Protein AF-A0A5F0LLW2-F1 (afdb_monomer_lite)

Foldseek 3Di:
DPFAFKWKDFDWDDDPPDIDTDIDIAHGPLGWDFDPDAAAALPDAADDDVPDDPPPPDDDDDDDDDDDDDDDDDDDDDDDDDDDDDDDPPDPPPPDFDHFYLQLALLQCVLSVLPLLSVQSNCQRNFFQADQWDQDPVRATDGHDDDPSQEAADRDAPVVQCVQPLSVVLVVVQVVCCPPPQLLVQQLVLCDVQPCDPNDDDFFKDFLCVSVVVDPVSQCVRFWRTKGKDALVSQWDWDDDPPDPPPLPTDTHGDSCCSRANIWMKIKGQGMKGKDKDWDWDADDPVGIWIKIWMKMWRFKIWIKIKGKQALDDSDPAWAWNAWTASNHGMGRVVSCCQQSVVVVVSVDPDPDDDDDPPDRRGDDPPPDDQGWIASPPPSHRNRITHIDTSVSQVVSCVVHSGGYIHMYIYDIDMDGDPGIDMHTSDMDID

Sequence (431 aa):
MSGKIPYLKHDYKYDHILPFKEWKPFDNAQGCTPVDGVQLCMEKSPPLLPGEQVKAPLPTAPKPSAPPPGKKELTAPVPAMKATAEKAPKEEKKKQIKPFDLYDIPQAMRAEVFTVGAKLSQRWLDGRAYSAYVKNAKGQDVEGRYDADMIDTDTVKLSWLRKLPAIEERYQTLLKTLQSPKAIETLKDDFRKNLLHDHRLFAGPFDALTHCKNDYQTLHDQFQFQFSNVSMFDTVIEFQSWDAASRYGRNLGMSDVTASLANFTFYATVARAHVNYEQFNRYNTPKGTMHCVHSRISVTHIYIYARDSYSFYDKGKASQYLGHWNKTGLIVLPDAALVSWGMKKVMDDEERIQGGTWDRPIELENGTMPPFPVDVIGKLLDQDVYYPIRNRDYREWRERKGRGGDFLIYSDLQLVRLNRPIELDMGVVCG

Secondary structure (DSSP, 8-state):
-PPPBPEEEEEEEEETTEEEEEEEEE-GGGSBEE--S---B----PPPPTT----PPPPPPPPPPPPPP--------------------------PPPPPBGGGHHHHHHHTT-HHHHHHHHHHHHSBSB-SEEE-TTS-EEE-PPPGGGEESSS--HHHHTTSHHHHHHHHHHHHHTTSHHHHHHHHHHHHHHTSGGG----EEEEHHHHTTT-HHHHHHHHEEEEEEE-HHHHSEEE--SSS--TTSSEEE--HHHHHTSSEEEEEEEEEEEEEEEEEEEEEETTEEEEEEEEEEEEEEEEEEEEEEE----SSSS--EEEEEETTEEEE-HHHHHHHTTHHHHHH--S--SSS---------TTSS--S-EESSSS--TTTEEEEEEHHHHHHHHHHHSB-B-EEEE---EEEEEEEEEEEEEEEEE-

Radius of gyration: 30.48 Å; chains: 1; bounding box: 98×68×97 Å

Structure (mmCIF, N/CA/C/O backbone):
data_AF-A0A5F0LLW2-F1
#
_entry.id   AF-A0A5F0LLW2-F1
#
loop_
_atom_site.group_PDB
_atom_site.id
_atom_site.type_symbol
_atom_site.label_atom_id
_atom_site.label_alt_id
_atom_site.label_comp_id
_atom_site.label_asym_id
_atom_site.label_entity_id
_atom_site.label_seq_id
_atom_site.pdbx_PDB_ins_code
_atom_site.Cartn_x
_atom_site.Cartn_y
_atom_site.Cartn_z
_atom_site.occupancy
_atom_site.B_iso_or_equiv
_atom_site.auth_seq_id
_atom_site.auth_comp_id
_atom_site.auth_asym_id
_atom_site.auth_atom_id
_atom_site.pdbx_PDB_model_num
ATOM 1 N N . MET A 1 1 ? -5.362 8.164 42.915 1.00 36.03 1 MET A N 1
ATOM 2 C CA . MET A 1 1 ? -6.398 8.442 41.900 1.00 36.03 1 MET A CA 1
ATOM 3 C C . MET A 1 1 ? -5.715 8.377 40.548 1.00 36.03 1 MET A C 1
ATOM 5 O O . MET A 1 1 ? -4.896 9.241 40.273 1.00 36.03 1 MET A O 1
ATOM 9 N N . SER A 1 2 ? -5.922 7.300 39.787 1.00 51.53 2 SER A N 1
ATOM 10 C CA . SER A 1 2 ? -5.337 7.183 38.446 1.00 51.53 2 SER A CA 1
ATOM 11 C C . SER A 1 2 ? -5.969 8.254 37.558 1.00 51.53 2 SER A C 1
ATOM 13 O O . SER A 1 2 ? -7.197 8.323 37.481 1.00 51.53 2 SER A O 1
ATOM 15 N N . GLY A 1 3 ? -5.156 9.144 36.987 1.00 73.12 3 GLY A N 1
ATOM 16 C CA . GLY A 1 3 ? -5.643 10.217 36.124 1.00 73.12 3 GLY A CA 1
ATOM 17 C C . GLY A 1 3 ? -6.367 9.660 34.896 1.00 73.12 3 GLY A C 1
ATOM 18 O O . GLY A 1 3 ? -6.012 8.601 34.381 1.00 73.12 3 GLY A O 1
ATOM 19 N N . LYS A 1 4 ? -7.399 10.371 34.437 1.00 85.31 4 LYS A N 1
ATOM 20 C CA . LYS A 1 4 ? -8.071 10.082 33.166 1.00 85.31 4 LYS A CA 1
ATOM 21 C C . LYS A 1 4 ? -7.060 10.155 32.014 1.00 85.31 4 LYS A C 1
ATOM 23 O O . LYS A 1 4 ? -6.200 11.034 32.000 1.00 85.31 4 LYS A O 1
ATOM 28 N N . ILE A 1 5 ? -7.171 9.238 31.057 1.00 85.50 5 ILE A N 1
ATOM 29 C CA . ILE A 1 5 ? -6.268 9.140 29.905 1.00 85.50 5 ILE A CA 1
ATOM 30 C C . ILE A 1 5 ? -6.894 9.901 28.727 1.00 85.50 5 ILE A C 1
ATOM 32 O O . ILE A 1 5 ? -8.067 9.674 28.421 1.00 85.50 5 ILE A O 1
ATOM 36 N N . PRO A 1 6 ? -6.158 10.802 28.059 1.00 85.50 6 PRO A N 1
ATOM 37 C CA . PRO A 1 6 ? -6.685 11.515 26.906 1.00 85.50 6 PRO A CA 1
ATOM 38 C C . PRO A 1 6 ? -6.824 10.591 25.693 1.00 85.50 6 PRO A C 1
ATOM 40 O O . PRO A 1 6 ? -5.998 9.700 25.475 1.00 85.50 6 PRO A O 1
ATOM 43 N N . TYR A 1 7 ? -7.846 10.831 24.879 1.00 86.69 7 TYR A N 1
ATOM 44 C CA . TYR A 1 7 ? -8.090 10.090 23.645 1.00 86.69 7 TYR A CA 1
ATOM 45 C C . TYR A 1 7 ? -8.667 10.989 22.548 1.00 86.69 7 TYR A C 1
ATOM 47 O O . TYR A 1 7 ? -9.193 12.067 22.813 1.00 86.69 7 TYR A O 1
ATOM 55 N N . LEU A 1 8 ? -8.564 10.533 21.305 1.00 87.94 8 LEU A N 1
ATOM 56 C CA . LEU A 1 8 ? -9.220 11.107 20.137 1.00 87.94 8 LEU A CA 1
ATOM 57 C C . LEU A 1 8 ? -10.330 10.168 19.686 1.00 87.94 8 LEU A C 1
ATOM 59 O O . LEU A 1 8 ? -10.132 8.950 19.672 1.00 87.94 8 LEU A O 1
ATOM 63 N N . LYS A 1 9 ? -11.468 10.724 19.277 1.00 89.81 9 LYS A N 1
ATOM 64 C CA . LYS A 1 9 ? -12.597 9.963 18.733 1.00 89.81 9 LYS A CA 1
ATOM 65 C C . LYS A 1 9 ? -13.185 10.671 17.519 1.00 89.81 9 LYS A C 1
ATOM 67 O O . LYS A 1 9 ? -13.262 11.897 17.500 1.00 89.81 9 LYS A O 1
ATOM 72 N N . HIS A 1 10 ? -13.598 9.899 16.518 1.00 86.44 10 HIS A N 1
ATOM 73 C CA . HIS A 1 10 ? -14.279 10.410 15.331 1.00 86.44 10 HIS A CA 1
ATOM 74 C C . HIS A 1 10 ? -15.778 10.525 15.626 1.00 86.44 10 HIS A C 1
ATOM 76 O O . HIS A 1 10 ? -16.516 9.540 15.657 1.00 86.44 10 HIS A O 1
ATOM 82 N N . ASP A 1 11 ? -16.218 11.741 15.938 1.00 82.06 11 ASP A N 1
ATOM 83 C CA . ASP A 1 11 ? -17.553 12.009 16.468 1.00 82.06 11 ASP A CA 1
ATOM 84 C C . ASP A 1 11 ? -18.378 12.869 15.509 1.00 82.06 11 ASP A C 1
ATOM 86 O O . ASP A 1 11 ? -17.846 13.636 14.704 1.00 82.06 11 ASP A O 1
ATOM 90 N N . TYR A 1 12 ? -19.700 12.743 15.585 1.00 76.38 12 TYR A N 1
ATOM 91 C CA . TYR A 1 12 ? -20.588 13.510 14.723 1.00 76.38 12 TYR A CA 1
ATOM 92 C C . TYR A 1 12 ? -20.592 14.987 15.124 1.00 76.38 12 TYR A C 1
ATOM 94 O O . TYR A 1 12 ? -20.718 15.362 16.295 1.00 76.38 12 TYR A O 1
ATOM 102 N N . LYS A 1 13 ? -20.499 15.846 14.115 1.00 70.12 13 LYS A N 1
ATOM 103 C CA . LYS A 1 13 ? -20.861 17.252 14.183 1.00 70.12 13 LYS A CA 1
ATOM 104 C C . LYS A 1 13 ? -22.123 17.455 13.357 1.00 70.12 13 LYS A C 1
ATOM 106 O O . LYS A 1 13 ? -22.256 16.937 12.248 1.00 70.12 13 LYS A O 1
ATOM 111 N N . TYR A 1 14 ? -23.044 18.222 13.917 1.00 60.50 14 TYR A N 1
ATOM 112 C CA . TYR A 1 14 ? -24.188 18.738 13.189 1.00 60.50 14 TYR A CA 1
ATOM 113 C C . TYR A 1 14 ? -23.853 20.166 12.788 1.00 60.50 14 TYR A C 1
ATOM 115 O O . TYR A 1 14 ? -23.775 21.043 13.644 1.00 60.50 14 TYR A O 1
ATOM 123 N N . ASP A 1 15 ? -23.628 20.377 11.499 1.00 55.31 15 ASP A N 1
ATOM 124 C CA . ASP A 1 15 ? -23.800 21.693 10.895 1.00 55.31 15 ASP A CA 1
ATOM 125 C C . ASP A 1 15 ? -25.162 21.691 10.189 1.00 55.31 15 ASP A C 1
ATOM 127 O O . ASP A 1 15 ? -25.648 20.626 9.801 1.00 55.31 15 ASP A O 1
ATOM 131 N N . HIS A 1 16 ? -25.805 22.852 10.074 1.00 57.91 16 HIS A N 1
ATOM 132 C CA . HIS A 1 16 ? -27.239 23.070 9.815 1.00 57.91 16 HIS A CA 1
ATOM 133 C C . HIS A 1 16 ? -27.818 22.447 8.521 1.00 57.91 16 HIS A C 1
ATOM 135 O O . HIS A 1 16 ? -28.979 22.687 8.194 1.00 57.91 16 HIS A O 1
ATOM 141 N N . ILE A 1 17 ? -27.037 21.659 7.780 1.00 64.38 17 ILE A N 1
ATOM 142 C CA . ILE A 1 17 ? -27.382 21.093 6.477 1.00 64.38 17 ILE A CA 1
ATOM 143 C C . ILE A 1 17 ? -27.254 19.556 6.473 1.00 64.38 17 ILE A C 1
ATOM 145 O O . ILE A 1 17 ? -28.190 18.908 6.013 1.00 64.38 17 ILE A O 1
ATOM 149 N N . LEU A 1 18 ? -26.186 18.947 7.019 1.00 61.50 18 LEU A N 1
ATOM 150 C CA . LEU A 1 18 ? -26.017 17.480 7.120 1.00 61.50 18 LEU A CA 1
ATOM 151 C C . LEU A 1 18 ? -25.026 17.081 8.241 1.00 61.50 18 LEU A C 1
ATOM 153 O O 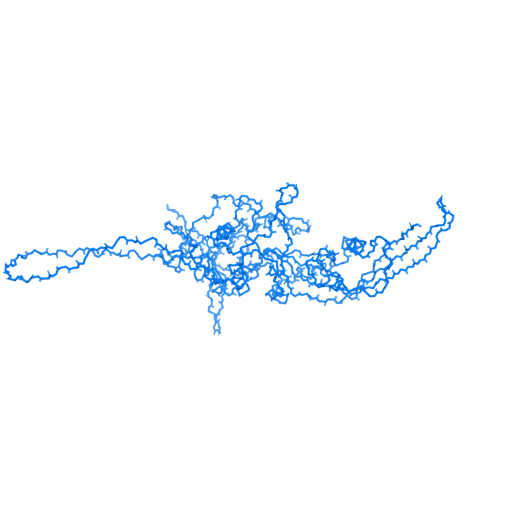. LEU A 1 18 ? -24.036 17.785 8.447 1.00 61.50 18 LEU A O 1
ATOM 157 N N . PRO A 1 19 ? -25.229 15.937 8.930 1.00 68.50 19 PRO A N 1
ATOM 158 C CA . PRO A 1 19 ? -24.251 15.418 9.881 1.00 68.50 19 PRO A CA 1
ATOM 159 C C . PRO A 1 19 ? -22.983 14.947 9.156 1.00 68.50 19 PRO A C 1
ATOM 161 O O . PRO A 1 19 ? -23.055 14.173 8.200 1.00 68.50 19 PRO A O 1
ATOM 164 N N . PHE A 1 20 ? -21.818 15.357 9.649 1.00 73.00 20 PHE A N 1
ATOM 165 C CA . PHE A 1 20 ? -20.520 14.824 9.227 1.00 73.00 20 PHE A CA 1
ATOM 166 C C . PHE A 1 20 ? -19.700 14.430 10.453 1.00 73.00 20 PHE A C 1
ATOM 168 O O . PHE A 1 20 ? -19.935 14.935 11.548 1.00 73.00 20 PHE A O 1
ATOM 175 N N . LYS A 1 21 ? -18.753 13.503 10.299 1.00 79.75 21 LYS A N 1
ATOM 176 C CA . LYS A 1 21 ? -17.864 13.118 11.398 1.00 79.75 21 LYS A CA 1
ATOM 177 C C . LYS A 1 21 ? -16.553 13.893 11.348 1.00 79.75 21 LYS A C 1
ATOM 179 O O . LYS A 1 21 ? -15.928 13.983 10.291 1.00 79.75 21 LYS A O 1
ATOM 184 N N . GLU A 1 22 ? -16.102 14.370 12.499 1.00 83.56 22 GLU A N 1
ATOM 185 C CA . GLU A 1 22 ? -14.802 15.015 12.682 1.00 83.56 22 GLU A CA 1
ATOM 186 C C . GLU A 1 22 ? -14.083 14.424 13.896 1.00 83.56 22 GLU A C 1
ATOM 188 O O . GLU A 1 22 ? -14.708 13.919 14.830 1.00 83.56 22 GLU A O 1
ATOM 193 N N . TRP A 1 23 ? -12.753 14.424 13.864 1.00 86.81 23 TRP A N 1
ATOM 194 C CA . TRP A 1 23 ? -11.981 13.994 15.021 1.00 86.81 23 TRP A CA 1
ATOM 195 C C . TRP A 1 23 ? -12.091 15.039 16.123 1.00 86.81 23 TRP A C 1
ATOM 197 O O . TRP A 1 23 ? -12.008 16.235 15.858 1.00 86.81 23 TRP A O 1
ATOM 207 N N . LYS A 1 24 ? -12.292 14.571 17.354 1.00 86.31 24 LYS A N 1
ATOM 208 C CA . LYS A 1 24 ? -12.376 15.410 18.545 1.00 86.31 24 LYS A CA 1
ATOM 209 C C . LYS A 1 24 ? -11.476 14.860 19.648 1.00 86.31 24 LYS A C 1
ATOM 211 O O . LYS A 1 24 ? -11.425 13.637 19.831 1.00 86.31 24 LYS A O 1
ATOM 216 N N . PRO A 1 25 ? -10.770 15.734 20.372 1.00 84.94 25 PRO A N 1
ATOM 217 C CA . PRO A 1 25 ? -9.990 15.361 21.533 1.00 84.94 25 PRO A CA 1
ATOM 218 C C . PRO A 1 25 ? -10.866 15.318 22.784 1.00 84.94 25 PRO A C 1
ATOM 220 O O . PRO A 1 25 ? -11.787 16.109 22.954 1.00 84.94 25 PRO A O 1
ATOM 223 N N . PHE A 1 26 ? -10.550 14.384 23.671 1.00 86.62 26 PHE A N 1
ATOM 224 C CA . PHE A 1 26 ? -11.183 14.219 24.970 1.00 86.62 26 PHE A CA 1
ATOM 225 C C . PHE A 1 26 ? -10.077 14.083 26.009 1.00 86.62 26 PHE A C 1
ATOM 227 O O . PHE A 1 26 ? -9.305 13.121 25.983 1.00 86.62 26 PHE A O 1
ATOM 234 N N . ASP A 1 27 ? -9.976 15.049 26.914 1.00 83.56 27 ASP A N 1
ATOM 235 C CA . ASP A 1 27 ? -8.924 15.117 27.921 1.00 83.56 27 ASP A CA 1
ATOM 236 C C . ASP A 1 27 ? -9.488 15.434 29.314 1.00 83.56 27 ASP A C 1
ATOM 238 O O . ASP A 1 27 ? -10.703 15.509 29.518 1.00 83.56 27 ASP A O 1
ATOM 242 N N . ASN A 1 28 ? -8.600 15.564 30.304 1.00 84.19 28 ASN A N 1
ATOM 243 C CA . ASN A 1 28 ? -8.958 15.965 31.664 1.00 84.19 28 ASN A CA 1
ATOM 244 C C . ASN A 1 28 ? -10.149 15.152 32.215 1.00 84.19 28 ASN A C 1
ATOM 246 O O . ASN A 1 28 ? -10.107 13.923 32.236 1.00 84.19 28 ASN A O 1
ATOM 250 N N . ALA A 1 29 ? -11.229 15.808 32.646 1.00 84.44 29 ALA A N 1
ATOM 251 C CA . ALA A 1 29 ? -12.413 15.141 33.189 1.00 84.44 29 ALA A CA 1
ATOM 252 C C . ALA A 1 29 ? -13.141 14.235 32.171 1.00 84.44 29 ALA A C 1
ATOM 254 O O . ALA A 1 29 ? -13.829 13.299 32.580 1.00 84.44 29 ALA A O 1
ATOM 255 N N . GLN A 1 30 ? -12.980 14.493 30.869 1.00 85.75 30 GLN A N 1
ATOM 256 C CA . GLN A 1 30 ? -13.614 13.758 29.770 1.00 85.75 30 GLN A CA 1
ATOM 257 C C . GLN A 1 30 ? -12.757 12.601 29.237 1.00 85.75 30 GLN A C 1
ATOM 259 O O . GLN A 1 30 ? -13.210 11.861 28.364 1.00 85.75 30 GLN A O 1
ATOM 264 N N . GLY A 1 31 ? -11.538 12.418 29.756 1.00 85.88 31 GLY A N 1
ATOM 265 C CA . GLY A 1 31 ? -10.675 11.307 29.367 1.00 85.88 31 GLY A CA 1
ATOM 266 C C . GLY A 1 31 ? -11.227 9.934 29.780 1.00 85.88 31 GLY A C 1
ATOM 267 O O . GLY A 1 31 ? -12.127 9.797 30.621 1.00 85.88 31 GLY A O 1
ATOM 268 N N . CYS A 1 32 ? -10.655 8.886 29.195 1.00 90.00 32 CYS A N 1
ATOM 269 C CA . CYS A 1 32 ? -11.047 7.505 29.441 1.00 90.00 32 CYS A CA 1
ATOM 270 C C . CYS A 1 32 ? -10.375 6.926 30.695 1.00 90.00 32 CYS A C 1
ATOM 272 O O . CYS A 1 32 ? -9.443 7.501 31.268 1.00 90.00 32 CYS A O 1
ATOM 274 N N . THR A 1 33 ? -10.891 5.797 31.175 1.00 89.88 33 THR A N 1
ATOM 275 C CA . THR A 1 33 ? -10.394 5.110 32.374 1.00 89.88 33 THR A CA 1
ATOM 276 C C . THR A 1 33 ? -10.045 3.659 32.045 1.00 89.88 33 THR A C 1
ATOM 278 O O . THR A 1 33 ? -10.828 3.019 31.346 1.00 89.88 33 THR A O 1
ATOM 281 N N . PRO A 1 34 ? -8.908 3.128 32.535 1.00 87.88 34 PRO A N 1
ATOM 282 C CA . PRO A 1 34 ? -8.587 1.703 32.442 1.00 87.88 34 PRO A CA 1
ATOM 283 C C . PRO A 1 34 ? -9.725 0.816 32.961 1.00 87.88 34 PRO A C 1
ATOM 285 O O . PRO A 1 34 ? -10.333 1.136 33.984 1.00 87.88 34 PRO A O 1
ATOM 288 N N . VAL A 1 35 ? -9.983 -0.302 32.285 1.00 85.25 35 VAL A N 1
ATOM 289 C CA . VAL A 1 35 ? -10.967 -1.311 32.693 1.00 85.25 35 VAL A CA 1
ATOM 290 C C . VAL A 1 35 ? -10.274 -2.649 32.905 1.00 85.25 35 VAL A C 1
ATOM 292 O O . VAL A 1 35 ? -9.633 -3.175 31.996 1.00 85.25 35 VAL A O 1
ATOM 295 N N . ASP A 1 36 ? -10.482 -3.229 34.084 1.00 82.06 36 ASP A N 1
ATOM 296 C CA . ASP A 1 36 ? -10.021 -4.573 34.422 1.00 82.06 36 ASP A CA 1
ATOM 297 C C . ASP A 1 36 ? -11.119 -5.622 34.187 1.00 82.06 36 ASP A C 1
ATOM 299 O O . ASP A 1 36 ? -12.317 -5.341 34.276 1.00 82.06 36 ASP A O 1
ATOM 303 N N . GLY A 1 37 ? -10.713 -6.868 33.927 1.00 79.50 37 GLY A N 1
ATOM 304 C CA . GLY A 1 37 ? -11.629 -8.014 33.852 1.00 79.50 37 GLY A CA 1
ATOM 305 C C . GLY A 1 37 ? -12.400 -8.160 32.536 1.00 79.50 37 GLY A C 1
ATOM 306 O O . GLY A 1 37 ? -13.290 -9.005 32.448 1.00 79.50 37 GLY A O 1
ATOM 307 N N . VAL A 1 38 ? -12.054 -7.378 31.511 1.00 84.44 38 VAL A N 1
ATOM 308 C CA . VAL A 1 38 ? -12.544 -7.550 30.136 1.00 84.44 38 VAL A CA 1
ATOM 309 C C . VAL A 1 38 ? -11.370 -7.781 29.191 1.00 84.44 38 VAL A C 1
ATOM 311 O O . VAL A 1 38 ? -10.278 -7.262 29.406 1.00 84.44 38 VAL A O 1
ATOM 314 N N . GLN A 1 39 ? -11.584 -8.587 28.152 1.00 85.50 39 GLN A N 1
ATOM 315 C CA . GLN A 1 39 ? -10.550 -8.945 27.182 1.00 85.50 39 GLN A CA 1
ATOM 316 C C . GLN A 1 39 ? -11.125 -9.033 25.769 1.00 85.50 39 GLN A C 1
ATOM 318 O O . GLN A 1 39 ? -12.323 -9.271 25.592 1.00 85.50 39 GLN A O 1
ATOM 323 N N . LEU A 1 40 ? -10.251 -8.856 24.778 1.00 90.62 40 LEU A N 1
ATOM 324 C CA . LEU A 1 40 ? -10.577 -9.060 23.372 1.00 90.62 40 LEU A CA 1
ATOM 325 C C . LEU A 1 40 ? -10.991 -10.520 23.136 1.00 90.62 40 LEU A C 1
ATOM 327 O O . LEU A 1 40 ? -10.358 -11.452 23.633 1.00 90.62 40 LEU A O 1
ATOM 331 N N . CYS A 1 41 ? -12.067 -10.714 22.383 1.00 92.94 41 CYS A N 1
ATOM 332 C CA . CYS A 1 41 ? -12.601 -12.023 22.040 1.00 92.94 41 CYS A CA 1
ATOM 333 C C . CYS A 1 41 ? -12.065 -12.497 20.683 1.00 92.94 41 CYS A C 1
ATOM 335 O O . CYS A 1 41 ? -11.795 -11.692 19.794 1.00 92.94 41 CYS A O 1
ATOM 337 N N . MET A 1 42 ? -11.913 -13.813 20.539 1.00 93.88 42 MET A N 1
ATOM 338 C CA . MET A 1 42 ? -11.360 -14.470 19.350 1.00 93.88 42 MET A CA 1
ATOM 339 C C . MET A 1 42 ? -12.235 -15.661 18.932 1.00 93.88 42 MET A C 1
ATOM 341 O O . MET A 1 42 ? -11.730 -16.676 18.458 1.00 93.88 42 MET A O 1
ATOM 345 N N . GLU A 1 43 ? -13.542 -15.608 19.184 1.00 92.94 43 GLU A N 1
ATOM 346 C CA . GLU A 1 43 ? -14.440 -16.760 19.054 1.00 92.94 43 GLU A CA 1
ATOM 347 C C . GLU A 1 43 ? -15.111 -16.824 17.682 1.00 92.94 43 GLU A C 1
ATOM 349 O O . GLU A 1 43 ? -15.275 -17.916 17.126 1.00 92.94 43 GLU A O 1
ATOM 354 N N . LYS A 1 44 ? -15.436 -15.677 17.081 1.00 93.19 44 LYS A N 1
ATOM 355 C CA . LYS A 1 44 ? -16.066 -15.631 15.757 1.00 93.19 44 LYS A CA 1
ATOM 356 C C . LYS A 1 44 ? -15.157 -16.230 14.688 1.00 93.19 44 LYS A C 1
ATOM 358 O O . LYS A 1 44 ? -13.936 -16.100 14.729 1.00 93.19 44 LYS A O 1
ATOM 363 N N . SER A 1 45 ? -15.784 -16.919 13.740 1.00 90.44 45 SER A N 1
ATOM 364 C CA . SER A 1 45 ? -15.105 -17.574 12.622 1.00 90.44 45 SER A CA 1
ATOM 365 C C . SER A 1 45 ? -15.669 -17.050 11.299 1.00 90.44 45 SER A C 1
ATOM 367 O O . SER A 1 45 ? -16.874 -16.780 11.233 1.00 90.44 45 SER A O 1
ATOM 369 N N . PRO A 1 46 ? -14.829 -16.899 10.263 1.00 91.06 46 PRO A N 1
ATOM 370 C CA . PRO A 1 46 ? -15.269 -16.449 8.950 1.00 91.06 46 PRO A CA 1
ATOM 371 C C . PRO A 1 46 ? -16.151 -17.485 8.240 1.00 91.06 46 PRO A C 1
ATOM 373 O O . PRO A 1 46 ? -16.176 -18.657 8.634 1.00 91.06 46 PRO A O 1
ATOM 376 N N . PRO A 1 47 ? -16.842 -17.088 7.155 1.00 90.06 47 PRO A N 1
ATOM 377 C CA . PRO A 1 47 ? -17.474 -18.026 6.234 1.00 90.06 47 PRO A CA 1
ATOM 378 C C . PRO A 1 47 ? -16.487 -19.087 5.725 1.00 90.06 47 PRO A C 1
ATOM 380 O O . PRO A 1 47 ? -15.272 -18.866 5.683 1.00 90.06 47 PRO A O 1
ATOM 383 N N . LEU A 1 48 ? -17.006 -20.242 5.308 1.00 88.00 48 LEU A N 1
ATOM 384 C CA . LEU A 1 48 ? -16.201 -21.304 4.692 1.00 88.00 48 LEU A CA 1
ATOM 385 C C . LEU A 1 48 ? -15.488 -20.797 3.436 1.00 88.00 48 LEU A C 1
ATOM 387 O O . LEU A 1 48 ? -16.044 -19.986 2.690 1.00 88.00 48 LEU A O 1
ATOM 391 N N . LEU A 1 49 ? -14.273 -21.291 3.193 1.00 87.50 49 LEU A N 1
ATOM 392 C CA . LEU A 1 49 ? -13.583 -21.006 1.940 1.00 87.50 49 LEU A CA 1
ATOM 393 C C . LEU A 1 49 ? -14.288 -21.708 0.764 1.00 87.50 49 LEU A C 1
ATOM 395 O O . LEU A 1 49 ? -14.919 -22.754 0.948 1.00 87.50 49 LEU A O 1
ATOM 399 N N . PRO A 1 50 ? -14.176 -21.178 -0.468 1.00 79.56 50 PRO A N 1
ATOM 400 C CA . PRO A 1 50 ? -14.678 -21.863 -1.654 1.00 79.56 50 PRO A CA 1
ATOM 401 C C . PRO A 1 50 ? -14.111 -23.289 -1.764 1.00 79.56 50 PRO A C 1
ATOM 403 O O . PRO A 1 50 ? -12.899 -23.482 -1.766 1.00 79.56 50 PRO A O 1
ATOM 406 N N . GLY A 1 51 ? -14.989 -24.292 -1.851 1.00 72.50 51 GLY A N 1
ATOM 407 C CA . GLY A 1 51 ? -14.606 -25.709 -1.934 1.00 72.50 51 GLY A CA 1
ATOM 408 C C . GLY A 1 51 ? -14.368 -26.404 -0.587 1.00 72.50 51 GLY A C 1
ATOM 409 O O . GLY A 1 51 ? -14.177 -27.619 -0.559 1.00 72.50 51 GLY A O 1
ATOM 410 N N . GLU A 1 52 ? -14.434 -25.679 0.531 1.00 74.81 52 GLU A N 1
ATOM 411 C CA . GLU A 1 52 ? -14.348 -26.256 1.869 1.00 74.81 52 GLU A CA 1
ATOM 412 C C . GLU A 1 52 ? -15.722 -26.790 2.304 1.00 74.81 52 GLU A C 1
ATOM 414 O O . GLU A 1 52 ? -16.701 -26.051 2.409 1.00 74.81 52 GLU A O 1
ATOM 419 N N . GLN A 1 53 ? -15.817 -28.099 2.546 1.00 60.75 53 GLN A N 1
ATOM 420 C CA . GLN A 1 53 ? -16.997 -28.696 3.171 1.00 60.75 53 GLN A CA 1
ATOM 421 C C . GLN A 1 53 ? -16.853 -28.649 4.690 1.00 60.75 53 GLN A C 1
ATOM 423 O O . GLN A 1 53 ? -15.770 -28.891 5.225 1.00 60.75 53 GLN A O 1
ATOM 428 N N . VAL A 1 54 ? -17.960 -28.401 5.396 1.00 63.53 54 VAL A N 1
ATOM 429 C CA . VAL A 1 54 ? -18.002 -28.553 6.854 1.00 63.53 54 VAL A CA 1
ATOM 430 C C . VAL A 1 54 ? -17.614 -29.992 7.181 1.00 63.53 54 VAL A C 1
ATOM 432 O O . VAL A 1 54 ? -18.374 -30.920 6.900 1.00 63.53 54 VAL A O 1
ATOM 435 N N . LYS A 1 55 ? -16.442 -30.199 7.790 1.00 55.69 55 LYS A N 1
ATOM 436 C CA . LYS A 1 55 ? -16.164 -31.477 8.446 1.00 55.69 55 LYS A CA 1
ATOM 437 C C . LYS A 1 55 ? -17.204 -31.620 9.552 1.00 55.69 55 LYS A C 1
ATOM 439 O O . LYS A 1 55 ? -17.238 -30.799 10.468 1.00 55.69 55 LYS A O 1
ATOM 444 N N . ALA A 1 56 ? -18.085 -32.614 9.425 1.00 38.62 56 ALA A N 1
ATOM 445 C CA . ALA A 1 56 ? -19.053 -32.934 10.465 1.00 38.62 56 ALA A CA 1
ATOM 446 C C . ALA A 1 56 ? -18.311 -33.045 11.810 1.00 38.62 56 ALA A C 1
ATOM 448 O O . ALA A 1 56 ? -17.206 -33.602 11.834 1.00 38.62 56 ALA A O 1
ATOM 449 N N . PRO A 1 57 ? -18.868 -32.518 12.915 1.00 43.19 57 PRO A N 1
ATOM 450 C CA . PRO A 1 57 ? -18.261 -32.705 14.222 1.00 43.19 57 PRO A CA 1
ATOM 451 C C . PRO A 1 57 ? -18.037 -34.202 14.439 1.00 43.19 57 PRO A C 1
ATOM 453 O O . PRO A 1 57 ? -18.961 -34.993 14.228 1.00 43.19 57 PRO A O 1
ATOM 456 N N . LEU A 1 58 ? -16.823 -34.597 14.839 1.00 42.62 58 LEU A N 1
ATOM 457 C CA . LEU A 1 58 ? -16.600 -35.950 15.347 1.00 42.62 58 LEU A CA 1
ATOM 458 C C . LEU A 1 58 ? -17.673 -36.222 16.412 1.00 42.62 58 LEU A C 1
ATOM 460 O O . LEU A 1 58 ? -17.857 -35.367 17.286 1.00 42.62 58 LEU A O 1
ATOM 464 N N . PRO A 1 59 ? -18.407 -37.349 16.339 1.00 38.09 59 PRO A N 1
ATOM 465 C CA . PRO A 1 59 ? -19.449 -37.639 17.306 1.00 38.09 59 PRO A CA 1
ATOM 466 C C . PRO A 1 59 ? -18.831 -37.613 18.701 1.00 38.09 59 PRO A C 1
ATOM 468 O O . PRO A 1 59 ? -17.914 -38.373 19.017 1.00 38.09 59 PRO A O 1
ATOM 471 N N . THR A 1 60 ? -19.315 -36.687 19.525 1.00 45.00 60 THR A N 1
ATOM 472 C CA . THR A 1 60 ? -19.012 -36.657 20.948 1.00 45.00 60 THR A CA 1
ATOM 473 C C . THR A 1 60 ? -19.413 -38.002 21.539 1.00 45.00 60 THR A C 1
ATOM 475 O O . THR A 1 60 ? -20.518 -38.493 21.303 1.00 45.00 60 THR A O 1
ATOM 478 N N . ALA A 1 61 ? -18.489 -38.616 22.282 1.00 42.69 61 ALA A N 1
ATOM 479 C CA . ALA A 1 61 ? -18.741 -39.861 22.993 1.00 42.69 61 ALA A CA 1
ATOM 480 C C . ALA A 1 61 ? -20.057 -39.759 23.799 1.00 42.69 61 ALA A C 1
ATOM 482 O O . ALA A 1 61 ? -20.317 -38.703 24.391 1.00 42.69 61 ALA A O 1
ATOM 483 N N . PRO A 1 62 ? -20.898 -40.811 23.833 1.00 34.84 62 PRO A N 1
ATOM 484 C CA . PRO A 1 62 ? -22.204 -40.726 24.472 1.00 34.84 62 PRO A CA 1
ATOM 485 C C . PRO A 1 62 ? -22.051 -40.409 25.964 1.00 34.84 62 PRO A C 1
ATOM 487 O O . PRO A 1 62 ? -21.381 -41.135 26.699 1.00 34.84 62 PRO A O 1
ATOM 490 N N . LYS A 1 63 ? -22.704 -39.338 26.428 1.00 41.19 63 LYS A N 1
ATOM 491 C CA . LYS A 1 63 ? -22.944 -39.128 27.862 1.00 41.19 63 LYS A CA 1
ATOM 492 C C . LYS A 1 63 ? -23.823 -40.275 28.392 1.00 41.19 63 LYS A C 1
ATOM 494 O O . LYS A 1 63 ? -24.803 -40.610 27.724 1.00 41.19 63 LYS A O 1
ATOM 499 N N . PRO A 1 64 ? -23.543 -40.835 29.584 1.00 34.62 64 PRO A N 1
ATOM 500 C CA . PRO A 1 64 ? -24.415 -41.825 30.206 1.00 34.62 64 PRO A CA 1
ATOM 501 C C . PRO A 1 64 ? -25.821 -41.255 30.425 1.00 34.62 64 PRO A C 1
ATOM 503 O O . PRO A 1 64 ? -25.988 -40.173 30.990 1.00 34.62 64 PRO A O 1
ATOM 506 N N . SER A 1 65 ? -26.827 -41.990 29.958 1.00 32.41 65 SER A N 1
ATOM 507 C CA . SER A 1 65 ? -28.248 -41.687 30.118 1.00 32.41 65 SER A CA 1
ATOM 508 C C . SER A 1 65 ? -28.668 -41.728 31.589 1.00 32.41 65 SER A C 1
ATOM 510 O O . SER A 1 65 ? -28.428 -42.722 32.274 1.00 32.41 65 SER A O 1
ATOM 512 N N . ALA A 1 66 ? -29.340 -40.674 32.058 1.00 39.28 66 ALA A N 1
ATOM 513 C CA . ALA A 1 66 ? -30.025 -40.664 33.349 1.00 39.28 66 ALA A CA 1
ATOM 514 C C . ALA A 1 66 ? -31.288 -41.563 33.321 1.00 39.28 66 ALA A C 1
ATOM 516 O O . ALA A 1 66 ? -31.906 -41.684 32.258 1.00 39.28 66 ALA A O 1
ATOM 517 N N . PRO A 1 67 ? -31.706 -42.175 34.451 1.00 34.62 67 PRO A N 1
ATOM 518 C CA . PRO A 1 67 ? -32.884 -43.046 34.501 1.00 34.62 67 PRO A CA 1
ATOM 519 C C . PRO A 1 67 ? -34.217 -42.262 34.493 1.00 34.62 67 PRO A C 1
ATOM 521 O O . PRO A 1 67 ? -34.235 -41.079 34.841 1.00 34.62 67 PRO A O 1
ATOM 524 N N . PRO A 1 68 ? -35.341 -42.907 34.114 1.00 34.53 68 PRO A N 1
ATOM 525 C CA . PRO A 1 68 ? -36.611 -42.246 33.796 1.00 34.53 68 PRO A CA 1
ATOM 526 C C . PRO A 1 68 ? -37.478 -41.896 35.031 1.00 34.53 68 PRO A C 1
ATOM 528 O O . PRO A 1 68 ? -37.258 -42.433 36.117 1.00 34.53 68 PRO A O 1
ATOM 531 N N . PRO A 1 69 ? -38.489 -41.010 34.879 1.00 36.41 69 PRO A N 1
ATOM 532 C CA . PRO A 1 69 ? -39.223 -40.418 35.998 1.00 36.41 69 PRO A CA 1
ATOM 533 C C . PRO A 1 69 ? -40.385 -41.295 36.495 1.00 36.41 69 PRO A C 1
ATOM 535 O O . PRO A 1 69 ? -41.230 -41.741 35.718 1.00 36.41 69 PRO A O 1
ATOM 538 N N . GLY A 1 70 ? -40.470 -41.478 37.817 1.00 29.77 70 GLY A N 1
ATOM 539 C CA . GLY A 1 70 ? -41.557 -42.181 38.505 1.00 29.77 70 GLY A CA 1
ATOM 540 C C . GLY A 1 70 ? -42.474 -41.240 39.300 1.00 29.77 70 GLY A C 1
ATOM 541 O O . GLY A 1 70 ? -42.042 -40.640 40.272 1.00 29.77 70 GLY A O 1
ATOM 542 N N . LYS A 1 71 ? -43.723 -41.137 38.823 1.00 30.12 71 LYS A N 1
ATOM 543 C CA . LYS A 1 71 ? -45.033 -40.837 39.455 1.00 30.12 71 LYS A CA 1
ATOM 544 C C . LYS A 1 71 ? -45.139 -39.926 40.702 1.00 30.12 71 LYS A C 1
ATOM 546 O O . LYS A 1 71 ? -44.587 -40.185 41.760 1.00 30.12 71 LYS A O 1
ATOM 551 N N . LYS A 1 72 ? -46.019 -38.922 40.558 1.00 35.62 72 LYS A N 1
ATOM 552 C CA . LYS A 1 72 ? -46.625 -38.087 41.613 1.00 35.62 72 LYS A CA 1
ATOM 553 C C . LYS A 1 72 ? -47.559 -38.903 42.511 1.00 35.62 72 LYS A C 1
ATOM 555 O O . LYS A 1 72 ? -48.359 -39.675 41.988 1.00 35.62 72 LYS A O 1
ATOM 560 N N . GLU A 1 73 ? -47.578 -38.575 43.799 1.00 27.52 73 GLU A N 1
ATOM 561 C CA . GLU A 1 73 ? -48.696 -38.874 44.696 1.00 27.52 73 GLU A CA 1
ATOM 562 C C . GLU A 1 73 ? -49.031 -37.635 45.545 1.00 27.52 73 GLU A C 1
ATOM 564 O O . GLU A 1 73 ? -48.145 -36.890 45.969 1.00 27.52 73 GLU A O 1
ATOM 569 N N . LEU A 1 74 ? -50.333 -37.363 45.672 1.00 31.22 74 LEU A N 1
ATOM 570 C CA . LEU A 1 74 ? -50.937 -36.225 46.367 1.00 31.22 74 LEU A CA 1
ATOM 571 C C . LEU A 1 74 ? -51.066 -36.512 47.868 1.00 31.22 74 LEU A C 1
ATOM 573 O O . LEU A 1 74 ? -51.661 -37.520 48.226 1.00 31.22 74 LEU A O 1
ATOM 577 N N . THR A 1 75 ? -50.730 -35.534 48.712 1.00 28.30 75 THR A N 1
ATOM 578 C CA . THR A 1 75 ? -51.395 -35.324 50.013 1.00 28.30 75 THR A CA 1
ATOM 579 C C . THR A 1 75 ? -51.418 -33.835 50.372 1.00 28.30 75 THR A C 1
ATOM 581 O O . THR A 1 75 ? -50.422 -33.134 50.209 1.00 28.30 75 THR A O 1
ATOM 584 N N . ALA A 1 76 ? -52.558 -33.362 50.872 1.00 29.80 76 ALA A N 1
ATOM 585 C CA . ALA A 1 76 ? -52.811 -32.027 51.429 1.00 29.80 76 ALA A CA 1
ATOM 586 C C . ALA A 1 76 ? -53.423 -32.188 52.844 1.00 29.80 76 ALA A C 1
ATOM 588 O O . ALA A 1 76 ? -53.899 -33.285 53.134 1.00 29.80 76 ALA A O 1
ATOM 589 N N . PRO A 1 77 ? -53.636 -31.124 53.650 1.00 44.38 77 PRO A N 1
ATOM 590 C CA . PRO A 1 77 ? -52.761 -30.002 54.034 1.00 44.38 77 PRO A CA 1
ATOM 591 C C . PRO A 1 77 ? -52.716 -29.817 55.590 1.00 44.38 77 PRO A C 1
ATOM 593 O O . PRO A 1 77 ? -53.144 -30.712 56.308 1.00 44.38 77 PRO A O 1
ATOM 596 N N . VAL A 1 78 ? -52.272 -28.629 56.073 1.00 27.81 78 VAL A N 1
ATOM 597 C CA . VAL A 1 78 ? -52.555 -27.935 57.380 1.00 27.81 78 VAL A CA 1
ATOM 598 C C . VAL A 1 78 ? -51.324 -27.761 58.321 1.00 27.81 78 VAL A C 1
ATOM 600 O O . VAL A 1 78 ? -50.596 -28.728 58.509 1.00 27.81 78 VAL A O 1
ATOM 603 N N . PRO A 1 79 ? -51.104 -26.613 59.025 1.00 32.69 79 PRO A N 1
ATOM 604 C CA . PRO A 1 79 ? -51.355 -25.192 58.726 1.00 32.69 79 PRO A CA 1
ATOM 605 C C . PRO A 1 79 ? -50.113 -24.273 58.927 1.00 32.69 79 PRO A C 1
ATOM 607 O O . PRO A 1 79 ? -49.042 -24.673 59.366 1.00 32.69 79 PRO A O 1
ATOM 610 N N . ALA A 1 80 ? -50.304 -22.992 58.607 1.00 30.92 80 ALA A N 1
ATOM 611 C CA . ALA A 1 80 ? -49.329 -21.906 58.582 1.00 30.92 80 ALA A CA 1
ATOM 612 C C . ALA A 1 80 ? -48.627 -21.559 59.915 1.00 30.92 80 ALA A C 1
ATOM 614 O O . ALA A 1 80 ? -49.275 -21.401 60.948 1.00 30.92 80 ALA A O 1
ATOM 615 N N . MET A 1 81 ? -47.336 -21.216 59.824 1.00 27.92 81 MET A N 1
ATOM 616 C CA . MET A 1 81 ? -46.689 -20.229 60.696 1.00 27.92 81 MET A CA 1
ATOM 617 C C . MET A 1 81 ? -46.187 -19.063 59.840 1.00 27.92 81 MET A C 1
ATOM 619 O O . MET A 1 81 ? -45.418 -19.235 58.896 1.00 27.92 81 MET A O 1
ATOM 623 N N . LYS A 1 82 ? -46.678 -17.863 60.164 1.00 36.19 82 LYS A N 1
ATOM 624 C CA . LYS A 1 82 ? -46.235 -16.588 59.599 1.00 36.19 82 LYS A CA 1
ATOM 625 C C . LYS A 1 82 ? -44.808 -16.313 60.073 1.00 36.19 82 LYS A C 1
ATOM 627 O O . LYS A 1 82 ? -44.612 -16.022 61.248 1.00 36.19 82 LYS A O 1
ATOM 632 N N . ALA A 1 83 ? -43.848 -16.344 59.157 1.00 29.73 83 ALA A N 1
ATOM 633 C CA . ALA A 1 83 ? -42.559 -15.691 59.335 1.00 29.73 83 ALA A CA 1
ATOM 634 C C . ALA A 1 83 ? -42.448 -14.590 58.278 1.00 29.73 83 ALA A C 1
ATOM 636 O O . ALA A 1 83 ? -42.511 -14.833 57.074 1.00 29.73 83 ALA A O 1
ATOM 637 N N . THR A 1 84 ? -42.377 -13.359 58.763 1.00 31.69 84 THR A N 1
ATOM 638 C CA . THR A 1 84 ? -42.096 -12.135 58.018 1.00 31.69 84 THR A CA 1
ATOM 639 C C . THR A 1 84 ? -40.814 -12.292 57.204 1.00 31.69 84 THR A C 1
ATOM 641 O O . THR A 1 84 ? -39.724 -12.324 57.765 1.00 31.69 84 THR A O 1
ATOM 644 N N . ALA A 1 85 ? -40.946 -12.384 55.880 1.00 30.25 85 ALA A N 1
ATOM 645 C CA . ALA A 1 85 ? -39.820 -12.289 54.963 1.00 30.25 85 ALA A CA 1
ATOM 646 C C . ALA A 1 85 ? -39.472 -10.808 54.762 1.00 30.25 85 ALA A C 1
ATOM 648 O O . ALA A 1 85 ? -40.161 -10.082 54.039 1.00 30.25 85 ALA A O 1
ATOM 649 N N . GLU A 1 86 ? -38.407 -10.361 55.424 1.00 31.94 86 GLU A N 1
ATOM 650 C CA . GLU A 1 86 ? -37.664 -9.176 55.009 1.00 31.94 86 GLU A CA 1
ATOM 651 C C . GLU A 1 86 ? -37.296 -9.311 53.528 1.00 31.94 86 GLU A C 1
ATOM 653 O O . GLU A 1 86 ? -36.803 -10.346 53.072 1.00 31.94 86 GLU A O 1
ATOM 658 N N . LYS A 1 87 ? -37.572 -8.258 52.752 1.00 33.62 87 LYS A N 1
ATOM 659 C CA . LYS A 1 87 ? -37.143 -8.169 51.357 1.00 33.62 87 LYS A CA 1
ATOM 660 C C . LYS A 1 87 ? -35.618 -8.208 51.324 1.00 33.62 87 LYS A C 1
ATOM 662 O O . LYS A 1 87 ? -34.973 -7.211 51.638 1.00 33.62 87 LYS A O 1
ATOM 667 N N . ALA A 1 88 ? -35.068 -9.338 50.890 1.00 33.00 88 ALA A N 1
ATOM 668 C CA . ALA A 1 88 ? -33.681 -9.420 50.464 1.00 33.00 88 ALA A CA 1
ATOM 669 C C . ALA A 1 88 ? -33.407 -8.315 49.419 1.00 33.00 88 ALA A C 1
ATOM 671 O O . ALA A 1 88 ? -34.252 -8.093 48.535 1.00 33.00 88 ALA A O 1
ATOM 672 N N . PRO A 1 89 ? -32.270 -7.603 49.500 1.00 36.81 89 PRO A N 1
ATOM 673 C CA . PRO A 1 89 ? -31.896 -6.624 48.491 1.00 36.81 89 PRO A CA 1
ATOM 674 C C . PRO A 1 89 ? -31.849 -7.316 47.130 1.00 36.81 89 PRO A C 1
ATOM 676 O O . PRO A 1 89 ? -31.272 -8.394 46.996 1.00 36.81 89 PRO A O 1
ATOM 679 N N . LYS A 1 90 ? -32.467 -6.708 46.112 1.00 34.72 90 LYS A N 1
ATOM 680 C CA . LYS A 1 90 ? -32.258 -7.134 44.728 1.00 34.72 90 LYS A CA 1
ATOM 681 C C . LYS A 1 90 ? -30.766 -6.996 44.442 1.00 34.72 90 LYS A C 1
ATOM 683 O O . LYS A 1 90 ? -30.287 -5.875 44.306 1.00 34.72 90 LYS A O 1
ATOM 688 N N . GLU A 1 91 ? -30.052 -8.113 44.351 1.00 38.03 91 GLU A N 1
ATOM 689 C CA . GLU A 1 91 ? -28.744 -8.136 43.709 1.00 38.03 91 GLU A CA 1
ATOM 690 C C . GLU A 1 91 ? -28.926 -7.561 42.302 1.00 38.03 91 GLU A C 1
ATOM 692 O O . GLU A 1 91 ? -29.603 -8.144 41.445 1.00 38.03 91 GLU A O 1
ATOM 697 N N . GLU A 1 92 ? -28.374 -6.371 42.070 1.00 42.03 92 GLU A N 1
ATOM 698 C CA . GLU A 1 92 ? -28.178 -5.862 40.724 1.00 42.03 92 GLU A CA 1
ATOM 699 C C . GLU A 1 92 ? -27.329 -6.894 39.986 1.00 42.03 92 GLU A C 1
ATOM 701 O O . GLU A 1 92 ? -26.133 -7.042 40.243 1.00 42.03 92 GLU A O 1
ATOM 706 N N . LYS A 1 93 ? -27.951 -7.641 39.066 1.00 40.62 93 LYS A N 1
ATOM 707 C CA . LYS A 1 93 ? -27.217 -8.431 38.080 1.00 40.62 93 LYS A CA 1
ATOM 708 C C . LYS A 1 93 ? -26.250 -7.475 37.391 1.00 40.62 93 LYS A C 1
ATOM 710 O O . LYS A 1 93 ? -26.687 -6.668 36.569 1.00 40.62 93 LYS A O 1
ATOM 715 N N . LYS A 1 94 ? -24.958 -7.556 37.736 1.00 50.56 94 LYS A N 1
ATOM 716 C CA . LYS A 1 94 ? -23.882 -6.865 37.019 1.00 50.56 94 LYS A CA 1
ATOM 717 C C . LYS A 1 94 ? -24.105 -7.142 35.536 1.00 50.56 94 LYS A C 1
ATOM 719 O O . LYS A 1 94 ? -24.049 -8.298 35.115 1.00 50.56 94 LYS A O 1
ATOM 724 N N . LYS A 1 95 ? -24.463 -6.110 34.767 1.00 56.28 95 LYS A N 1
ATOM 725 C CA . LYS A 1 95 ? -24.633 -6.233 33.317 1.00 56.28 95 LYS A CA 1
ATOM 726 C C . LYS A 1 95 ? -23.307 -6.748 32.769 1.00 56.28 95 LYS A C 1
ATOM 728 O O . LYS A 1 95 ? -22.290 -6.074 32.886 1.00 56.28 95 LYS A O 1
ATOM 733 N N . GLN A 1 96 ? -23.309 -7.970 32.253 1.00 64.44 96 GLN A N 1
ATOM 734 C CA . GLN A 1 96 ? -22.123 -8.559 31.657 1.00 64.44 96 GLN A CA 1
ATOM 735 C C . GLN A 1 96 ? -21.871 -7.838 30.333 1.00 64.44 96 GLN A C 1
ATOM 737 O O . GLN A 1 96 ? -22.724 -7.888 29.445 1.00 64.44 96 GLN A O 1
ATOM 742 N N . ILE A 1 97 ? -20.739 -7.136 30.236 1.00 74.56 97 ILE A N 1
ATOM 743 C CA . ILE A 1 97 ? -20.330 -6.449 29.009 1.00 74.56 97 ILE A CA 1
ATOM 744 C C . ILE A 1 97 ? -20.246 -7.485 27.888 1.00 74.56 97 ILE A C 1
ATOM 746 O O . ILE A 1 97 ? -19.605 -8.528 28.052 1.00 74.56 97 ILE A O 1
ATOM 750 N N . LYS A 1 98 ? -20.889 -7.223 26.748 1.00 80.25 98 LYS A N 1
ATOM 751 C CA . LYS A 1 98 ? -20.744 -8.090 25.578 1.00 80.25 98 LYS A CA 1
ATOM 752 C C . LYS A 1 98 ? -19.309 -7.986 25.069 1.00 80.25 98 LYS A C 1
ATOM 754 O O . LYS A 1 98 ? -18.863 -6.878 24.764 1.00 80.25 98 LYS A O 1
ATOM 759 N N . PRO A 1 99 ? -18.613 -9.117 24.889 1.00 81.31 99 PRO A N 1
ATOM 760 C CA . PRO A 1 99 ? -17.260 -9.094 24.367 1.00 81.31 99 PRO A CA 1
ATOM 761 C C . PRO A 1 99 ? -17.225 -8.482 22.958 1.00 81.31 99 PRO A C 1
ATOM 763 O O . PRO A 1 99 ? -18.153 -8.657 22.152 1.00 81.31 99 PRO A O 1
ATOM 766 N N . PHE A 1 100 ? -16.148 -7.752 22.682 1.00 92.19 100 PHE A N 1
ATOM 767 C CA . PHE A 1 100 ? -15.772 -7.317 21.343 1.00 92.19 100 PHE A CA 1
ATOM 768 C C . PHE A 1 100 ? -14.833 -8.362 20.751 1.00 92.19 100 PHE A C 1
ATOM 770 O O . PHE A 1 100 ? -13.874 -8.757 21.412 1.00 92.19 100 PHE A O 1
ATOM 777 N N . ASP A 1 101 ? -15.143 -8.855 19.557 1.00 95.31 101 ASP A N 1
ATOM 778 C CA . ASP A 1 101 ? -14.344 -9.873 18.877 1.00 95.31 101 ASP A CA 1
ATOM 779 C C . ASP A 1 101 ? -13.430 -9.221 17.838 1.00 95.31 101 ASP A C 1
ATOM 781 O O . ASP A 1 101 ? -13.847 -8.258 17.197 1.00 95.31 101 ASP A O 1
ATOM 785 N N . LEU A 1 102 ? -12.217 -9.740 17.627 1.00 96.31 102 LEU A N 1
ATOM 786 C CA . LEU A 1 102 ? -11.336 -9.232 16.568 1.00 96.31 102 LEU A CA 1
ATOM 787 C C . LEU A 1 102 ? -12.026 -9.267 15.192 1.00 96.31 102 LEU A C 1
ATOM 789 O O . LEU A 1 102 ? -11.850 -8.365 14.375 1.00 96.31 102 LEU A O 1
ATOM 793 N N . TYR A 1 103 ? -12.889 -10.256 14.958 1.00 96.44 103 TYR A N 1
ATOM 794 C CA . TYR A 1 103 ? -13.662 -10.366 13.725 1.00 96.44 103 TYR A CA 1
ATOM 795 C C . TYR A 1 103 ? -14.711 -9.245 13.543 1.00 96.44 103 TYR A C 1
ATOM 797 O O . TYR A 1 103 ? -15.268 -9.089 12.459 1.00 96.44 103 TYR A O 1
ATOM 805 N N . ASP A 1 104 ? -14.989 -8.439 14.576 1.00 96.62 104 ASP A N 1
ATOM 806 C CA . ASP A 1 104 ? -15.892 -7.281 14.500 1.00 96.62 104 ASP A CA 1
ATOM 807 C C . ASP A 1 104 ? -15.209 -6.006 13.972 1.00 96.62 104 ASP A C 1
ATOM 809 O O . ASP A 1 104 ? -15.895 -5.017 13.693 1.00 96.62 104 ASP A O 1
ATOM 813 N N . ILE A 1 105 ? -13.883 -6.008 13.780 1.00 97.19 105 ILE A N 1
ATOM 814 C CA . ILE A 1 105 ? -13.127 -4.839 13.297 1.00 97.19 105 ILE A CA 1
ATOM 815 C C . ILE A 1 105 ? -13.654 -4.293 11.960 1.00 97.19 105 ILE A C 1
ATOM 817 O O . ILE A 1 105 ? -13.876 -3.082 11.882 1.00 97.19 105 ILE A O 1
ATOM 821 N N . PRO A 1 106 ? -13.962 -5.107 10.930 1.00 97.50 106 PRO A N 1
ATOM 822 C CA . PRO A 1 106 ? -14.529 -4.580 9.690 1.00 97.50 106 PRO A CA 1
ATOM 823 C C . PRO A 1 106 ? -15.852 -3.837 9.899 1.00 97.50 106 PRO A C 1
ATOM 825 O O . PRO A 1 106 ? -16.136 -2.857 9.212 1.00 97.50 106 PRO A O 1
ATOM 828 N N . GLN A 1 107 ? -16.686 -4.278 10.847 1.00 95.94 107 GLN A N 1
ATOM 829 C CA . GLN A 1 107 ? -17.922 -3.572 11.184 1.00 95.94 107 GLN A CA 1
ATOM 830 C C . GLN A 1 107 ? -17.625 -2.239 11.878 1.00 95.94 107 GLN A C 1
ATOM 832 O O . GLN A 1 107 ? -18.228 -1.228 11.516 1.00 95.94 107 GLN A O 1
ATOM 837 N N . ALA A 1 108 ? -16.684 -2.226 12.823 1.00 95.38 108 ALA A N 1
ATOM 838 C CA . ALA A 1 108 ? -16.240 -1.013 13.502 1.00 95.38 108 ALA A CA 1
ATOM 839 C C . ALA A 1 108 ? -15.658 0.017 12.518 1.00 95.38 108 ALA A C 1
ATOM 841 O O . ALA A 1 108 ? -16.007 1.192 12.567 1.00 95.38 108 ALA A O 1
ATOM 842 N N . MET A 1 109 ? -14.851 -0.429 11.552 1.00 96.19 109 MET A N 1
ATOM 843 C CA . MET A 1 109 ? -14.319 0.419 10.481 1.00 96.19 109 MET A CA 1
ATOM 844 C C . MET A 1 109 ? -15.431 1.052 9.636 1.00 96.19 109 MET A C 1
ATOM 846 O O . MET A 1 109 ? -15.381 2.247 9.354 1.00 96.19 109 MET A O 1
ATOM 850 N N . ARG A 1 110 ? -16.485 0.299 9.284 1.00 95.50 110 ARG A N 1
ATOM 851 C CA . ARG A 1 110 ? -17.655 0.871 8.587 1.00 95.50 110 ARG A CA 1
ATOM 852 C C . ARG A 1 110 ? -18.383 1.908 9.440 1.00 95.50 110 ARG A C 1
ATOM 854 O O . ARG A 1 110 ? -18.851 2.901 8.891 1.00 95.50 110 ARG A O 1
ATOM 861 N N . ALA A 1 111 ? -18.464 1.702 10.757 1.00 92.75 111 ALA A N 1
ATOM 862 C CA . ALA A 1 111 ? -19.043 2.684 11.671 1.00 92.75 111 ALA A CA 1
ATOM 863 C C . ALA A 1 111 ? -18.238 3.997 11.695 1.00 92.75 111 ALA A C 1
ATOM 865 O O . ALA A 1 111 ? -18.830 5.055 11.907 1.00 92.75 111 ALA A O 1
ATOM 866 N N . GLU A 1 112 ? -16.936 3.944 11.396 1.00 91.38 112 GLU A N 1
ATOM 867 C CA . GLU A 1 112 ? -16.049 5.104 11.200 1.00 91.38 112 GLU A CA 1
ATOM 868 C C . GLU A 1 112 ? -15.966 5.619 9.764 1.00 91.38 112 GLU A C 1
ATOM 870 O O . GLU A 1 112 ? -15.173 6.504 9.453 1.00 91.38 112 GLU A O 1
ATOM 875 N N . VAL A 1 113 ? -16.813 5.113 8.864 1.00 92.12 113 VAL A N 1
ATOM 876 C CA . VAL A 1 113 ? -16.801 5.497 7.443 1.00 92.12 113 VAL A CA 1
ATOM 877 C C . VAL A 1 113 ? -15.469 5.128 6.751 1.00 92.12 113 VAL A C 1
ATOM 879 O O . VAL A 1 113 ? -15.198 5.558 5.630 1.00 92.12 113 VAL A O 1
ATOM 882 N N . PHE A 1 114 ? -14.659 4.251 7.358 1.00 94.88 114 PHE A N 1
ATOM 883 C CA . PHE A 1 114 ? -13.453 3.671 6.760 1.00 94.88 114 PHE A CA 1
ATOM 884 C C . PHE A 1 114 ? -13.839 2.525 5.829 1.00 94.88 114 PHE A C 1
ATOM 886 O O . PHE A 1 114 ? -13.791 1.342 6.171 1.00 94.88 114 PHE A O 1
ATOM 893 N N . THR A 1 115 ? -14.335 2.896 4.653 1.00 96.12 115 THR A N 1
ATOM 894 C CA . THR A 1 115 ? -14.965 1.968 3.715 1.00 96.12 115 THR A CA 1
ATOM 895 C C . THR A 1 115 ? -13.942 1.049 3.063 1.00 96.12 115 THR A C 1
ATOM 897 O O . THR A 1 115 ? -14.206 -0.146 2.913 1.00 96.12 115 THR A O 1
ATOM 900 N N . VAL A 1 116 ? -12.791 1.588 2.660 1.00 98.12 116 VAL A N 1
ATOM 901 C CA . VAL A 1 116 ? -11.713 0.794 2.062 1.00 98.12 116 VAL A CA 1
ATOM 902 C C . VAL A 1 116 ? -11.028 -0.039 3.140 1.00 98.12 116 VAL A C 1
ATOM 904 O O . VAL A 1 116 ? -10.866 -1.245 2.944 1.00 98.12 116 VAL A O 1
ATOM 907 N N . GLY A 1 117 ? -10.765 0.544 4.312 1.00 97.50 117 GLY A N 1
ATOM 908 C CA . GLY A 1 117 ? -10.151 -0.165 5.434 1.00 97.50 117 GLY A CA 1
ATOM 909 C C . GLY A 1 117 ? -10.984 -1.370 5.862 1.00 97.50 117 GLY A C 1
ATOM 910 O O . GLY A 1 117 ? -10.462 -2.478 5.980 1.00 97.50 117 GLY A O 1
ATOM 911 N N . ALA A 1 118 ? -12.306 -1.197 5.969 1.00 98.19 118 ALA A N 1
ATOM 912 C CA . ALA A 1 118 ? -13.223 -2.289 6.285 1.00 98.19 118 ALA A CA 1
ATOM 913 C C . ALA A 1 118 ? -13.184 -3.426 5.255 1.00 98.19 118 ALA A C 1
ATOM 915 O O . ALA A 1 118 ? -13.297 -4.591 5.630 1.00 98.19 118 ALA A O 1
ATOM 916 N N . LYS A 1 119 ? -13.050 -3.112 3.959 1.00 98.31 119 LYS A N 1
ATOM 917 C CA . LYS A 1 119 ? -12.959 -4.130 2.900 1.00 98.31 119 LYS A CA 1
ATOM 918 C C . LYS A 1 119 ? -11.662 -4.924 3.005 1.00 98.31 119 LYS A C 1
ATOM 920 O O . LYS A 1 119 ? -11.713 -6.149 2.950 1.00 98.31 119 LYS A O 1
ATOM 925 N N . LEU A 1 120 ? -10.533 -4.242 3.189 1.00 98.44 120 LEU A N 1
ATOM 926 C CA . LEU A 1 120 ? -9.221 -4.881 3.311 1.00 98.44 120 LEU A CA 1
ATOM 927 C C . LEU A 1 120 ? -9.122 -5.730 4.585 1.00 98.4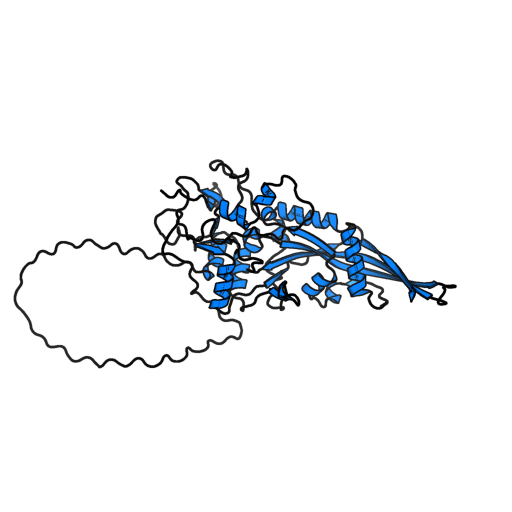4 120 LEU A C 1
ATOM 929 O O . LEU A 1 120 ? -8.705 -6.883 4.522 1.00 98.44 120 LEU A O 1
ATOM 933 N N . SER A 1 121 ? -9.603 -5.208 5.718 1.00 97.88 121 SER A N 1
ATOM 934 C CA . SER A 1 121 ? -9.653 -5.945 6.985 1.00 97.88 121 SER A CA 1
ATOM 935 C C . SER A 1 121 ? -10.544 -7.187 6.883 1.00 97.88 121 SER A C 1
ATOM 937 O O . SER A 1 121 ? -10.140 -8.275 7.296 1.00 97.88 121 SER A O 1
ATOM 939 N N . GLN A 1 122 ? -11.725 -7.065 6.259 1.00 98.06 122 GLN A N 1
ATOM 940 C CA . GLN A 1 122 ? -12.599 -8.214 6.011 1.00 98.06 122 GLN A CA 1
ATOM 941 C C . GLN A 1 122 ? -11.917 -9.245 5.109 1.00 98.06 122 GLN A C 1
ATOM 943 O O . GLN A 1 122 ? -11.933 -10.427 5.426 1.00 98.06 122 GLN A O 1
ATOM 948 N N . ARG A 1 123 ? -11.288 -8.804 4.011 1.00 97.12 123 ARG A N 1
ATOM 949 C CA . ARG A 1 123 ? -10.551 -9.680 3.092 1.00 97.12 123 ARG A CA 1
ATOM 950 C C . ARG A 1 123 ? -9.454 -10.452 3.818 1.00 97.12 123 ARG A C 1
ATOM 952 O O . ARG A 1 123 ? -9.324 -11.651 3.588 1.00 97.12 123 ARG A O 1
ATOM 959 N N . TRP A 1 124 ? -8.698 -9.789 4.695 1.00 97.75 124 TRP A N 1
ATOM 960 C CA . TRP A 1 124 ? -7.677 -10.452 5.498 1.00 97.75 124 TRP A CA 1
ATOM 961 C C . TRP A 1 124 ? -8.306 -11.550 6.359 1.00 97.75 124 TRP A C 1
ATOM 963 O O . TRP A 1 124 ? -7.896 -12.701 6.241 1.00 97.75 124 TRP A O 1
ATOM 973 N N . LEU A 1 125 ? -9.329 -11.219 7.163 1.00 97.62 125 LEU A N 1
ATOM 974 C CA . LEU A 1 125 ? -9.983 -12.137 8.113 1.00 97.62 125 LEU A CA 1
ATOM 975 C C . LEU A 1 125 ? -10.676 -13.318 7.416 1.00 97.62 125 LEU A C 1
ATOM 977 O O . LEU A 1 125 ? -10.611 -14.452 7.894 1.00 97.62 125 LEU A O 1
ATOM 981 N N . ASP A 1 126 ? -11.294 -13.067 6.265 1.00 96.12 126 ASP A N 1
ATOM 982 C CA . ASP A 1 126 ? -11.956 -14.082 5.443 1.00 96.12 126 ASP A CA 1
ATOM 983 C C . ASP A 1 126 ? -10.951 -14.919 4.642 1.00 96.12 126 ASP A C 1
ATOM 985 O O . ASP A 1 126 ? -11.301 -15.978 4.121 1.00 96.12 126 ASP A O 1
ATOM 989 N N . GLY A 1 127 ? -9.695 -14.488 4.549 1.00 94.62 127 GLY A N 1
ATOM 990 C CA . GLY A 1 127 ? -8.650 -15.184 3.814 1.00 94.62 127 GLY A CA 1
ATOM 991 C C . GLY A 1 127 ? -8.290 -16.546 4.410 1.00 94.62 127 GLY A C 1
ATOM 992 O O . GLY A 1 127 ? -8.522 -16.846 5.590 1.00 94.62 127 GLY A O 1
ATOM 993 N N . ARG A 1 128 ? -7.673 -17.389 3.578 1.00 95.00 128 ARG A N 1
ATOM 994 C CA . ARG A 1 128 ? -6.930 -18.561 4.059 1.00 95.00 128 ARG A CA 1
ATOM 995 C C . ARG A 1 128 ? -5.751 -18.105 4.919 1.00 95.00 128 ARG A C 1
ATOM 997 O O . ARG A 1 128 ? -5.196 -17.036 4.673 1.00 95.00 128 ARG A O 1
ATOM 1004 N N . ALA A 1 129 ? -5.348 -18.908 5.905 1.00 95.12 129 ALA A N 1
ATOM 1005 C CA . ALA A 1 129 ? -4.130 -18.613 6.654 1.00 95.12 129 ALA A CA 1
ATOM 1006 C C . ALA A 1 129 ? -2.928 -18.535 5.706 1.00 95.12 129 ALA A C 1
ATOM 1008 O O . ALA A 1 129 ? -2.627 -19.482 4.978 1.00 95.12 129 ALA A O 1
ATOM 1009 N N . TYR A 1 130 ? -2.248 -17.395 5.722 1.00 95.12 130 TYR A N 1
ATOM 1010 C CA . TYR A 1 130 ? -1.062 -17.156 4.913 1.00 95.12 130 TYR A CA 1
ATOM 1011 C C . TYR A 1 130 ? -0.246 -16.029 5.533 1.00 95.12 130 TYR A C 1
ATOM 1013 O O . TYR A 1 130 ? -0.812 -15.016 5.947 1.00 95.12 130 TYR A O 1
ATOM 1021 N N . SER A 1 131 ? 1.074 -16.201 5.580 1.00 94.38 131 SER A N 1
ATOM 1022 C CA . SER A 1 131 ? 1.988 -15.110 5.888 1.00 94.38 131 SER A CA 1
ATOM 1023 C C . SER A 1 131 ? 2.894 -14.831 4.708 1.00 94.38 131 SER A C 1
ATOM 1025 O O . SER A 1 131 ? 3.452 -15.759 4.125 1.00 94.38 131 SER A O 1
ATOM 1027 N N . ALA A 1 132 ? 3.059 -13.549 4.398 1.00 93.19 132 ALA A N 1
ATOM 1028 C CA . ALA A 1 132 ? 3.919 -13.104 3.314 1.00 93.19 132 ALA A CA 1
ATOM 1029 C C . ALA A 1 132 ? 5.413 -13.243 3.631 1.00 93.19 132 ALA A C 1
ATOM 1031 O O . ALA A 1 132 ? 6.238 -13.213 2.724 1.00 93.19 132 ALA A O 1
ATOM 1032 N N . TYR A 1 133 ? 5.780 -13.372 4.908 1.00 90.94 133 TYR A N 1
ATOM 1033 C CA . TYR A 1 133 ? 7.173 -13.351 5.336 1.00 90.94 133 TYR A CA 1
ATOM 1034 C C . TYR A 1 133 ? 7.736 -14.760 5.471 1.00 90.94 133 TYR A C 1
ATOM 1036 O O . TYR A 1 133 ? 7.182 -15.617 6.160 1.00 90.94 133 TYR A O 1
ATOM 1044 N N . VAL A 1 134 ? 8.877 -14.979 4.824 1.00 89.50 134 VAL A N 1
ATOM 1045 C CA . VAL A 1 134 ? 9.610 -16.245 4.813 1.00 89.50 134 VAL A CA 1
ATOM 1046 C C . VAL A 1 134 ? 11.043 -16.033 5.279 1.00 89.50 134 VAL A C 1
ATOM 1048 O O . VAL A 1 134 ? 11.612 -14.952 5.135 1.00 89.50 134 VAL A O 1
ATOM 1051 N N . LYS A 1 135 ? 11.667 -17.081 5.817 1.00 89.69 135 LYS A N 1
ATOM 1052 C CA . LYS A 1 135 ? 13.083 -17.038 6.193 1.00 89.69 135 LYS A CA 1
ATOM 1053 C C . LYS A 1 135 ? 13.956 -17.129 4.942 1.00 89.69 135 LYS A C 1
ATOM 1055 O O . LYS A 1 135 ? 13.889 -18.110 4.206 1.00 89.69 135 LYS A O 1
ATOM 1060 N N . ASN A 1 136 ? 14.800 -16.126 4.714 1.00 90.12 136 ASN A N 1
ATOM 1061 C CA . ASN A 1 136 ? 15.832 -16.186 3.683 1.00 90.12 136 ASN A CA 1
ATOM 1062 C C . ASN A 1 136 ? 16.980 -17.134 4.091 1.00 90.12 136 ASN A C 1
ATOM 1064 O O . ASN A 1 136 ? 17.027 -17.639 5.213 1.00 90.12 136 ASN A O 1
ATOM 1068 N N . ALA A 1 137 ? 17.964 -17.324 3.205 1.00 90.75 137 ALA A N 1
ATOM 1069 C CA . ALA A 1 137 ? 19.136 -18.174 3.464 1.00 90.75 137 ALA A CA 1
ATOM 1070 C C . ALA A 1 137 ? 19.965 -17.764 4.704 1.00 90.75 137 ALA A C 1
ATOM 1072 O O . ALA A 1 137 ? 20.747 -18.560 5.213 1.00 90.75 137 ALA A O 1
ATOM 1073 N N . LYS A 1 138 ? 19.800 -16.529 5.197 1.00 90.62 138 LYS A N 1
ATOM 1074 C CA . LYS A 1 138 ? 20.451 -15.995 6.404 1.00 90.62 138 LYS A CA 1
ATOM 1075 C C . LYS A 1 138 ? 19.558 -16.087 7.651 1.00 90.62 138 LYS A C 1
ATOM 1077 O O . LYS A 1 138 ? 19.916 -15.535 8.687 1.00 90.62 138 LYS A O 1
ATOM 1082 N N . GLY A 1 139 ? 18.390 -16.727 7.561 1.00 87.62 139 GLY A N 1
ATOM 1083 C CA . GLY A 1 139 ? 17.420 -16.825 8.656 1.00 87.62 139 GLY A CA 1
ATOM 1084 C C . GLY A 1 139 ? 16.692 -15.513 8.976 1.00 87.62 139 GLY A C 1
ATOM 1085 O O . GLY A 1 139 ? 16.072 -15.394 10.035 1.00 87.62 139 GLY A O 1
ATOM 1086 N N . GLN A 1 140 ? 16.758 -14.520 8.089 1.00 86.62 140 GLN A N 1
ATOM 1087 C CA . GLN A 1 140 ? 16.045 -13.253 8.241 1.00 86.62 140 GLN A CA 1
ATOM 1088 C C . GLN A 1 140 ? 14.674 -13.365 7.584 1.00 86.62 140 GLN A C 1
ATOM 1090 O O . GLN A 1 140 ? 14.559 -13.958 6.512 1.00 86.62 140 GLN A O 1
ATOM 1095 N N . ASP A 1 141 ? 13.654 -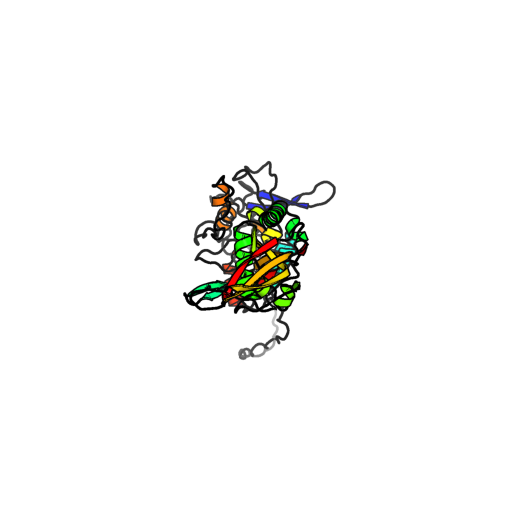12.788 8.207 1.00 87.12 141 ASP A N 1
ATOM 1096 C CA . ASP A 1 141 ? 12.343 -12.686 7.573 1.00 87.12 141 ASP A CA 1
ATOM 1097 C C . ASP A 1 141 ? 12.412 -11.689 6.418 1.00 87.12 141 ASP A C 1
ATOM 1099 O O . ASP A 1 141 ? 12.848 -10.547 6.582 1.00 87.12 141 ASP A O 1
ATOM 1103 N N . VAL A 1 142 ? 11.992 -12.137 5.245 1.00 89.56 142 VAL A N 1
ATOM 1104 C CA . VAL A 1 142 ? 11.861 -11.323 4.041 1.00 89.56 142 VAL A CA 1
ATOM 1105 C C . VAL A 1 142 ? 10.474 -11.529 3.463 1.00 89.56 142 VAL A C 1
ATOM 1107 O O . VAL A 1 142 ? 9.923 -12.626 3.543 1.00 89.56 142 VAL A O 1
ATOM 1110 N N . GLU A 1 143 ? 9.911 -10.472 2.888 1.00 91.12 143 GLU A N 1
ATOM 1111 C CA . GLU A 1 143 ? 8.668 -10.588 2.134 1.00 91.12 143 GLU A CA 1
ATOM 1112 C C . GLU A 1 143 ? 8.905 -11.491 0.913 1.00 91.12 143 GLU A C 1
ATOM 1114 O O . GLU A 1 143 ? 9.862 -11.304 0.157 1.00 91.12 143 GLU A O 1
ATOM 1119 N N . GLY A 1 144 ? 8.069 -12.513 0.771 1.00 91.44 144 GLY A N 1
ATOM 1120 C CA . GLY A 1 144 ? 8.073 -13.451 -0.338 1.00 91.44 144 GLY A CA 1
ATOM 1121 C C . GLY A 1 144 ? 7.163 -13.010 -1.481 1.00 91.44 144 GLY A C 1
ATOM 1122 O O . GLY A 1 144 ? 6.523 -11.960 -1.450 1.00 91.44 144 GLY A O 1
ATOM 1123 N N . ARG A 1 145 ? 7.096 -13.856 -2.510 1.00 93.25 145 ARG A N 1
ATOM 1124 C CA . ARG A 1 145 ? 6.158 -13.681 -3.619 1.00 93.25 145 ARG A CA 1
ATOM 1125 C C . ARG A 1 145 ? 4.761 -14.134 -3.200 1.00 93.25 145 ARG A C 1
ATOM 1127 O O . ARG A 1 145 ? 4.615 -15.147 -2.516 1.00 93.25 145 ARG A O 1
ATOM 1134 N N . TYR A 1 146 ? 3.754 -13.411 -3.666 1.00 95.62 146 TYR A N 1
ATOM 1135 C CA . TYR A 1 146 ? 2.354 -13.706 -3.397 1.00 95.62 146 TYR A CA 1
ATOM 1136 C C . TYR A 1 146 ? 1.768 -14.601 -4.482 1.00 95.62 146 TYR A C 1
ATOM 1138 O O . TYR A 1 146 ? 2.030 -14.401 -5.673 1.00 95.62 146 TYR A O 1
ATOM 1146 N N . ASP A 1 147 ? 0.940 -15.554 -4.064 1.00 94.25 147 ASP A N 1
ATOM 1147 C CA . ASP A 1 147 ? 0.075 -16.305 -4.970 1.00 94.25 147 ASP A CA 1
ATOM 1148 C C . ASP A 1 147 ? -0.995 -15.379 -5.563 1.00 94.25 147 ASP A C 1
ATOM 1150 O O . ASP A 1 147 ? -1.372 -14.380 -4.951 1.00 94.25 147 ASP A O 1
ATOM 1154 N N . ALA A 1 148 ? -1.523 -15.720 -6.741 1.00 92.31 148 ALA A N 1
ATOM 1155 C CA . ALA A 1 148 ? -2.478 -14.871 -7.459 1.00 92.31 148 ALA A CA 1
ATOM 1156 C C . ALA A 1 148 ? -3.747 -14.540 -6.648 1.00 92.31 148 ALA A C 1
ATOM 1158 O O . ALA A 1 148 ? -4.294 -13.450 -6.787 1.00 92.31 148 ALA A O 1
ATOM 1159 N N . ASP A 1 149 ? -4.204 -15.448 -5.777 1.00 92.50 149 ASP A N 1
ATOM 1160 C CA . ASP A 1 149 ? -5.360 -15.223 -4.900 1.00 92.50 149 ASP A CA 1
ATOM 1161 C C . ASP A 1 149 ? -5.057 -14.267 -3.732 1.00 92.50 149 ASP A C 1
ATOM 1163 O O . ASP A 1 149 ? -5.977 -13.667 -3.172 1.00 92.50 149 ASP A O 1
ATOM 1167 N N . MET A 1 150 ? -3.775 -14.065 -3.416 1.00 95.81 150 MET A N 1
ATOM 1168 C CA . MET A 1 150 ? -3.269 -13.170 -2.372 1.00 95.81 150 MET A CA 1
ATOM 1169 C C . MET A 1 150 ? -2.825 -11.812 -2.935 1.00 95.81 150 MET A C 1
ATOM 1171 O O . MET A 1 150 ? -2.058 -11.101 -2.291 1.00 95.81 150 MET A O 1
ATOM 1175 N N . ILE A 1 151 ? -3.309 -11.432 -4.121 1.00 96.75 151 ILE A N 1
ATOM 1176 C CA . ILE A 1 151 ? -3.079 -10.114 -4.721 1.00 96.75 151 ILE A CA 1
ATOM 1177 C C . ILE A 1 151 ? -4.427 -9.411 -4.898 1.00 96.75 151 ILE A C 1
ATOM 1179 O O . ILE A 1 151 ? -5.350 -9.951 -5.503 1.00 96.75 151 ILE A O 1
ATOM 1183 N N . ASP A 1 152 ? -4.546 -8.200 -4.364 1.00 97.62 152 ASP A N 1
ATOM 1184 C CA . ASP A 1 152 ? -5.682 -7.305 -4.571 1.00 97.62 152 ASP A CA 1
ATOM 1185 C C . ASP A 1 152 ? -5.281 -6.211 -5.569 1.00 97.62 152 ASP A C 1
ATOM 1187 O O . ASP A 1 152 ? -4.311 -5.489 -5.346 1.00 97.62 152 ASP A O 1
ATOM 1191 N N . THR A 1 153 ? -6.019 -6.101 -6.675 1.00 96.19 153 THR A N 1
ATOM 1192 C CA . THR A 1 153 ? -5.830 -5.043 -7.692 1.00 96.19 153 THR A CA 1
ATOM 1193 C C . THR A 1 153 ? -7.075 -4.155 -7.859 1.00 96.19 153 THR A C 1
ATOM 1195 O O . THR A 1 153 ? -7.138 -3.245 -8.697 1.00 96.19 153 THR A O 1
ATOM 1198 N N . ASP A 1 154 ? -8.095 -4.402 -7.036 1.00 95.56 154 ASP A N 1
ATOM 1199 C CA . ASP A 1 154 ? -9.456 -3.916 -7.247 1.00 95.56 154 ASP A CA 1
ATOM 1200 C C . ASP A 1 154 ? -9.899 -2.915 -6.188 1.00 95.56 154 ASP A C 1
ATOM 1202 O O . ASP A 1 154 ? -10.642 -1.980 -6.497 1.00 95.56 154 ASP A O 1
ATOM 1206 N N . THR A 1 155 ? -9.440 -3.082 -4.952 1.00 97.75 155 THR A N 1
ATOM 1207 C CA . THR A 1 155 ? -9.960 -2.353 -3.798 1.00 97.75 155 THR A CA 1
ATOM 1208 C C . THR A 1 155 ? -9.411 -0.931 -3.719 1.00 97.75 155 THR A C 1
ATOM 1210 O O . THR A 1 155 ? -10.173 0.018 -3.512 1.00 97.75 155 THR A O 1
ATOM 1213 N N . VAL A 1 156 ? -8.101 -0.764 -3.907 1.00 98.19 156 VAL A N 1
ATOM 1214 C CA . VAL A 1 156 ? -7.427 0.537 -3.811 1.00 98.19 156 VAL A CA 1
ATOM 1215 C C . VAL A 1 156 ? -7.308 1.158 -5.195 1.00 98.19 156 VAL A C 1
ATOM 1217 O O . VAL A 1 156 ? -6.856 0.518 -6.139 1.00 98.19 156 VAL A O 1
ATOM 1220 N N . LYS A 1 157 ? -7.696 2.430 -5.324 1.00 98.12 157 LYS A N 1
ATOM 1221 C CA . LYS A 1 157 ? -7.554 3.197 -6.569 1.00 98.12 157 LYS A CA 1
ATOM 1222 C C . LYS A 1 157 ? -6.697 4.435 -6.358 1.00 98.12 157 LYS A C 1
ATOM 1224 O O . LYS A 1 157 ? -6.840 5.122 -5.344 1.00 98.12 157 LYS A O 1
ATOM 1229 N N . LEU A 1 158 ? -5.866 4.776 -7.340 1.00 98.12 158 LEU A N 1
ATOM 1230 C CA . LEU A 1 158 ? -5.052 5.995 -7.331 1.00 98.12 158 LEU A CA 1
ATOM 1231 C C . LEU A 1 158 ? -5.923 7.239 -7.172 1.00 98.12 158 LEU A C 1
ATOM 1233 O O . LEU A 1 158 ? -5.591 8.136 -6.404 1.00 98.12 158 LEU A O 1
ATOM 1237 N N . SER A 1 159 ? -7.072 7.274 -7.848 1.00 97.56 159 SER A N 1
ATOM 1238 C CA . SER A 1 159 ? -8.035 8.377 -7.751 1.00 97.56 159 SER A CA 1
ATOM 1239 C C . SER A 1 159 ? -8.635 8.545 -6.352 1.00 97.56 159 SER A C 1
ATOM 1241 O O . SER A 1 159 ? -9.048 9.646 -6.000 1.00 97.56 159 SER A O 1
ATOM 1243 N N . TRP A 1 160 ? -8.691 7.479 -5.549 1.00 97.88 160 TRP A N 1
ATOM 1244 C CA . TRP A 1 160 ? -9.117 7.540 -4.152 1.00 97.88 160 TRP A CA 1
ATOM 1245 C C . TRP A 1 160 ? -7.983 8.029 -3.247 1.00 97.88 160 TRP A C 1
ATOM 1247 O O . TRP A 1 160 ? -8.200 8.970 -2.486 1.00 97.88 160 TRP A O 1
ATOM 1257 N N . LEU A 1 161 ? -6.775 7.472 -3.392 1.00 97.94 161 LEU A N 1
ATOM 1258 C CA . LEU A 1 161 ? -5.589 7.877 -2.623 1.00 97.94 161 LEU A CA 1
ATOM 1259 C C . LEU A 1 161 ? -5.287 9.373 -2.781 1.00 97.94 161 LEU A C 1
ATOM 1261 O O . LEU A 1 161 ? -5.080 10.092 -1.807 1.00 97.94 161 LEU A O 1
ATOM 1265 N N . ARG A 1 162 ? -5.330 9.860 -4.021 1.00 96.75 162 ARG A N 1
ATOM 1266 C CA . ARG A 1 162 ? -4.970 11.233 -4.399 1.00 96.75 162 ARG A CA 1
ATOM 1267 C C . ARG A 1 162 ? -5.985 12.299 -3.966 1.00 96.75 162 ARG A C 1
ATOM 1269 O O . ARG A 1 162 ? -5.774 13.478 -4.224 1.00 96.75 162 ARG A O 1
ATOM 1276 N N . LYS A 1 163 ? -7.080 11.919 -3.294 1.00 95.94 163 LYS A N 1
ATOM 1277 C CA . LYS A 1 163 ? -8.009 12.882 -2.671 1.00 95.94 163 LYS A CA 1
ATOM 1278 C C . LYS A 1 163 ? -7.394 13.584 -1.462 1.00 95.94 163 LYS A C 1
ATOM 1280 O O . LYS A 1 163 ? -7.834 14.679 -1.125 1.00 95.94 163 LYS A O 1
ATOM 1285 N N . LEU A 1 164 ? -6.411 12.960 -0.809 1.00 93.75 164 LEU A N 1
ATOM 1286 C CA . LEU A 1 164 ? -5.671 13.580 0.287 1.00 93.75 164 LEU A CA 1
ATOM 1287 C C . LEU A 1 164 ? -4.532 14.447 -0.281 1.00 93.75 164 LEU A C 1
ATOM 1289 O O . LEU A 1 164 ? -3.672 13.914 -0.987 1.00 93.75 164 LEU A O 1
ATOM 1293 N N . PRO A 1 165 ? -4.479 15.759 0.029 1.00 93.81 165 PRO A N 1
ATOM 1294 C CA . PRO A 1 165 ? -3.492 16.670 -0.558 1.00 93.81 165 PRO A CA 1
ATOM 1295 C C . PRO A 1 165 ? -2.031 16.259 -0.333 1.00 93.81 165 PRO A C 1
ATOM 1297 O O . PRO A 1 165 ? -1.226 16.349 -1.257 1.00 93.81 165 PRO A O 1
ATOM 1300 N N . ALA A 1 166 ? -1.692 15.755 0.858 1.00 90.62 166 ALA A N 1
ATOM 1301 C CA . ALA A 1 166 ? -0.337 15.290 1.163 1.00 90.62 166 ALA A CA 1
ATOM 1302 C C . ALA A 1 166 ? 0.076 14.092 0.285 1.00 90.62 166 ALA A C 1
ATOM 1304 O O . ALA A 1 166 ? 1.202 14.027 -0.206 1.00 90.62 166 ALA A O 1
ATOM 1305 N N . ILE A 1 167 ? -0.859 13.182 -0.006 1.00 95.38 167 ILE A N 1
ATOM 1306 C CA . ILE A 1 167 ? -0.627 12.055 -0.917 1.00 95.38 167 ILE A CA 1
ATOM 1307 C C . ILE A 1 167 ? -0.454 12.543 -2.360 1.00 95.38 167 ILE A C 1
ATOM 1309 O O . ILE A 1 167 ? 0.435 12.062 -3.066 1.00 95.38 167 ILE A O 1
ATOM 1313 N N . GLU A 1 168 ? -1.255 13.517 -2.802 1.00 97.00 168 GLU A N 1
ATOM 1314 C CA . GLU A 1 168 ? -1.079 14.128 -4.125 1.00 97.00 168 GLU A CA 1
ATOM 1315 C C . GLU A 1 168 ? 0.298 14.798 -4.251 1.00 97.00 168 GLU A C 1
ATOM 1317 O O . GLU A 1 168 ? 0.947 14.664 -5.287 1.00 97.00 168 GLU A O 1
ATOM 1322 N N . GLU A 1 169 ? 0.813 15.442 -3.198 1.00 95.50 169 GLU A N 1
ATOM 1323 C CA . GLU A 1 169 ? 2.175 15.991 -3.207 1.00 95.50 169 GLU A CA 1
ATOM 1324 C C . GLU A 1 169 ? 3.229 14.891 -3.433 1.00 95.50 169 GLU A C 1
ATOM 1326 O O . GLU A 1 169 ? 4.144 15.062 -4.249 1.00 95.50 169 GLU A O 1
ATOM 1331 N N . ARG A 1 170 ? 3.095 13.731 -2.772 1.00 95.69 170 ARG A N 1
ATOM 1332 C CA . ARG A 1 170 ? 3.998 12.579 -2.969 1.00 95.69 170 ARG A CA 1
ATOM 1333 C C . ARG A 1 170 ? 3.909 12.000 -4.375 1.00 95.69 170 ARG A C 1
ATOM 1335 O O . ARG A 1 170 ? 4.946 11.634 -4.938 1.00 95.69 170 ARG A O 1
ATOM 1342 N N . TYR A 1 171 ? 2.712 11.962 -4.952 1.00 97.31 171 TYR A N 1
ATOM 1343 C CA . TYR A 1 171 ? 2.477 11.544 -6.333 1.00 97.31 171 TYR A CA 1
ATOM 1344 C C . TYR A 1 171 ? 3.134 12.516 -7.331 1.00 97.31 171 TYR A C 1
ATOM 1346 O O . TYR A 1 171 ? 3.882 12.107 -8.219 1.00 97.31 171 TYR A O 1
ATOM 1354 N N . GLN A 1 172 ? 2.947 13.824 -7.147 1.00 96.81 172 GLN A N 1
ATOM 1355 C CA . GLN A 1 172 ? 3.592 14.846 -7.979 1.00 96.81 172 GLN A CA 1
ATOM 1356 C C . GLN A 1 172 ? 5.117 14.856 -7.818 1.00 96.81 172 GLN A C 1
ATOM 1358 O O . GLN A 1 172 ? 5.848 15.109 -8.777 1.00 96.81 172 GLN A O 1
ATOM 1363 N N . THR A 1 173 ? 5.620 14.552 -6.621 1.00 94.94 173 THR A N 1
ATOM 1364 C CA . THR A 1 173 ? 7.059 14.409 -6.373 1.00 94.94 173 THR A CA 1
ATOM 1365 C C . THR A 1 173 ? 7.648 13.256 -7.181 1.00 94.94 173 THR A C 1
ATOM 1367 O O . THR A 1 173 ? 8.677 13.454 -7.823 1.00 94.94 173 THR A O 1
ATOM 1370 N N . LEU A 1 174 ? 6.974 12.099 -7.236 1.00 96.50 174 LEU A N 1
ATOM 1371 C CA . LEU A 1 174 ? 7.382 10.975 -8.086 1.00 96.50 174 LEU A CA 1
ATOM 1372 C C . LEU A 1 174 ? 7.527 11.397 -9.556 1.00 96.50 174 LEU A C 1
ATOM 1374 O O . LEU A 1 174 ? 8.547 11.125 -10.183 1.00 96.50 174 LEU A O 1
ATOM 1378 N N . LEU A 1 175 ? 6.533 12.109 -10.095 1.00 95.50 175 LEU A N 1
ATOM 1379 C CA . LEU A 1 175 ? 6.551 12.580 -11.484 1.00 95.50 175 LEU A CA 1
ATOM 1380 C C . LEU A 1 175 ? 7.735 13.508 -11.788 1.00 95.50 175 LEU A C 1
ATOM 1382 O O . LEU A 1 175 ? 8.327 13.432 -12.865 1.00 95.50 175 LEU A O 1
ATOM 1386 N N . LYS A 1 176 ? 8.106 14.371 -10.838 1.00 95.12 176 LYS A N 1
ATOM 1387 C CA . LYS A 1 176 ? 9.231 15.305 -10.989 1.00 95.12 176 LYS A CA 1
ATOM 1388 C C . LYS A 1 176 ? 10.593 14.606 -10.942 1.00 95.12 176 LYS A C 1
ATOM 1390 O O . LYS A 1 176 ? 11.555 15.134 -11.493 1.00 95.12 176 LYS A O 1
ATOM 1395 N N . THR A 1 177 ? 10.693 13.433 -10.314 1.00 95.31 177 THR A N 1
ATOM 1396 C CA . THR A 1 177 ? 11.966 12.722 -10.097 1.00 95.31 177 THR A CA 1
ATOM 1397 C C . THR A 1 177 ? 12.202 11.547 -11.051 1.00 95.31 177 THR A C 1
ATOM 1399 O O . THR A 1 177 ? 13.221 10.859 -10.928 1.00 95.31 177 THR A O 1
ATOM 1402 N N . LEU A 1 178 ? 11.326 11.332 -12.041 1.00 95.56 178 LEU A N 1
ATOM 1403 C CA . LEU A 1 178 ? 11.433 10.237 -13.021 1.00 95.56 178 LEU A CA 1
ATOM 1404 C C . LEU A 1 178 ? 12.760 10.225 -13.800 1.00 95.56 178 LEU A C 1
ATOM 1406 O O . LEU A 1 178 ? 13.216 9.164 -14.205 1.00 95.56 178 LEU A O 1
ATOM 1410 N N . GLN A 1 179 ? 13.384 11.389 -14.001 1.00 94.81 179 GLN A N 1
ATOM 1411 C CA . GLN A 1 179 ? 14.656 11.533 -14.728 1.00 94.81 179 GLN A CA 1
ATOM 1412 C C . GLN A 1 179 ? 15.836 11.890 -13.815 1.00 94.81 179 GLN A C 1
ATOM 1414 O O . GLN A 1 179 ? 16.845 12.423 -14.272 1.00 94.81 179 GLN A O 1
ATOM 1419 N N . SER A 1 180 ? 15.724 11.629 -12.509 1.00 95.88 180 SER A N 1
ATOM 1420 C CA . SER A 1 180 ? 16.872 11.791 -11.611 1.00 95.88 180 SER A CA 1
ATOM 1421 C C . SER A 1 180 ? 18.032 10.876 -12.043 1.00 95.88 180 SER A C 1
ATOM 1423 O O . SER A 1 180 ? 17.770 9.793 -12.570 1.00 95.88 180 SER A O 1
ATOM 1425 N N . PRO A 1 181 ? 19.306 11.241 -11.796 1.00 96.62 181 PRO A N 1
ATOM 1426 C CA . PRO A 1 181 ? 20.449 10.414 -12.198 1.00 96.62 181 PRO A CA 1
ATOM 1427 C C . PRO A 1 181 ? 20.340 8.954 -11.737 1.00 96.62 181 PRO A C 1
ATOM 1429 O O . PRO A 1 181 ? 20.584 8.043 -12.522 1.00 96.62 181 PRO A O 1
ATOM 1432 N N . LYS A 1 182 ? 19.862 8.737 -10.503 1.00 96.19 182 LYS A N 1
ATOM 1433 C CA . LYS A 1 182 ? 19.616 7.403 -9.943 1.00 96.19 182 LYS A CA 1
ATOM 1434 C C . LYS A 1 182 ? 18.538 6.632 -10.711 1.00 96.19 182 LYS A C 1
ATOM 1436 O O . LYS A 1 182 ? 18.728 5.461 -11.000 1.00 96.19 182 LYS A O 1
ATOM 1441 N N . ALA A 1 183 ? 17.436 7.288 -11.078 1.00 96.75 183 ALA A N 1
ATOM 1442 C CA . ALA A 1 183 ? 16.369 6.665 -11.863 1.00 96.75 183 ALA A CA 1
ATOM 1443 C C . ALA A 1 183 ? 16.853 6.249 -13.263 1.00 96.75 183 ALA A C 1
ATOM 1445 O O . ALA A 1 183 ? 16.520 5.166 -13.739 1.00 96.75 183 ALA A O 1
ATOM 1446 N N . ILE A 1 184 ? 17.679 7.082 -13.906 1.00 97.31 184 ILE A N 1
ATOM 1447 C CA . ILE A 1 184 ? 18.296 6.759 -15.200 1.00 97.31 184 ILE A CA 1
ATOM 1448 C C . ILE A 1 184 ? 19.249 5.567 -15.080 1.00 97.31 184 ILE A C 1
ATOM 1450 O O . ILE A 1 184 ? 19.253 4.698 -15.949 1.00 97.31 184 ILE A O 1
ATOM 1454 N N . GLU A 1 185 ? 20.047 5.508 -14.016 1.00 96.75 185 GLU A N 1
ATOM 1455 C CA . GLU A 1 185 ? 20.933 4.375 -13.749 1.00 96.75 185 GLU A CA 1
ATOM 1456 C C . GLU A 1 185 ? 20.142 3.076 -13.541 1.00 96.75 185 GLU A C 1
ATOM 1458 O O . GLU A 1 185 ? 20.424 2.085 -14.215 1.00 96.75 185 GLU A O 1
ATOM 1463 N N . THR A 1 186 ? 19.093 3.104 -12.710 1.00 97.50 186 THR A N 1
ATOM 1464 C CA . THR A 1 186 ? 18.214 1.946 -12.487 1.00 97.50 186 THR A CA 1
ATOM 1465 C C . THR A 1 186 ? 17.559 1.472 -13.783 1.00 97.50 186 THR A C 1
ATOM 1467 O O . THR A 1 186 ? 17.645 0.291 -14.098 1.00 97.50 186 THR A O 1
ATOM 1470 N N . LEU A 1 187 ? 17.023 2.382 -14.607 1.00 97.12 187 LEU A N 1
ATOM 1471 C CA . LEU A 1 187 ? 16.474 2.029 -15.922 1.00 97.12 187 LEU A CA 1
ATOM 1472 C C . LEU A 1 187 ? 17.488 1.291 -16.804 1.00 97.12 187 LEU A C 1
ATOM 1474 O O . LEU A 1 187 ? 17.152 0.289 -17.437 1.00 97.12 187 LEU A O 1
ATOM 1478 N N . LYS A 1 188 ? 18.732 1.785 -16.876 1.00 95.81 188 LYS A N 1
ATOM 1479 C CA . LYS A 1 188 ? 19.772 1.126 -17.676 1.00 95.81 188 LYS A CA 1
ATOM 1480 C C . LYS A 1 188 ? 20.054 -0.279 -17.151 1.00 95.81 188 LYS A C 1
ATOM 1482 O O . LYS A 1 188 ? 20.203 -1.206 -17.943 1.00 95.81 188 LYS A O 1
ATOM 1487 N N . ASP A 1 189 ? 20.121 -0.453 -15.840 1.00 95.12 189 ASP A N 1
ATOM 1488 C CA . ASP A 1 189 ? 20.371 -1.761 -15.242 1.00 95.12 189 ASP A CA 1
ATOM 1489 C C . ASP A 1 189 ? 19.220 -2.741 -15.463 1.00 95.12 189 ASP A C 1
ATOM 1491 O O . ASP A 1 189 ? 19.474 -3.897 -15.809 1.00 95.12 189 ASP A O 1
ATOM 1495 N N . ASP A 1 190 ? 17.978 -2.279 -15.349 1.00 95.38 190 ASP A N 1
ATOM 1496 C CA . ASP A 1 190 ? 16.777 -3.073 -15.608 1.00 95.38 190 ASP A CA 1
ATOM 1497 C C . ASP A 1 190 ? 16.754 -3.579 -17.053 1.00 95.38 190 ASP A C 1
ATOM 1499 O O . ASP A 1 190 ? 16.619 -4.779 -17.299 1.00 95.38 190 ASP A O 1
ATOM 1503 N N . PHE A 1 191 ? 16.982 -2.697 -18.034 1.00 94.31 191 PHE A N 1
ATOM 1504 C CA . PHE A 1 191 ? 17.040 -3.104 -19.439 1.00 94.31 191 PHE A CA 1
ATOM 1505 C C . PHE A 1 191 ? 18.212 -4.042 -19.738 1.00 94.31 191 PHE A C 1
ATOM 1507 O O . PHE A 1 191 ? 18.045 -4.992 -20.504 1.00 94.31 191 PHE A O 1
ATOM 1514 N N . ARG A 1 192 ? 19.389 -3.822 -19.136 1.00 91.50 192 ARG A N 1
ATOM 1515 C CA . ARG A 1 192 ? 20.537 -4.732 -19.297 1.00 91.50 192 ARG A CA 1
ATOM 1516 C C . ARG A 1 192 ? 20.220 -6.131 -18.788 1.00 91.50 192 ARG A C 1
ATOM 1518 O O . ARG A 1 192 ? 20.482 -7.097 -19.494 1.00 91.50 192 ARG A O 1
ATOM 1525 N N . LYS A 1 193 ? 19.661 -6.235 -17.581 1.00 91.94 193 LYS A N 1
ATOM 1526 C CA . LYS A 1 193 ? 19.382 -7.520 -16.927 1.00 91.94 193 LYS A CA 1
ATOM 1527 C C . LYS A 1 193 ? 18.224 -8.252 -17.595 1.00 91.94 193 LYS A C 1
ATOM 1529 O O . LYS A 1 193 ? 18.331 -9.442 -17.870 1.00 91.94 193 LYS A O 1
ATOM 1534 N N . ASN A 1 194 ? 17.135 -7.545 -17.884 1.00 91.75 194 ASN A N 1
ATOM 1535 C CA . ASN A 1 194 ? 15.871 -8.186 -18.236 1.00 91.75 194 ASN A CA 1
ATOM 1536 C C . ASN A 1 194 ? 15.631 -8.267 -19.750 1.00 91.75 194 ASN A C 1
ATOM 1538 O O . ASN A 1 194 ? 14.965 -9.195 -20.203 1.00 91.75 194 ASN A O 1
ATOM 1542 N N . LEU A 1 195 ? 16.224 -7.375 -20.557 1.00 86.69 195 LEU A N 1
ATOM 1543 C CA . LEU A 1 195 ? 15.987 -7.339 -22.009 1.00 86.69 195 LEU A CA 1
ATOM 1544 C C . LEU A 1 195 ? 17.236 -7.624 -22.854 1.00 86.69 195 LEU A C 1
ATOM 1546 O O . LEU A 1 195 ? 17.147 -8.358 -23.834 1.00 86.69 195 LEU A O 1
ATOM 1550 N N . LEU A 1 196 ? 18.387 -7.059 -22.484 1.00 83.75 196 LEU A N 1
ATOM 1551 C CA . LEU A 1 196 ? 19.616 -7.079 -23.292 1.00 83.75 196 LEU A CA 1
ATOM 1552 C C . LEU A 1 196 ? 20.688 -8.060 -22.780 1.00 83.75 196 LEU A C 1
ATOM 1554 O O . LEU A 1 196 ? 21.847 -7.972 -23.192 1.00 83.75 196 LEU A O 1
ATOM 1558 N N . HIS A 1 197 ? 20.326 -8.982 -21.886 1.00 76.38 197 HIS A N 1
ATOM 1559 C CA . HIS A 1 197 ? 21.239 -10.021 -21.410 1.00 76.38 197 HIS A CA 1
ATOM 1560 C C . HIS A 1 197 ? 21.713 -10.911 -22.573 1.00 76.38 197 HIS A C 1
ATOM 1562 O O . HIS A 1 197 ? 21.020 -11.074 -23.581 1.00 76.38 197 HIS A O 1
ATOM 1568 N N . ASP A 1 198 ? 22.920 -11.464 -22.439 1.00 65.38 198 ASP A N 1
ATOM 1569 C CA . ASP A 1 198 ? 23.536 -12.392 -23.399 1.00 65.38 198 ASP A CA 1
ATOM 1570 C C . ASP A 1 198 ? 23.647 -11.862 -24.841 1.00 65.38 198 ASP A C 1
ATOM 1572 O O . ASP A 1 198 ? 23.546 -12.618 -25.806 1.00 65.38 198 ASP A O 1
ATOM 1576 N N . HIS A 1 199 ? 23.849 -10.548 -25.003 1.00 61.94 199 HIS A N 1
ATOM 1577 C CA . HIS A 1 199 ? 23.970 -9.876 -26.307 1.00 61.94 199 HIS A CA 1
ATOM 1578 C C . HIS A 1 199 ? 22.765 -10.086 -27.236 1.00 61.94 199 HIS A C 1
ATOM 1580 O O . HIS A 1 199 ? 22.892 -9.970 -28.459 1.00 61.94 199 HIS A O 1
ATOM 1586 N N . ARG A 1 200 ? 21.584 -10.384 -26.679 1.00 64.94 200 ARG A N 1
ATOM 1587 C CA . ARG A 1 200 ? 20.365 -10.521 -27.475 1.00 64.94 200 ARG A CA 1
ATOM 1588 C C . ARG A 1 200 ? 20.084 -9.221 -28.219 1.00 64.94 200 ARG A C 1
ATOM 1590 O O . ARG A 1 200 ? 19.891 -8.162 -27.625 1.00 64.94 200 ARG A O 1
ATOM 1597 N N . LEU A 1 201 ? 20.053 -9.326 -29.543 1.00 70.81 201 LEU A N 1
ATOM 1598 C CA . LEU A 1 201 ? 19.661 -8.233 -30.416 1.00 70.81 201 LEU A CA 1
ATOM 1599 C C . LEU A 1 201 ? 18.142 -8.114 -30.357 1.00 70.81 201 LEU A C 1
ATOM 1601 O O . LEU A 1 201 ? 17.419 -8.976 -30.854 1.00 70.81 201 LEU A O 1
ATOM 1605 N N . PHE A 1 202 ? 17.666 -7.046 -29.730 1.00 79.88 202 PHE A N 1
ATOM 1606 C CA . PHE A 1 202 ? 16.264 -6.667 -29.746 1.00 79.88 202 PHE A CA 1
ATOM 1607 C C . PHE A 1 202 ? 16.143 -5.280 -30.373 1.00 79.88 202 PHE A C 1
ATOM 1609 O O . PHE A 1 202 ? 16.832 -4.347 -29.963 1.00 79.88 202 PHE A O 1
ATOM 1616 N N . ALA A 1 203 ? 15.270 -5.155 -31.369 1.00 86.31 203 ALA A N 1
ATOM 1617 C CA . ALA A 1 203 ? 14.899 -3.882 -31.966 1.00 86.31 203 ALA A CA 1
ATOM 1618 C C . ALA A 1 203 ? 13.384 -3.825 -32.148 1.00 86.31 203 ALA A C 1
ATOM 1620 O O . ALA A 1 203 ? 12.754 -4.821 -32.507 1.00 86.31 203 ALA A O 1
ATOM 1621 N N . GLY A 1 204 ? 12.822 -2.641 -31.931 1.00 92.38 204 GLY A N 1
ATOM 1622 C CA . GLY A 1 204 ? 11.407 -2.362 -32.122 1.00 92.38 204 GLY A CA 1
ATOM 1623 C C . GLY A 1 204 ? 10.670 -1.980 -30.836 1.00 92.38 204 GLY A C 1
ATOM 1624 O O . GLY A 1 204 ? 11.292 -1.631 -29.823 1.00 92.38 204 GLY A O 1
ATOM 1625 N N . PRO A 1 205 ? 9.326 -1.986 -30.887 1.00 95.62 205 PRO A N 1
ATOM 1626 C CA . PRO A 1 205 ? 8.492 -1.603 -29.761 1.00 95.62 205 PRO A CA 1
ATOM 1627 C C . PRO A 1 205 ? 8.558 -2.650 -28.647 1.00 95.62 205 PRO A C 1
ATOM 1629 O O . PRO A 1 205 ? 8.440 -3.850 -28.881 1.00 95.62 205 PRO A O 1
ATOM 1632 N N . PHE A 1 206 ? 8.696 -2.169 -27.421 1.00 95.62 206 PHE A N 1
ATOM 1633 C CA . PHE A 1 206 ? 8.722 -2.955 -26.199 1.00 95.62 206 PHE A CA 1
ATOM 1634 C C . PHE A 1 206 ? 7.511 -2.599 -25.334 1.00 95.62 206 PHE A C 1
ATOM 1636 O O . PHE A 1 206 ? 7.307 -1.425 -25.020 1.00 95.62 206 PHE A O 1
ATOM 1643 N N . ASP A 1 207 ? 6.733 -3.608 -24.938 1.00 97.44 207 ASP A N 1
ATOM 1644 C CA . ASP A 1 207 ? 5.646 -3.503 -23.960 1.00 97.44 207 ASP A CA 1
ATOM 1645 C C . ASP A 1 207 ? 6.005 -4.342 -22.726 1.00 97.44 207 ASP A C 1
ATOM 1647 O O . ASP A 1 207 ? 6.097 -5.571 -22.798 1.00 97.44 207 ASP A O 1
ATOM 1651 N N . ALA A 1 208 ? 6.256 -3.666 -21.604 1.00 97.44 208 ALA A N 1
ATOM 1652 C CA . ALA A 1 208 ? 6.803 -4.300 -20.407 1.00 97.44 208 ALA A CA 1
ATOM 1653 C C . ALA A 1 208 ? 5.809 -5.262 -19.747 1.00 97.44 208 ALA A C 1
ATOM 1655 O O . ALA A 1 208 ? 6.191 -6.344 -19.316 1.00 97.44 208 ALA A O 1
ATOM 1656 N N . LEU A 1 209 ? 4.521 -4.907 -19.700 1.00 97.00 209 LEU A N 1
ATOM 1657 C CA . LEU A 1 209 ? 3.505 -5.750 -19.068 1.00 97.00 209 LEU A CA 1
ATOM 1658 C C . LEU A 1 209 ? 3.310 -7.052 -19.857 1.00 97.00 209 LEU A C 1
ATOM 1660 O O . LEU A 1 209 ? 3.255 -8.131 -19.268 1.00 97.00 209 LEU A O 1
ATOM 1664 N N . THR A 1 210 ? 3.292 -6.962 -21.189 1.00 97.00 210 THR A N 1
ATOM 1665 C CA . THR A 1 210 ? 3.245 -8.132 -22.077 1.00 97.00 210 THR A CA 1
ATOM 1666 C C . THR A 1 210 ? 4.496 -8.994 -21.919 1.00 97.00 210 THR A C 1
ATOM 1668 O O . THR A 1 210 ? 4.390 -10.216 -21.807 1.00 97.00 210 THR A O 1
ATOM 1671 N N . HIS A 1 211 ? 5.678 -8.372 -21.850 1.00 95.25 211 HIS A N 1
ATOM 1672 C CA . HIS A 1 211 ? 6.940 -9.072 -21.596 1.00 95.25 211 HIS A CA 1
ATOM 1673 C C . HIS A 1 211 ? 6.908 -9.841 -20.265 1.00 95.25 211 HIS A C 1
ATOM 1675 O O . HIS A 1 211 ? 7.316 -11.001 -20.204 1.00 95.25 211 HIS A O 1
ATOM 1681 N N . CYS A 1 212 ? 6.328 -9.240 -19.225 1.00 96.62 212 CYS A N 1
ATOM 1682 C CA . CYS A 1 212 ? 6.117 -9.857 -17.917 1.00 96.62 212 CYS A CA 1
ATOM 1683 C C . CYS A 1 212 ? 4.890 -10.787 -17.858 1.00 96.62 212 CYS A C 1
ATOM 1685 O O . CYS A 1 212 ? 4.482 -11.179 -16.770 1.00 96.62 212 CYS A O 1
ATOM 1687 N N . LYS A 1 213 ? 4.287 -11.161 -18.998 1.00 97.00 213 LYS A N 1
ATOM 1688 C CA . LYS A 1 213 ? 3.119 -12.063 -19.087 1.00 97.00 213 LYS A CA 1
ATOM 1689 C C . LYS A 1 213 ? 1.911 -11.597 -18.262 1.00 97.00 213 LYS A C 1
ATOM 1691 O O . LYS A 1 213 ? 1.157 -12.420 -17.750 1.00 97.00 213 LYS A O 1
ATOM 1696 N N . ASN A 1 214 ? 1.721 -10.283 -18.157 1.00 95.75 214 ASN A N 1
ATOM 1697 C CA . ASN A 1 214 ? 0.707 -9.637 -17.322 1.00 95.75 214 ASN A CA 1
ATOM 1698 C C . ASN A 1 214 ? 0.855 -9.901 -15.809 1.00 95.75 214 ASN A C 1
ATOM 1700 O O . ASN A 1 214 ? -0.091 -9.677 -15.059 1.00 95.75 214 ASN A O 1
ATOM 1704 N N . ASP A 1 215 ? 2.027 -10.341 -15.343 1.00 96.62 215 ASP A N 1
ATOM 1705 C CA . ASP A 1 215 ? 2.311 -10.506 -13.918 1.00 96.62 215 ASP A CA 1
ATOM 1706 C C . ASP A 1 215 ? 2.852 -9.196 -13.318 1.00 96.62 215 ASP A C 1
ATOM 1708 O O . ASP A 1 215 ? 3.914 -8.692 -13.697 1.00 96.62 215 ASP A O 1
ATOM 1712 N N . TYR A 1 216 ? 2.100 -8.635 -12.368 1.00 96.12 216 TYR A N 1
ATOM 1713 C CA . TYR A 1 216 ? 2.396 -7.328 -11.775 1.00 96.12 216 TYR A CA 1
ATOM 1714 C C . TYR A 1 216 ? 3.608 -7.370 -10.841 1.00 96.12 216 TYR A C 1
ATOM 1716 O O . TYR A 1 216 ? 4.338 -6.383 -10.747 1.00 96.12 216 TYR A O 1
ATOM 1724 N N . GLN A 1 217 ? 3.849 -8.504 -10.177 1.00 97.19 217 GLN A N 1
ATOM 1725 C CA . GLN A 1 217 ? 5.017 -8.675 -9.318 1.00 97.19 217 GLN A CA 1
ATOM 1726 C C . GLN A 1 217 ? 6.283 -8.734 -10.171 1.00 97.19 217 GLN A C 1
ATOM 1728 O O . GLN A 1 217 ? 7.232 -8.022 -9.893 1.00 97.19 217 GLN A O 1
ATOM 1733 N N . THR A 1 218 ? 6.279 -9.476 -11.278 1.00 97.50 218 THR A N 1
ATOM 1734 C CA . THR A 1 218 ? 7.397 -9.518 -12.227 1.00 97.50 218 THR A CA 1
ATOM 1735 C C . THR A 1 218 ? 7.629 -8.164 -12.887 1.00 97.50 218 THR A C 1
ATOM 1737 O O . THR A 1 218 ? 8.778 -7.752 -13.013 1.00 97.50 218 THR A O 1
ATOM 1740 N N . LEU A 1 219 ? 6.568 -7.442 -13.267 1.00 97.94 219 LEU A N 1
ATOM 1741 C CA . LEU A 1 219 ? 6.698 -6.076 -13.781 1.00 97.94 219 LEU A CA 1
ATOM 1742 C C . LEU A 1 219 ? 7.362 -5.147 -12.755 1.00 97.94 219 LEU A C 1
ATOM 1744 O O . LEU A 1 219 ? 8.231 -4.352 -13.115 1.00 97.94 219 LEU A O 1
ATOM 1748 N N . HIS A 1 220 ? 6.952 -5.249 -11.489 1.00 97.50 220 HIS A N 1
ATOM 1749 C CA . HIS A 1 220 ? 7.551 -4.510 -10.383 1.00 97.50 220 HIS A CA 1
ATOM 1750 C C . HIS A 1 220 ? 9.021 -4.899 -10.181 1.00 97.50 220 HIS A C 1
ATOM 1752 O O . HIS A 1 220 ? 9.880 -4.029 -10.179 1.00 97.50 220 HIS A O 1
ATOM 1758 N N . ASP A 1 221 ? 9.326 -6.190 -10.101 1.00 96.44 221 ASP A N 1
ATOM 1759 C CA . ASP A 1 221 ? 10.672 -6.698 -9.826 1.00 96.44 221 ASP A CA 1
ATOM 1760 C C . ASP A 1 221 ? 11.676 -6.363 -10.943 1.00 96.44 221 ASP A C 1
ATOM 1762 O O . ASP A 1 221 ? 12.867 -6.205 -10.678 1.00 96.44 221 ASP A O 1
ATOM 1766 N N . GLN A 1 222 ? 11.221 -6.295 -12.200 1.00 97.00 222 GLN A N 1
ATOM 1767 C CA . GLN A 1 222 ? 12.104 -6.195 -13.369 1.00 97.00 222 GLN A CA 1
ATOM 1768 C C . GLN A 1 222 ? 12.207 -4.799 -13.987 1.00 97.00 222 GLN A C 1
ATOM 1770 O O . GLN A 1 222 ? 13.190 -4.526 -14.674 1.00 97.00 222 GLN A O 1
ATOM 1775 N N . PHE A 1 223 ? 11.196 -3.944 -13.825 1.00 98.00 223 PHE A N 1
ATOM 1776 C CA . PHE A 1 223 ? 11.127 -2.669 -14.551 1.00 98.00 223 PHE A CA 1
ATOM 1777 C C . PHE A 1 223 ? 10.719 -1.480 -13.674 1.00 98.00 223 PHE A C 1
ATOM 1779 O O . PHE A 1 223 ? 10.373 -0.421 -14.212 1.00 98.00 223 PHE A O 1
ATOM 1786 N N . GLN A 1 224 ? 10.704 -1.636 -12.346 1.00 97.69 224 GLN A N 1
ATOM 1787 C CA . GLN A 1 224 ? 10.508 -0.531 -11.407 1.00 97.69 224 GLN A CA 1
ATOM 1788 C C . GLN A 1 224 ? 11.802 0.256 -11.254 1.00 97.69 224 GLN A C 1
ATOM 1790 O O . GLN A 1 224 ? 12.791 -0.248 -10.738 1.00 97.69 224 GLN A O 1
ATOM 1795 N N . PHE A 1 225 ? 11.758 1.535 -11.620 1.00 98.06 225 PHE A N 1
ATOM 1796 C CA . PHE A 1 225 ? 12.968 2.357 -11.671 1.00 98.06 225 PHE A CA 1
ATOM 1797 C C . PHE A 1 225 ? 12.921 3.605 -10.786 1.00 98.06 225 PHE A C 1
ATOM 1799 O O . PHE A 1 225 ? 13.953 4.206 -10.492 1.00 98.06 225 PHE A O 1
ATOM 1806 N N . GLN A 1 226 ? 11.730 4.025 -10.357 1.00 97.69 226 GLN A N 1
ATOM 1807 C CA . GLN A 1 226 ? 11.569 5.145 -9.433 1.00 97.69 226 GLN A CA 1
ATOM 1808 C C . GLN A 1 226 ? 10.410 4.903 -8.465 1.00 97.69 226 GLN A C 1
ATOM 1810 O O . GLN A 1 226 ? 9.468 4.176 -8.788 1.00 97.69 226 GLN A O 1
ATOM 1815 N N . PHE A 1 227 ? 10.488 5.500 -7.276 1.00 96.94 227 PHE A N 1
ATOM 1816 C CA . PHE A 1 227 ? 9.442 5.428 -6.266 1.00 96.94 227 PHE A CA 1
ATOM 1817 C C . PHE A 1 227 ? 9.360 6.699 -5.407 1.00 96.94 227 PHE A C 1
ATOM 1819 O O . PHE A 1 227 ? 10.284 7.510 -5.358 1.00 96.94 227 PHE A O 1
ATOM 1826 N N . SER A 1 228 ? 8.230 6.875 -4.726 1.00 95.50 228 SER A N 1
ATOM 1827 C CA . SER A 1 228 ? 7.984 7.943 -3.755 1.00 95.50 228 SER A CA 1
ATOM 1828 C C . SER A 1 228 ? 7.205 7.365 -2.583 1.00 95.50 228 SER A C 1
ATOM 1830 O O . SER A 1 228 ? 6.093 6.862 -2.754 1.00 95.50 228 SER A O 1
ATOM 1832 N N . ASN A 1 229 ? 7.812 7.396 -1.399 1.00 91.69 229 ASN A N 1
ATOM 1833 C CA . ASN A 1 229 ? 7.193 6.850 -0.196 1.00 91.69 229 ASN A CA 1
ATOM 1834 C C . ASN A 1 229 ? 6.102 7.786 0.330 1.00 91.69 229 ASN A C 1
ATOM 1836 O O . ASN A 1 229 ? 6.275 9.008 0.345 1.00 91.69 229 ASN A O 1
ATOM 1840 N N . VAL A 1 230 ? 5.020 7.185 0.812 1.00 87.31 230 VAL A N 1
ATOM 1841 C CA . VAL A 1 230 ? 3.925 7.830 1.530 1.00 87.31 230 VAL A CA 1
ATOM 1842 C C . VAL A 1 230 ? 3.940 7.287 2.952 1.00 87.31 230 VAL A C 1
ATOM 1844 O O . VAL A 1 230 ? 3.730 6.097 3.186 1.00 87.31 230 VAL A O 1
ATOM 1847 N N . SER A 1 231 ? 4.246 8.158 3.902 1.00 84.62 231 SER A N 1
ATOM 1848 C CA . SER A 1 231 ? 4.281 7.813 5.318 1.00 84.62 231 SER A CA 1
ATOM 1849 C C . SER A 1 231 ? 2.906 7.986 5.959 1.00 84.62 231 SER A C 1
ATOM 1851 O O . SER A 1 231 ? 2.030 8.663 5.423 1.00 84.62 231 SER A O 1
ATOM 1853 N N . MET A 1 232 ? 2.741 7.459 7.167 1.00 81.75 232 MET A N 1
ATOM 1854 C CA . MET A 1 232 ? 1.530 7.637 7.961 1.00 81.75 232 MET A CA 1
ATOM 1855 C C . MET A 1 232 ? 1.194 9.113 8.211 1.00 81.75 232 MET A C 1
ATOM 1857 O O . MET A 1 232 ? 0.022 9.471 8.264 1.00 81.75 232 MET A O 1
ATOM 1861 N N . PHE A 1 233 ? 2.197 9.996 8.270 1.00 80.56 233 PHE A N 1
ATOM 1862 C CA . PHE A 1 233 ? 1.976 11.445 8.333 1.00 80.56 233 PHE A CA 1
ATOM 1863 C C . PHE A 1 233 ? 1.282 12.013 7.103 1.00 80.56 233 PHE A C 1
ATOM 1865 O O . PHE A 1 233 ? 0.525 12.971 7.216 1.00 80.56 233 PHE A O 1
ATOM 1872 N N . ASP A 1 234 ? 1.550 11.441 5.933 1.00 84.50 234 ASP A N 1
ATOM 1873 C CA . ASP A 1 234 ? 0.927 11.869 4.688 1.00 84.50 234 ASP A CA 1
ATOM 1874 C C . ASP A 1 234 ? -0.511 11.320 4.565 1.00 84.50 234 ASP A C 1
ATOM 1876 O O . ASP A 1 234 ? -1.279 11.801 3.732 1.00 84.50 234 ASP A O 1
ATOM 1880 N N . THR A 1 235 ? -0.890 10.314 5.370 1.00 89.31 235 THR A N 1
ATOM 1881 C CA . THR A 1 235 ? -2.226 9.694 5.325 1.00 89.31 235 THR A CA 1
ATOM 1882 C C . THR A 1 235 ? -3.174 10.190 6.415 1.00 89.31 235 THR A C 1
ATOM 1884 O O . THR A 1 235 ? -4.388 10.128 6.209 1.00 89.31 235 THR A O 1
ATOM 1887 N N . VAL A 1 236 ? -2.671 10.673 7.558 1.00 86.00 236 VAL A N 1
ATOM 1888 C CA . VAL A 1 236 ? -3.508 11.263 8.622 1.00 86.00 236 VAL A CA 1
ATOM 1889 C C . VAL A 1 236 ? -4.186 12.554 8.161 1.00 86.00 236 VAL A C 1
ATOM 1891 O O . VAL A 1 236 ? -3.724 13.240 7.251 1.00 86.00 236 VAL A O 1
ATOM 1894 N N . ILE A 1 237 ? -5.298 12.894 8.809 1.00 85.38 237 ILE A N 1
ATOM 1895 C CA . ILE A 1 237 ? -6.034 14.137 8.573 1.00 85.38 237 ILE A CA 1
ATOM 1896 C C . ILE A 1 237 ? -5.823 15.110 9.724 1.00 85.38 237 ILE A C 1
ATOM 1898 O O . ILE A 1 237 ? -5.943 14.750 10.894 1.00 85.38 237 ILE A O 1
ATOM 1902 N N . GLU A 1 238 ? -5.521 16.354 9.378 1.00 79.06 238 GLU A N 1
ATOM 1903 C CA . GLU A 1 238 ? -5.447 17.445 10.340 1.00 79.06 238 GLU A CA 1
ATOM 1904 C C . GLU A 1 238 ? -6.846 18.002 10.615 1.00 79.06 238 GLU A C 1
ATOM 1906 O O . GLU A 1 238 ? -7.672 18.120 9.706 1.00 79.06 238 GLU A O 1
ATOM 1911 N N . PHE A 1 239 ? -7.118 18.342 11.873 1.00 75.19 239 PHE A N 1
ATOM 1912 C CA . PHE A 1 239 ? -8.380 18.948 12.275 1.00 75.19 239 PHE A CA 1
ATOM 1913 C C . PHE A 1 239 ? -8.170 20.076 13.290 1.00 75.19 239 PHE A C 1
ATOM 1915 O O . PHE A 1 239 ? -7.205 20.103 14.057 1.00 75.19 239 PHE A O 1
ATOM 1922 N N . GLN A 1 240 ? -9.092 21.036 13.296 1.00 68.50 240 GLN A N 1
ATOM 1923 C CA . GLN A 1 240 ? -9.061 22.159 14.228 1.00 68.50 240 GLN A CA 1
ATOM 1924 C C . GLN A 1 240 ? -9.781 21.785 15.528 1.00 68.50 240 GLN A C 1
ATOM 1926 O O . GLN A 1 240 ? -10.908 21.301 15.495 1.00 68.50 240 GLN A O 1
ATOM 1931 N N . SER A 1 241 ? -9.138 22.052 16.666 1.00 64.31 241 SER A N 1
ATOM 1932 C CA . SER A 1 241 ? -9.749 21.993 17.998 1.00 64.31 241 SER A CA 1
ATOM 1933 C C . SER A 1 241 ? -9.362 23.259 18.747 1.00 64.31 241 SER A C 1
ATOM 1935 O O . SER A 1 241 ? -8.182 23.604 18.781 1.00 64.31 241 SER A O 1
ATOM 1937 N N . TRP A 1 242 ? -10.346 23.964 19.303 1.00 56.69 242 TRP A N 1
ATOM 1938 C CA . TRP A 1 242 ? -10.131 25.200 20.070 1.00 56.69 242 TRP A CA 1
ATOM 1939 C C . TRP A 1 242 ? -9.987 24.940 21.579 1.00 56.69 242 TRP A C 1
ATOM 1941 O O . TRP A 1 242 ? -9.479 25.770 22.325 1.00 56.69 242 TRP A O 1
ATOM 1951 N N . ASP A 1 243 ? -10.463 23.782 22.022 1.00 53.12 243 ASP A N 1
ATOM 1952 C CA . ASP A 1 243 ? -10.645 23.354 23.408 1.00 53.12 243 ASP A CA 1
ATOM 1953 C C . ASP A 1 243 ? -9.534 22.433 23.927 1.00 53.12 243 ASP A C 1
ATOM 1955 O O . ASP A 1 243 ? -9.232 22.467 25.118 1.00 53.12 243 ASP A O 1
ATOM 1959 N N . ALA A 1 244 ? -8.877 21.664 23.059 1.00 54.12 244 ALA A N 1
ATOM 1960 C CA . ALA A 1 244 ? -7.666 20.943 23.426 1.00 54.12 244 ALA A CA 1
ATOM 1961 C C . ALA A 1 244 ? -6.429 21.782 23.131 1.00 54.12 244 ALA A C 1
ATOM 1963 O O . ALA A 1 244 ? -6.216 22.228 22.001 1.00 54.12 244 ALA A O 1
ATOM 1964 N N . ALA A 1 245 ? -5.557 21.919 24.132 1.00 51.91 245 ALA A N 1
ATOM 1965 C CA . ALA A 1 245 ? -4.174 22.277 23.869 1.00 51.91 245 ALA A CA 1
ATOM 1966 C C . ALA A 1 245 ? -3.637 21.257 22.861 1.00 51.91 245 ALA A C 1
ATOM 1968 O O . ALA A 1 245 ? -3.579 20.065 23.173 1.00 51.91 245 ALA A O 1
ATOM 1969 N N . SER A 1 246 ? -3.297 21.703 21.648 1.00 54.84 246 SER A N 1
ATOM 1970 C CA . SER A 1 246 ? -2.697 20.831 20.648 1.00 54.84 246 SER A CA 1
ATOM 1971 C C . SER A 1 246 ? -1.431 20.249 21.263 1.00 54.84 246 SER A C 1
ATOM 1973 O O . SER A 1 246 ? -0.408 20.923 21.407 1.00 54.84 246 SER A O 1
ATOM 1975 N N . ARG A 1 247 ? -1.499 18.986 21.698 1.00 52.62 247 ARG A N 1
ATOM 1976 C CA . ARG A 1 247 ? -0.302 18.243 22.072 1.00 52.62 247 ARG A CA 1
ATOM 1977 C C . ARG A 1 247 ? 0.504 18.184 20.780 1.00 52.62 247 ARG A C 1
ATOM 1979 O O . ARG A 1 247 ? 0.117 17.458 19.875 1.00 52.62 247 ARG A O 1
ATOM 1986 N N . TYR A 1 248 ? 1.550 19.010 20.684 1.00 49.47 248 TYR A N 1
ATOM 1987 C CA . TYR A 1 248 ? 2.451 19.161 19.527 1.00 49.47 248 TYR A CA 1
ATOM 1988 C C . TYR A 1 248 ? 1.985 20.078 18.377 1.00 49.47 248 TYR A C 1
ATOM 1990 O O . TYR A 1 248 ? 2.435 19.918 17.245 1.00 49.47 248 TYR A O 1
ATOM 1998 N N . GLY A 1 249 ? 1.113 21.062 18.625 1.00 55.81 249 GLY A N 1
ATOM 1999 C CA . GLY A 1 249 ? 0.838 22.126 17.642 1.00 55.81 249 GLY A CA 1
ATOM 2000 C C . GLY A 1 249 ? -0.094 21.749 16.479 1.00 55.81 249 GLY A C 1
ATOM 2001 O O . GLY A 1 249 ? -0.525 22.642 15.756 1.00 55.81 249 GLY A O 1
ATOM 2002 N N . ARG A 1 250 ? -0.458 20.467 16.322 1.00 62.56 250 ARG A N 1
ATOM 2003 C CA . ARG A 1 250 ? -1.437 19.966 15.338 1.00 62.56 250 ARG A CA 1
ATOM 2004 C C . ARG A 1 250 ? -2.311 18.877 15.948 1.00 62.56 250 ARG A C 1
ATOM 2006 O O . ARG A 1 250 ? -1.800 18.037 16.683 1.00 62.56 250 ARG A O 1
ATOM 2013 N N . ASN A 1 251 ? -3.600 18.843 15.607 1.00 69.62 251 ASN A N 1
ATOM 2014 C CA . ASN A 1 251 ? -4.459 17.713 15.961 1.00 69.62 251 ASN A CA 1
ATOM 2015 C C . ASN A 1 251 ? -4.596 16.778 14.759 1.00 69.62 251 ASN A C 1
ATOM 2017 O O . ASN A 1 251 ? -5.003 17.207 13.679 1.00 69.62 251 ASN A O 1
ATOM 2021 N N . LEU A 1 252 ? -4.234 15.509 14.948 1.00 76.31 252 LEU A N 1
ATOM 2022 C CA . LEU A 1 252 ? -4.145 14.518 13.879 1.00 76.31 252 LEU A CA 1
ATOM 2023 C C . LEU A 1 252 ? -5.109 13.367 14.144 1.00 76.31 252 LEU A C 1
ATOM 2025 O O . LEU A 1 252 ? -5.092 12.767 15.216 1.00 76.31 252 LEU A O 1
ATOM 2029 N N . GLY A 1 253 ? -5.943 13.062 13.161 1.00 80.88 253 GLY A N 1
ATOM 2030 C CA . GLY A 1 253 ? -6.867 11.939 13.172 1.00 80.88 253 GLY A CA 1
ATOM 2031 C C . GLY A 1 253 ? -6.571 10.952 12.049 1.00 80.88 253 GLY A C 1
ATOM 2032 O O . GLY A 1 253 ? -5.874 11.270 11.086 1.00 80.88 253 GLY A O 1
ATOM 2033 N N . MET A 1 254 ? -7.107 9.739 12.148 1.00 87.56 254 MET A N 1
ATOM 2034 C CA . MET A 1 254 ? -6.950 8.745 11.085 1.00 87.56 254 MET A CA 1
ATOM 2035 C C . MET A 1 254 ? -7.924 9.014 9.934 1.00 87.56 254 MET A C 1
ATOM 2037 O O . MET A 1 254 ? -9.091 9.343 10.152 1.00 87.56 254 MET A O 1
ATOM 2041 N N . SER A 1 255 ? -7.446 8.848 8.702 1.00 91.50 255 SER A N 1
ATOM 2042 C CA . SER A 1 255 ? -8.300 8.760 7.517 1.00 91.50 255 SER A CA 1
ATOM 2043 C C . SER A 1 255 ? -8.605 7.299 7.169 1.00 91.50 255 SER A C 1
ATOM 2045 O O . SER A 1 255 ? -7.971 6.382 7.695 1.00 91.50 255 SER A O 1
ATOM 2047 N N . ASP A 1 256 ? -9.515 7.073 6.215 1.00 95.38 256 ASP A N 1
ATOM 2048 C CA . ASP A 1 256 ? -9.715 5.741 5.625 1.00 95.38 256 ASP A CA 1
ATOM 2049 C C . ASP A 1 256 ? -8.410 5.212 4.995 1.00 95.38 256 ASP A C 1
ATOM 2051 O O . ASP A 1 256 ? -8.108 4.030 5.109 1.00 95.38 256 ASP A O 1
ATOM 2055 N N . VAL A 1 257 ? -7.569 6.082 4.414 1.00 95.94 257 VAL A N 1
ATOM 2056 C CA . VAL A 1 257 ? -6.253 5.681 3.879 1.00 95.94 257 VAL A CA 1
ATOM 2057 C C . VAL A 1 257 ? -5.310 5.256 5.005 1.00 95.94 257 VAL A C 1
ATOM 2059 O O . VAL A 1 257 ? -4.648 4.227 4.883 1.00 95.94 257 VAL A O 1
ATOM 2062 N N . THR A 1 258 ? -5.285 5.986 6.125 1.00 91.62 258 THR A N 1
ATOM 2063 C CA . THR A 1 258 ? -4.493 5.601 7.305 1.00 91.62 258 THR A CA 1
ATOM 2064 C C . THR A 1 258 ? -4.934 4.250 7.852 1.00 91.62 258 THR A C 1
ATOM 2066 O O . THR A 1 258 ? -4.093 3.411 8.150 1.00 91.62 258 THR A O 1
ATOM 2069 N N . ALA A 1 259 ? -6.245 4.027 7.963 1.00 92.50 259 ALA A N 1
ATOM 2070 C CA . ALA A 1 259 ? -6.815 2.775 8.452 1.00 92.50 259 ALA A CA 1
ATOM 2071 C C . ALA A 1 259 ? -6.651 1.604 7.460 1.00 92.50 259 ALA A C 1
ATOM 2073 O O . ALA A 1 259 ? -6.742 0.446 7.864 1.00 92.50 259 ALA A O 1
ATOM 2074 N N . SER A 1 260 ? -6.435 1.905 6.176 1.00 95.56 260 SER A N 1
ATOM 2075 C CA . SER A 1 260 ? -6.274 0.921 5.101 1.00 95.56 260 SER A CA 1
ATOM 2076 C C . SER A 1 260 ? -4.830 0.494 4.883 1.00 95.56 260 SER A C 1
ATOM 2078 O O . SER A 1 260 ? -4.572 -0.693 4.773 1.00 95.56 260 SER A O 1
ATOM 2080 N N . LEU A 1 261 ? -3.913 1.453 4.755 1.00 93.00 261 LEU A N 1
ATOM 2081 C CA . LEU A 1 261 ? -2.536 1.198 4.314 1.00 93.00 261 LEU A CA 1
ATOM 2082 C C . LEU A 1 261 ? -1.513 1.662 5.353 1.00 93.00 261 LEU A C 1
ATOM 2084 O O . LEU A 1 261 ? -0.433 1.105 5.455 1.00 93.00 261 LEU A O 1
ATOM 2088 N N . ALA A 1 262 ? -1.853 2.675 6.158 1.00 87.12 262 ALA A N 1
ATOM 2089 C CA . ALA A 1 262 ? -0.935 3.418 7.024 1.00 87.12 262 ALA A CA 1
ATOM 2090 C C . ALA A 1 262 ? 0.240 4.055 6.255 1.00 87.12 262 ALA A C 1
ATOM 2092 O O . ALA A 1 262 ? 0.237 5.271 6.062 1.00 87.12 262 ALA A O 1
ATOM 2093 N N . ASN A 1 263 ? 1.196 3.248 5.795 1.00 86.94 263 ASN A N 1
ATOM 2094 C CA . ASN A 1 263 ? 2.289 3.618 4.903 1.00 86.94 263 ASN A CA 1
ATOM 2095 C C . ASN A 1 263 ? 2.131 2.864 3.579 1.00 86.94 263 ASN A C 1
ATOM 2097 O O . ASN A 1 263 ? 1.703 1.723 3.571 1.00 86.94 263 ASN A O 1
ATOM 2101 N N . PHE A 1 264 ? 2.519 3.465 2.463 1.00 93.56 264 PHE A N 1
ATOM 2102 C CA . PHE A 1 264 ? 2.618 2.751 1.189 1.00 93.56 264 PHE A CA 1
ATOM 2103 C C . PHE A 1 264 ? 3.589 3.482 0.269 1.00 93.56 264 PHE A C 1
ATOM 2105 O O . PHE A 1 264 ? 4.077 4.568 0.591 1.00 93.56 264 PHE A O 1
ATOM 2112 N N . THR A 1 265 ? 3.859 2.926 -0.907 1.00 95.88 265 THR A N 1
ATOM 2113 C CA . THR A 1 265 ? 4.782 3.556 -1.850 1.00 95.88 265 THR A CA 1
ATOM 2114 C C . THR A 1 265 ? 4.155 3.663 -3.232 1.00 95.88 265 THR A C 1
ATOM 2116 O O . THR A 1 265 ? 3.552 2.716 -3.740 1.00 95.88 265 THR A O 1
ATOM 2119 N N . PHE A 1 266 ? 4.303 4.835 -3.852 1.00 98.44 266 PHE A N 1
ATOM 2120 C CA . PHE A 1 266 ? 4.067 4.990 -5.280 1.00 98.44 266 PHE A CA 1
ATOM 2121 C C . PHE A 1 266 ? 5.296 4.539 -6.053 1.00 98.44 266 PHE A C 1
ATOM 2123 O O . PHE A 1 266 ? 6.414 4.934 -5.728 1.00 98.44 266 PHE A O 1
ATOM 2130 N N . TYR A 1 267 ? 5.079 3.788 -7.121 1.00 98.62 267 TYR A N 1
ATOM 2131 C CA . TYR A 1 267 ? 6.121 3.281 -7.997 1.00 98.62 267 TYR A CA 1
ATOM 2132 C C . TYR A 1 267 ? 5.882 3.735 -9.430 1.00 98.62 267 TYR A C 1
ATOM 2134 O O . TYR A 1 267 ? 4.740 3.869 -9.870 1.00 98.62 267 TYR A O 1
ATOM 2142 N N . ALA A 1 268 ? 6.977 3.942 -10.154 1.00 98.50 268 ALA A N 1
ATOM 2143 C CA . ALA A 1 268 ? 6.988 4.092 -11.597 1.00 98.50 268 ALA A CA 1
ATOM 2144 C C . ALA A 1 268 ? 7.720 2.901 -12.224 1.00 98.50 268 ALA A C 1
ATOM 2146 O O . ALA A 1 268 ? 8.860 2.600 -11.852 1.00 98.50 268 ALA A O 1
ATOM 2147 N N . THR A 1 269 ? 7.068 2.246 -13.185 1.00 98.44 269 THR A N 1
ATOM 2148 C CA . THR A 1 269 ? 7.672 1.198 -14.017 1.00 98.44 269 THR A CA 1
ATOM 2149 C C . THR A 1 269 ? 7.630 1.578 -15.489 1.00 98.44 269 THR A C 1
ATOM 2151 O O . THR A 1 269 ? 6.790 2.373 -15.922 1.00 98.44 269 THR A O 1
ATOM 2154 N N . VAL A 1 270 ? 8.530 1.009 -16.291 1.00 98.44 270 VAL A N 1
ATOM 2155 C CA . VAL A 1 270 ? 8.432 1.109 -17.754 1.00 98.44 270 VAL A CA 1
ATOM 2156 C C . VAL A 1 270 ? 7.105 0.492 -18.204 1.00 98.44 270 VAL A C 1
ATOM 2158 O O . VAL A 1 270 ? 6.776 -0.617 -17.800 1.00 98.44 270 VAL A O 1
ATOM 2161 N N . ALA A 1 271 ? 6.350 1.190 -19.055 1.00 98.38 271 ALA A N 1
ATOM 2162 C CA . ALA A 1 271 ? 5.192 0.611 -19.737 1.00 98.38 271 ALA A CA 1
ATOM 2163 C C . ALA A 1 271 ? 5.526 0.307 -21.194 1.00 98.38 271 ALA A C 1
ATOM 2165 O O . ALA A 1 271 ? 5.377 -0.827 -21.645 1.00 98.38 271 ALA A O 1
ATOM 2166 N N . ARG A 1 272 ? 6.000 1.324 -21.927 1.00 98.44 272 ARG A N 1
ATOM 2167 C CA . ARG A 1 272 ? 6.338 1.208 -23.348 1.00 98.44 272 ARG A CA 1
ATOM 2168 C C . ARG A 1 272 ? 7.656 1.889 -23.657 1.00 98.44 272 ARG A C 1
ATOM 2170 O O . ARG A 1 272 ? 7.869 3.042 -23.268 1.00 98.44 272 ARG A O 1
ATOM 2177 N N . ALA A 1 273 ? 8.493 1.214 -24.430 1.00 97.81 273 ALA A N 1
ATOM 2178 C CA . ALA A 1 273 ? 9.747 1.754 -24.932 1.00 97.81 273 ALA A CA 1
ATOM 2179 C C . ALA A 1 273 ? 9.958 1.390 -26.405 1.00 97.81 273 ALA A C 1
ATOM 2181 O O . ALA A 1 273 ? 9.288 0.513 -26.944 1.00 97.81 273 ALA A O 1
ATOM 2182 N N . HIS A 1 274 ? 10.887 2.073 -27.058 1.00 96.56 274 HIS A N 1
ATOM 2183 C CA . HIS A 1 274 ? 11.402 1.696 -28.364 1.00 96.56 274 HIS A CA 1
ATOM 2184 C C . HIS A 1 274 ? 12.886 1.392 -28.233 1.00 96.56 274 HIS A C 1
ATOM 2186 O O . HIS A 1 274 ? 13.633 2.208 -27.693 1.00 96.56 274 HIS A O 1
ATOM 2192 N N . VAL A 1 275 ? 13.313 0.234 -28.723 1.00 94.38 275 VAL A N 1
ATOM 2193 C CA . VAL A 1 275 ? 14.718 -0.171 -28.689 1.00 94.38 275 VAL A CA 1
ATOM 2194 C C . VAL A 1 275 ? 15.283 -0.114 -30.096 1.00 94.38 275 VAL A C 1
ATOM 2196 O O . VAL A 1 275 ? 14.705 -0.665 -31.030 1.00 94.38 275 VAL A O 1
ATOM 2199 N N . ASN A 1 276 ? 16.418 0.558 -30.234 1.00 91.81 276 ASN A N 1
ATOM 2200 C CA . ASN A 1 276 ? 17.208 0.628 -31.453 1.00 91.81 276 ASN A CA 1
ATOM 2201 C C . ASN A 1 276 ? 18.613 0.113 -31.161 1.00 91.81 276 ASN A C 1
ATOM 2203 O O . ASN A 1 276 ? 19.122 0.290 -30.053 1.00 91.81 276 ASN A O 1
ATOM 2207 N N . TYR A 1 277 ? 19.267 -0.466 -32.161 1.00 89.38 277 TYR A N 1
ATOM 2208 C CA . TYR A 1 277 ? 20.688 -0.766 -32.072 1.00 89.38 277 TYR A CA 1
ATOM 2209 C C . TYR A 1 277 ? 21.396 -0.478 -33.393 1.00 89.38 277 TYR A C 1
ATOM 2211 O O . TYR A 1 277 ? 20.802 -0.554 -34.467 1.00 89.38 277 TYR A O 1
ATOM 2219 N N . GLU A 1 278 ? 22.685 -0.178 -33.296 1.00 88.00 278 GLU A N 1
ATOM 2220 C CA . GLU A 1 278 ? 23.606 -0.054 -34.422 1.00 88.00 278 GLU A CA 1
ATOM 2221 C C . GLU A 1 278 ? 24.687 -1.130 -34.292 1.00 88.00 278 GLU A C 1
ATOM 2223 O O . GLU A 1 278 ? 25.264 -1.313 -33.219 1.00 88.00 278 GLU A O 1
ATOM 2228 N N . GLN A 1 279 ? 24.958 -1.850 -35.379 1.00 88.50 279 GLN A N 1
ATOM 2229 C CA . GLN A 1 279 ? 26.036 -2.834 -35.462 1.00 88.50 279 GLN A CA 1
ATOM 2230 C C . GLN A 1 279 ? 27.199 -2.279 -36.269 1.00 88.50 279 GLN A C 1
ATOM 2232 O O . GLN A 1 279 ? 27.002 -1.707 -37.339 1.00 88.50 279 GLN A O 1
ATOM 2237 N N . PHE A 1 280 ? 28.417 -2.478 -35.775 1.00 89.50 280 PHE A N 1
ATOM 2238 C CA . PHE A 1 280 ? 29.628 -2.072 -36.477 1.00 89.50 280 PHE A CA 1
ATOM 2239 C C . PHE A 1 280 ? 30.834 -2.891 -36.024 1.00 89.50 280 PHE A C 1
ATOM 2241 O O . PHE A 1 280 ? 30.849 -3.465 -34.939 1.00 89.50 280 PHE A O 1
ATOM 2248 N N . ASN A 1 281 ? 31.877 -2.915 -36.849 1.00 90.06 281 ASN A N 1
ATOM 2249 C CA . ASN A 1 281 ? 33.119 -3.608 -36.530 1.00 90.06 281 ASN A CA 1
ATOM 2250 C C . ASN A 1 281 ? 34.171 -2.614 -36.041 1.00 90.06 281 ASN A C 1
ATOM 2252 O O . ASN A 1 281 ? 34.341 -1.541 -36.624 1.00 90.06 281 ASN A O 1
ATOM 2256 N N . ARG A 1 282 ? 34.925 -2.994 -35.009 1.00 87.88 282 ARG A N 1
ATOM 2257 C CA . ARG A 1 282 ? 36.183 -2.334 -34.652 1.00 87.88 282 ARG A CA 1
ATOM 2258 C C . ARG A 1 282 ? 37.341 -3.165 -35.183 1.00 87.88 282 ARG A C 1
ATOM 2260 O O . ARG A 1 282 ? 37.539 -4.307 -34.775 1.00 87.88 282 ARG A O 1
ATOM 2267 N N . TYR A 1 283 ? 38.091 -2.574 -36.104 1.00 85.69 283 TYR A N 1
ATOM 2268 C CA . TYR A 1 283 ? 39.292 -3.168 -36.686 1.00 85.69 283 TYR A CA 1
ATOM 2269 C C . TYR A 1 283 ? 40.530 -2.822 -35.847 1.00 85.69 283 TYR A C 1
ATOM 2271 O O . TYR A 1 283 ? 40.498 -1.891 -35.042 1.00 85.69 283 TYR A O 1
ATOM 2279 N N . ASN A 1 284 ? 41.628 -3.555 -36.055 1.00 79.25 284 ASN A N 1
ATOM 2280 C CA . ASN A 1 284 ? 42.931 -3.316 -35.415 1.00 79.25 284 ASN A CA 1
ATOM 2281 C C . ASN A 1 284 ? 42.916 -3.371 -33.875 1.00 79.25 284 ASN A C 1
ATOM 2283 O O . ASN A 1 284 ? 43.631 -2.614 -33.218 1.00 79.25 284 ASN A O 1
ATOM 2287 N N . THR A 1 285 ? 42.115 -4.258 -33.278 1.00 78.06 285 THR A N 1
ATOM 2288 C CA . THR A 1 285 ? 42.167 -4.494 -31.826 1.00 78.06 285 THR A CA 1
ATOM 2289 C C . THR A 1 285 ? 43.178 -5.601 -31.489 1.00 78.06 285 THR A C 1
ATOM 2291 O O . THR A 1 285 ? 43.445 -6.452 -32.343 1.00 78.06 285 THR A O 1
ATOM 2294 N N . PRO A 1 286 ? 43.708 -5.671 -30.250 1.00 77.19 286 PRO A N 1
ATOM 2295 C CA . PRO A 1 286 ? 44.640 -6.729 -29.839 1.00 77.19 286 PRO A CA 1
ATOM 2296 C C . PRO A 1 286 ? 44.109 -8.164 -30.010 1.00 77.19 286 PRO A C 1
ATOM 2298 O O . PRO A 1 286 ? 44.897 -9.103 -30.030 1.00 77.19 286 PRO A O 1
ATOM 2301 N N . LYS A 1 287 ? 42.784 -8.341 -30.121 1.00 77.44 287 LYS A N 1
ATOM 2302 C CA . LYS A 1 287 ? 42.112 -9.637 -30.319 1.00 77.44 287 LYS A CA 1
ATOM 2303 C C . LYS A 1 287 ? 41.615 -9.862 -31.758 1.00 77.44 287 LYS A C 1
ATOM 2305 O O . LYS A 1 287 ? 40.931 -10.847 -32.005 1.00 77.44 287 LYS A O 1
ATOM 2310 N N . GLY A 1 288 ? 41.941 -8.976 -32.704 1.00 83.94 288 GLY A N 1
ATO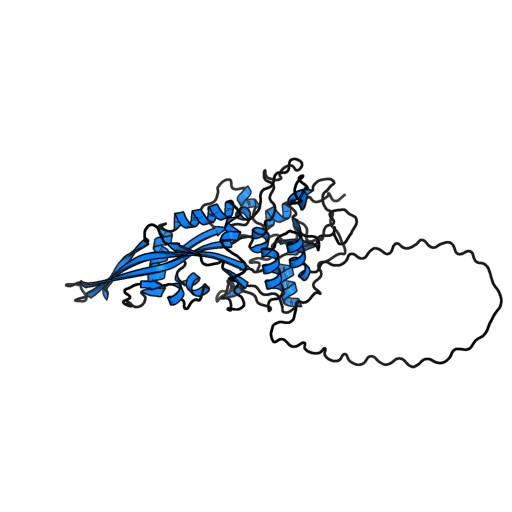M 2311 C CA . GLY A 1 288 ? 41.454 -9.030 -34.089 1.00 83.94 288 GLY A CA 1
ATOM 2312 C C . GLY A 1 288 ? 40.277 -8.085 -34.358 1.00 83.94 288 GLY A C 1
ATOM 2313 O O . GLY A 1 288 ? 40.174 -7.017 -33.751 1.00 83.94 288 GLY A O 1
ATOM 2314 N N . THR A 1 289 ? 39.407 -8.438 -35.305 1.00 86.19 289 THR A N 1
ATOM 2315 C CA . THR A 1 289 ? 38.173 -7.679 -35.573 1.00 86.19 289 THR A CA 1
ATOM 2316 C C . THR A 1 289 ? 37.168 -7.957 -34.462 1.00 86.19 289 THR A C 1
ATOM 2318 O O . THR A 1 289 ? 36.824 -9.111 -34.239 1.00 86.19 289 THR A O 1
ATOM 2321 N N . MET A 1 290 ? 36.696 -6.913 -33.781 1.00 85.19 290 MET A N 1
ATOM 2322 C CA . MET A 1 290 ? 35.641 -7.028 -32.770 1.00 85.19 290 MET A CA 1
ATOM 2323 C C . MET A 1 290 ? 34.297 -6.609 -33.356 1.00 85.19 290 MET A C 1
ATOM 2325 O O . MET A 1 290 ? 34.211 -5.569 -34.018 1.00 85.19 290 MET A O 1
ATOM 2329 N N . HIS A 1 291 ? 33.247 -7.374 -33.068 1.00 86.69 291 HIS A N 1
ATOM 2330 C CA . HIS A 1 291 ? 31.887 -7.060 -33.500 1.00 86.69 291 HIS A CA 1
ATOM 2331 C C . HIS A 1 291 ? 31.165 -6.308 -32.388 1.00 86.69 291 HIS A C 1
ATOM 2333 O O . HIS A 1 291 ? 30.985 -6.826 -31.289 1.00 86.69 291 HIS A O 1
ATOM 2339 N N . CYS A 1 292 ? 30.774 -5.069 -32.661 1.00 87.50 292 CYS A N 1
ATOM 2340 C CA . CYS A 1 292 ? 30.222 -4.157 -31.674 1.00 87.50 292 CYS A CA 1
ATOM 2341 C C . CYS A 1 292 ? 28.747 -3.853 -31.937 1.00 87.50 292 CYS A C 1
ATOM 2343 O O . CYS A 1 292 ? 28.305 -3.735 -33.081 1.00 87.50 292 CYS A O 1
ATOM 2345 N N . VAL A 1 293 ? 28.007 -3.667 -30.849 1.00 87.88 293 VAL A N 1
ATOM 2346 C CA . VAL A 1 293 ? 26.605 -3.252 -30.835 1.00 87.88 293 VAL A CA 1
ATOM 2347 C C . VAL A 1 293 ? 26.473 -2.017 -29.950 1.00 87.88 293 VAL A C 1
ATOM 2349 O O . VAL A 1 293 ? 26.950 -2.016 -28.816 1.00 87.88 293 VAL A O 1
ATOM 2352 N N . HIS A 1 294 ? 25.821 -0.971 -30.455 1.00 90.50 294 HIS A N 1
ATOM 2353 C CA . HIS A 1 294 ? 25.434 0.217 -29.691 1.00 90.50 294 HIS A CA 1
ATOM 2354 C C . HIS A 1 294 ? 23.915 0.280 -29.586 1.00 90.50 294 HIS A C 1
ATOM 2356 O O . HIS A 1 294 ? 23.246 0.572 -30.574 1.00 90.50 294 HIS A O 1
ATOM 2362 N N . SER A 1 295 ? 23.369 0.012 -28.400 1.00 91.00 295 SER A N 1
ATOM 2363 C CA . SER A 1 295 ? 21.919 0.042 -28.171 1.00 91.00 295 SER A CA 1
ATOM 2364 C C . SER A 1 295 ? 21.465 1.383 -27.591 1.00 91.00 295 SER A C 1
ATOM 2366 O O . SER A 1 295 ? 22.097 1.934 -26.687 1.00 91.00 295 SER A O 1
ATOM 2368 N N . ARG A 1 296 ? 20.333 1.889 -28.082 1.00 93.88 296 ARG A N 1
ATOM 2369 C CA . ARG A 1 296 ? 19.647 3.087 -27.581 1.00 93.88 296 ARG A CA 1
ATOM 2370 C C . ARG A 1 296 ? 18.192 2.750 -27.284 1.00 93.88 296 ARG A C 1
ATOM 2372 O O . ARG A 1 296 ? 17.538 2.073 -28.077 1.00 93.88 296 ARG A O 1
ATOM 2379 N N . ILE A 1 297 ? 17.686 3.214 -26.148 1.00 95.88 297 ILE A N 1
ATOM 2380 C CA . ILE A 1 297 ? 16.316 2.935 -25.703 1.00 95.88 297 ILE A CA 1
ATOM 2381 C C . ILE A 1 297 ? 15.592 4.250 -25.450 1.00 95.88 297 ILE A C 1
ATOM 2383 O O . ILE A 1 297 ? 16.089 5.088 -24.706 1.00 95.88 297 ILE A O 1
ATOM 2387 N N . SER A 1 298 ? 14.399 4.392 -26.020 1.00 97.69 298 SER A N 1
ATOM 2388 C CA . SER A 1 298 ? 13.515 5.537 -25.811 1.00 97.69 298 SER A CA 1
ATOM 2389 C C . SER A 1 298 ? 12.277 5.085 -25.038 1.00 97.69 298 SER A C 1
ATOM 2391 O O . SER A 1 298 ? 11.395 4.417 -25.586 1.00 97.69 298 SER A O 1
ATOM 2393 N N . VAL A 1 299 ? 12.204 5.394 -23.743 1.00 98.31 299 VAL A N 1
ATOM 2394 C CA . VAL A 1 299 ? 11.025 5.085 -22.915 1.00 98.31 299 VAL A CA 1
ATOM 2395 C C . VAL A 1 299 ? 9.969 6.160 -23.145 1.00 98.31 299 VAL A C 1
ATOM 2397 O O . VAL A 1 299 ? 10.208 7.333 -22.875 1.00 98.31 299 VAL A O 1
ATOM 2400 N N . THR A 1 300 ? 8.787 5.771 -23.627 1.00 98.06 300 THR A N 1
ATOM 2401 C CA . THR A 1 300 ? 7.727 6.712 -24.043 1.00 98.06 300 THR A CA 1
ATOM 2402 C C . THR A 1 300 ? 6.545 6.748 -23.082 1.00 98.06 300 THR A C 1
ATOM 2404 O O . THR A 1 300 ? 5.906 7.791 -22.929 1.00 98.06 300 THR A O 1
ATOM 2407 N N . HIS A 1 301 ? 6.239 5.617 -22.444 1.00 98.56 301 HIS A N 1
ATOM 2408 C CA . HIS A 1 301 ? 5.153 5.499 -21.479 1.00 98.56 301 HIS A CA 1
ATOM 2409 C C . HIS A 1 301 ? 5.632 4.761 -20.235 1.00 98.56 301 HIS A C 1
ATOM 2411 O O . HIS A 1 301 ? 6.438 3.831 -20.324 1.00 98.56 301 HIS A O 1
ATOM 2417 N N . ILE A 1 302 ? 5.068 5.137 -19.095 1.00 98.56 302 ILE A N 1
ATOM 2418 C CA . ILE A 1 302 ? 5.294 4.494 -17.801 1.00 98.56 302 ILE A CA 1
ATOM 2419 C C . ILE A 1 302 ? 3.962 4.074 -17.185 1.00 98.56 302 ILE A C 1
ATOM 2421 O O . ILE A 1 302 ? 2.923 4.656 -17.506 1.00 98.56 302 ILE A O 1
ATOM 2425 N N . TYR A 1 303 ? 3.999 3.089 -16.293 1.00 98.62 303 TYR A N 1
ATOM 2426 C CA . TYR A 1 303 ? 2.908 2.847 -15.359 1.00 98.62 303 TYR A CA 1
ATOM 2427 C C . TYR A 1 303 ? 3.239 3.503 -14.030 1.00 98.62 303 TYR A C 1
ATOM 2429 O O . TYR A 1 303 ? 4.373 3.419 -13.559 1.00 98.62 303 TYR A O 1
ATOM 2437 N N . ILE A 1 304 ? 2.236 4.129 -13.425 1.00 98.50 304 ILE A N 1
ATOM 2438 C CA . ILE A 1 304 ? 2.292 4.589 -12.041 1.00 98.50 304 ILE A CA 1
ATOM 2439 C C . ILE A 1 304 ? 1.232 3.845 -11.251 1.00 98.50 304 ILE A C 1
ATOM 2441 O O . ILE A 1 304 ? 0.113 3.673 -11.731 1.00 98.50 304 ILE A O 1
ATOM 2445 N N . TYR A 1 305 ? 1.593 3.393 -10.057 1.00 98.69 305 TYR A N 1
ATOM 2446 C CA . TYR A 1 305 ? 0.700 2.672 -9.156 1.00 98.69 305 TYR A CA 1
ATOM 2447 C C . TYR A 1 305 ? 1.186 2.783 -7.712 1.00 98.69 305 TYR A C 1
ATOM 2449 O O . TYR A 1 305 ? 2.359 3.058 -7.457 1.00 98.69 305 TYR A O 1
ATOM 2457 N N . ALA A 1 306 ? 0.280 2.574 -6.764 1.00 98.38 306 ALA A N 1
ATOM 2458 C CA . ALA A 1 306 ? 0.616 2.322 -5.372 1.00 98.38 306 ALA A CA 1
ATOM 2459 C C . ALA A 1 306 ? 0.767 0.814 -5.156 1.00 98.38 306 ALA A C 1
ATOM 2461 O O . ALA A 1 306 ? -0.012 0.034 -5.707 1.00 98.38 306 ALA A O 1
ATOM 2462 N N . ARG A 1 307 ? 1.755 0.415 -4.354 1.00 96.81 307 ARG A N 1
ATOM 2463 C CA . ARG A 1 307 ? 1.911 -0.958 -3.859 1.00 96.81 307 ARG A CA 1
ATOM 2464 C C . ARG A 1 307 ? 2.058 -0.922 -2.344 1.00 96.81 307 ARG A C 1
ATOM 2466 O O . ARG A 1 307 ? 2.768 -0.059 -1.823 1.00 96.81 307 ARG A O 1
ATOM 2473 N N . ASP A 1 308 ? 1.404 -1.861 -1.673 1.00 95.12 308 ASP A N 1
ATOM 2474 C CA . ASP A 1 308 ? 1.495 -2.042 -0.226 1.00 95.12 308 ASP A CA 1
ATOM 2475 C C . ASP A 1 308 ? 1.336 -3.513 0.179 1.00 95.12 308 ASP A C 1
ATOM 2477 O O . ASP A 1 308 ? 0.668 -4.283 -0.509 1.00 95.12 308 ASP A O 1
ATOM 2481 N N . SER A 1 309 ? 1.952 -3.886 1.298 1.00 93.69 309 SER A N 1
ATOM 2482 C CA . SER A 1 309 ? 1.886 -5.217 1.899 1.00 93.69 309 SER A CA 1
ATOM 2483 C C . SER A 1 309 ? 0.906 -5.200 3.069 1.00 93.69 309 SER A C 1
ATOM 2485 O O . SER A 1 309 ? 1.256 -4.771 4.170 1.00 93.69 309 SER A O 1
ATOM 2487 N N . TYR A 1 310 ? -0.323 -5.682 2.857 1.00 95.75 310 TYR A N 1
ATOM 2488 C CA . TYR A 1 310 ? -1.321 -5.744 3.924 1.00 95.75 310 TYR A CA 1
ATOM 2489 C C . TYR A 1 310 ? -1.021 -6.941 4.828 1.00 95.75 310 TYR A C 1
ATOM 2491 O O . TYR A 1 310 ? -1.514 -8.057 4.624 1.00 95.75 310 TYR A O 1
ATOM 2499 N N . SER A 1 311 ? -0.159 -6.706 5.813 1.00 93.44 311 SER A N 1
ATOM 2500 C CA . SER A 1 311 ? 0.333 -7.721 6.734 1.00 93.44 311 SER A CA 1
ATOM 2501 C C . SER A 1 311 ? 0.392 -7.212 8.171 1.00 93.44 311 SER A C 1
ATOM 2503 O O . SER A 1 311 ? 0.563 -6.025 8.434 1.00 93.44 311 SER A O 1
ATOM 2505 N N . PHE A 1 312 ? 0.287 -8.143 9.118 1.00 92.38 312 PHE A N 1
ATOM 2506 C CA . PHE A 1 312 ? 0.440 -7.867 10.553 1.00 92.38 312 PHE A CA 1
ATOM 2507 C C . PHE A 1 312 ? 1.763 -8.434 11.088 1.00 92.38 312 PHE A C 1
ATOM 2509 O O . PHE A 1 312 ? 1.839 -8.980 12.194 1.00 92.38 312 PHE A O 1
ATOM 2516 N N . TYR A 1 313 ? 2.807 -8.366 10.261 1.00 87.81 313 TYR A N 1
ATOM 2517 C CA . TYR A 1 313 ? 4.155 -8.788 10.614 1.00 87.81 313 TYR A CA 1
ATOM 2518 C C . TYR A 1 313 ? 4.880 -7.694 11.412 1.00 87.81 313 TYR A C 1
ATOM 2520 O O . TYR A 1 313 ? 4.813 -6.514 11.082 1.00 87.81 313 TYR A O 1
ATOM 2528 N N . ASP A 1 314 ? 5.611 -8.099 12.452 1.00 81.81 314 ASP A N 1
ATOM 2529 C CA . ASP A 1 314 ? 6.449 -7.214 13.262 1.00 81.81 314 ASP A CA 1
ATOM 2530 C C . ASP A 1 314 ? 7.923 -7.639 13.089 1.00 81.81 314 ASP A C 1
ATOM 2532 O O . ASP A 1 314 ? 8.260 -8.799 13.326 1.00 81.81 314 ASP A O 1
ATOM 2536 N N . LYS A 1 315 ? 8.822 -6.712 12.713 1.00 69.12 315 LYS A N 1
ATOM 2537 C CA . LYS A 1 315 ? 10.279 -6.980 12.599 1.00 69.12 315 LYS A CA 1
ATOM 2538 C C . LYS A 1 315 ? 10.959 -7.227 13.959 1.00 69.12 315 LYS A C 1
ATOM 2540 O O . LYS A 1 315 ? 12.071 -7.752 13.999 1.00 69.12 315 LYS A O 1
ATOM 2545 N N . GLY A 1 316 ? 10.321 -6.815 15.056 1.00 69.12 316 GLY A N 1
ATOM 2546 C CA . GLY A 1 316 ? 10.879 -6.805 16.410 1.00 69.12 316 GLY A CA 1
ATOM 2547 C C . GLY A 1 316 ? 9.990 -7.498 17.444 1.00 69.12 316 GLY A C 1
ATOM 2548 O O . GLY A 1 316 ? 9.010 -8.164 17.119 1.00 69.12 316 GLY A O 1
ATOM 2549 N N . LYS A 1 317 ? 10.340 -7.344 18.728 1.00 65.56 317 LYS A N 1
ATOM 2550 C CA . LYS A 1 317 ? 9.559 -7.923 19.845 1.00 65.56 317 LYS A CA 1
ATOM 2551 C C . LYS A 1 317 ? 8.296 -7.124 20.168 1.00 65.56 317 LYS A C 1
ATOM 2553 O O . LYS A 1 317 ? 7.357 -7.664 20.751 1.00 65.56 317 LYS A O 1
ATOM 2558 N N . ALA A 1 318 ? 8.303 -5.841 19.830 1.00 68.06 318 ALA A N 1
ATOM 2559 C CA . ALA A 1 318 ? 7.162 -4.960 19.973 1.00 68.06 318 ALA A CA 1
ATOM 2560 C C . ALA A 1 318 ? 6.122 -5.243 18.893 1.00 68.06 318 ALA A C 1
ATOM 2562 O O . ALA A 1 318 ? 6.472 -5.515 17.748 1.00 68.06 318 ALA A O 1
ATOM 2563 N N . SER A 1 319 ? 4.850 -5.117 19.259 1.00 77.31 319 SER A N 1
ATOM 2564 C CA . SER A 1 319 ? 3.754 -5.229 18.305 1.00 77.31 319 SER A CA 1
ATOM 2565 C C . SER A 1 319 ? 3.086 -3.882 18.096 1.00 77.31 319 SER A C 1
ATOM 2567 O O . SER A 1 319 ? 2.718 -3.227 19.080 1.00 77.31 319 SER A O 1
ATOM 2569 N N . GLN A 1 320 ? 2.953 -3.475 16.831 1.00 79.69 320 GLN A N 1
ATOM 2570 C CA . GLN A 1 320 ? 2.390 -2.179 16.462 1.00 79.69 320 GLN A CA 1
ATOM 2571 C C . GLN A 1 320 ? 0.981 -2.004 17.036 1.00 79.69 320 GLN A C 1
ATOM 2573 O O . GLN A 1 320 ? 0.155 -2.914 16.986 1.00 79.69 320 GLN A O 1
ATOM 2578 N N . TYR A 1 321 ? 0.715 -0.817 17.580 1.00 83.75 321 TYR A N 1
ATOM 2579 C CA . TYR A 1 321 ? -0.599 -0.414 18.064 1.00 83.75 321 TYR A CA 1
ATOM 2580 C C . TYR A 1 321 ? -1.475 0.080 16.905 1.00 83.75 321 TYR A C 1
ATOM 2582 O O . TYR A 1 321 ? -1.071 0.954 16.138 1.00 83.75 321 TYR A O 1
ATOM 2590 N N . LEU A 1 322 ? -2.685 -0.471 16.805 1.00 88.19 322 LEU A N 1
ATOM 2591 C CA . LEU A 1 322 ? -3.630 -0.225 15.711 1.00 88.19 322 LEU A CA 1
ATOM 2592 C C . LEU A 1 322 ? -4.870 0.562 16.148 1.00 88.19 322 LEU A C 1
ATOM 2594 O O . LEU A 1 322 ? -5.789 0.746 15.353 1.00 88.19 322 LEU A O 1
ATOM 2598 N N . GLY A 1 323 ? -4.930 1.004 17.405 1.00 89.56 323 GLY A N 1
ATOM 2599 C CA . GLY A 1 323 ? -6.099 1.688 17.955 1.00 89.56 323 GLY A CA 1
ATOM 2600 C C . GLY A 1 323 ? -6.758 0.943 19.110 1.00 89.56 323 GLY A C 1
ATOM 2601 O O . GLY A 1 323 ? -6.452 -0.217 19.386 1.00 89.56 323 GLY A O 1
ATOM 2602 N N . HIS A 1 324 ? -7.688 1.621 19.777 1.00 92.44 324 HIS A N 1
ATOM 2603 C CA . HIS A 1 324 ? -8.636 1.002 20.692 1.00 92.44 324 HIS A CA 1
ATOM 2604 C C . HIS A 1 324 ? -9.986 0.920 19.988 1.00 92.44 324 HIS A C 1
ATOM 2606 O O . HIS A 1 324 ? -10.535 1.940 19.580 1.00 92.44 324 HIS A O 1
ATOM 2612 N N . TRP A 1 325 ? -10.519 -0.285 19.842 1.00 94.44 325 TRP A N 1
ATOM 2613 C CA . TRP A 1 325 ? -11.670 -0.558 18.991 1.00 94.44 325 TRP A CA 1
ATOM 2614 C C . TRP A 1 325 ? -12.846 -1.110 19.784 1.00 94.44 325 TRP A C 1
ATOM 2616 O O . TRP A 1 325 ? -12.675 -1.817 20.779 1.00 94.44 325 TRP A O 1
ATOM 2626 N N . ASN A 1 326 ? -14.053 -0.807 19.320 1.00 93.50 326 ASN A N 1
ATOM 2627 C CA . ASN A 1 326 ? -15.271 -1.484 19.735 1.00 93.50 326 ASN A CA 1
ATOM 2628 C C . ASN A 1 326 ? -16.293 -1.513 18.589 1.00 93.50 326 ASN A C 1
ATOM 2630 O O . ASN A 1 326 ? -16.005 -1.107 17.470 1.00 93.50 326 ASN A O 1
ATOM 2634 N N . LYS A 1 327 ? -17.525 -1.963 18.855 1.00 90.44 327 LYS A N 1
ATOM 2635 C CA . LYS A 1 327 ? -18.577 -2.084 17.823 1.00 90.44 327 LYS A CA 1
ATOM 2636 C C . LYS A 1 327 ? -19.037 -0.751 17.227 1.00 90.44 327 LYS A C 1
ATOM 2638 O O . LYS A 1 327 ? -19.685 -0.754 16.185 1.00 90.44 327 LYS A O 1
ATOM 2643 N N . THR A 1 328 ? -18.763 0.357 17.907 1.00 88.81 328 THR A N 1
ATOM 2644 C CA . THR A 1 328 ? -19.147 1.707 17.478 1.00 88.81 328 THR A CA 1
ATOM 2645 C C . THR A 1 328 ? -18.042 2.429 16.723 1.00 88.81 328 THR A C 1
ATOM 2647 O O . THR A 1 328 ? -18.353 3.379 16.010 1.00 88.81 328 THR A O 1
ATOM 2650 N N . GLY A 1 329 ? -16.794 1.960 16.828 1.00 91.88 329 GLY A N 1
ATOM 2651 C CA . GLY A 1 329 ? -15.684 2.516 16.073 1.00 91.88 329 GLY A CA 1
ATOM 2652 C C . GLY A 1 329 ? -14.344 2.460 16.798 1.00 91.88 329 GLY A C 1
ATOM 2653 O O . GLY A 1 329 ? -14.015 1.472 17.462 1.00 91.88 329 GLY A O 1
ATOM 2654 N N . LEU A 1 330 ? -13.569 3.526 16.635 1.00 93.06 330 LEU A N 1
ATOM 2655 C CA . LEU A 1 330 ? -12.169 3.655 17.003 1.00 93.06 330 LEU A CA 1
ATOM 2656 C C . LEU A 1 330 ? -11.965 4.862 17.921 1.00 93.06 330 LEU A C 1
ATOM 2658 O O . LEU A 1 330 ? -12.412 5.974 17.641 1.00 93.06 330 LEU A O 1
ATOM 2662 N N . ILE A 1 331 ? -11.163 4.659 18.962 1.00 91.50 331 ILE A N 1
ATOM 2663 C CA . ILE A 1 331 ? -10.468 5.750 19.638 1.00 91.50 331 ILE A CA 1
ATOM 2664 C C . ILE A 1 331 ? -8.957 5.570 19.536 1.00 91.50 331 ILE A C 1
ATOM 2666 O O . ILE A 1 331 ? -8.415 4.460 19.540 1.00 91.50 331 ILE A O 1
ATOM 2670 N N . VAL A 1 332 ? -8.258 6.694 19.477 1.00 86.88 332 VAL A N 1
ATOM 2671 C CA . VAL A 1 332 ? -6.799 6.737 19.417 1.00 86.88 332 VAL A CA 1
ATOM 2672 C C . VAL A 1 332 ? -6.291 7.402 20.683 1.00 86.88 332 VAL A C 1
ATOM 2674 O O . VAL A 1 332 ? -6.716 8.501 21.012 1.00 86.88 332 VAL A O 1
ATOM 2677 N N . LEU A 1 333 ? -5.370 6.759 21.398 1.00 84.75 333 LEU A N 1
ATOM 2678 C CA . LEU A 1 333 ? -4.668 7.397 22.509 1.00 84.75 333 LEU A CA 1
ATOM 2679 C C . LEU A 1 333 ? -3.454 8.146 21.934 1.00 84.75 333 LEU A C 1
ATOM 2681 O O . LEU A 1 333 ? -2.561 7.469 21.415 1.00 84.75 333 LEU A O 1
ATOM 2685 N N . PRO A 1 334 ? -3.391 9.494 21.996 1.00 76.56 334 PRO A N 1
ATOM 2686 C CA . PRO A 1 334 ? -2.339 10.279 21.343 1.00 76.56 334 PRO A CA 1
ATOM 2687 C C . PRO A 1 334 ? -0.924 9.827 21.693 1.00 76.56 334 PRO A C 1
ATOM 2689 O O . PRO A 1 334 ? -0.096 9.663 20.804 1.00 76.56 334 PRO A O 1
ATOM 2692 N N . ASP A 1 335 ? -0.660 9.548 22.969 1.00 71.88 335 ASP A N 1
ATOM 2693 C CA . ASP A 1 335 ? 0.678 9.158 23.423 1.00 71.88 335 ASP A CA 1
ATOM 2694 C C . ASP A 1 335 ? 1.082 7.777 22.866 1.00 71.88 335 ASP A C 1
ATOM 2696 O O . ASP A 1 335 ? 2.237 7.561 22.506 1.00 71.88 335 ASP A O 1
ATOM 2700 N N . ALA A 1 336 ? 0.127 6.849 22.721 1.00 68.50 336 ALA A N 1
ATOM 2701 C CA . ALA A 1 336 ? 0.375 5.540 22.111 1.00 68.50 336 ALA A CA 1
ATOM 2702 C C . ALA A 1 336 ? 0.550 5.640 20.585 1.00 68.50 336 ALA A C 1
ATOM 2704 O O . ALA A 1 336 ? 1.392 4.952 20.002 1.00 68.50 336 ALA A O 1
ATOM 2705 N N . ALA A 1 337 ? -0.222 6.513 19.935 1.00 68.06 337 ALA A N 1
ATOM 2706 C CA . ALA A 1 337 ? -0.097 6.802 18.511 1.00 68.06 337 ALA A CA 1
ATOM 2707 C C . ALA A 1 337 ? 1.258 7.441 18.185 1.00 68.06 337 ALA A C 1
ATOM 2709 O O . ALA A 1 337 ? 1.973 6.934 17.328 1.00 68.06 337 ALA A O 1
ATOM 2710 N N . LEU A 1 338 ? 1.667 8.472 18.931 1.00 67.06 338 LEU A N 1
ATOM 2711 C CA . LEU A 1 338 ? 2.927 9.187 18.714 1.00 67.06 338 LEU A CA 1
ATOM 2712 C C . LEU A 1 338 ? 4.140 8.247 18.732 1.00 67.06 338 LEU A C 1
ATOM 2714 O O . LEU A 1 338 ? 5.048 8.369 17.906 1.00 67.06 338 LEU A O 1
ATOM 2718 N N . VAL A 1 339 ? 4.149 7.303 19.677 1.00 62.34 339 VAL A N 1
ATOM 2719 C CA . VAL A 1 339 ? 5.221 6.314 19.788 1.00 62.34 339 VAL A CA 1
ATOM 2720 C C . VAL A 1 339 ? 5.091 5.255 18.693 1.00 62.34 339 VAL A C 1
ATOM 2722 O O . VAL A 1 339 ? 6.025 5.076 17.918 1.00 62.34 339 VAL A O 1
ATOM 2725 N N . SER A 1 340 ? 3.944 4.579 18.578 1.00 58.81 340 SER A N 1
ATOM 2726 C CA . SER A 1 340 ? 3.814 3.433 17.661 1.00 58.81 340 SER A CA 1
ATOM 2727 C C . SER A 1 340 ? 3.890 3.797 16.181 1.00 58.81 340 SER A C 1
ATOM 2729 O O . SER A 1 340 ? 4.399 3.012 15.386 1.00 58.81 340 SER A O 1
ATOM 2731 N N . TRP A 1 341 ? 3.422 4.984 15.803 1.00 62.34 341 TRP A N 1
ATOM 2732 C CA . TRP A 1 341 ? 3.409 5.446 14.416 1.00 62.34 341 TRP A CA 1
ATOM 2733 C C . TRP A 1 341 ? 4.741 6.088 14.007 1.00 62.34 341 TRP A C 1
ATOM 2735 O O . TRP A 1 341 ? 4.848 6.662 12.928 1.00 62.34 341 TRP A O 1
ATOM 2745 N N . GLY A 1 342 ? 5.766 6.025 14.870 1.00 56.31 342 GLY A N 1
ATOM 2746 C CA . GLY A 1 342 ? 7.080 6.611 14.597 1.00 56.31 342 GLY A CA 1
ATOM 2747 C C . GLY A 1 342 ? 7.054 8.139 14.504 1.00 56.31 342 GLY A C 1
ATOM 2748 O O . GLY A 1 342 ? 7.998 8.742 13.994 1.00 56.31 342 GLY A O 1
ATOM 2749 N N . MET A 1 343 ? 5.988 8.774 15.005 1.00 55.91 343 MET A N 1
ATOM 2750 C CA . MET A 1 343 ? 5.754 10.204 14.835 1.00 55.91 343 MET A CA 1
ATOM 2751 C C . MET A 1 343 ? 6.674 11.075 15.684 1.00 55.91 343 MET A C 1
ATOM 2753 O O . MET A 1 343 ? 6.952 12.208 15.306 1.00 55.91 343 MET A O 1
ATOM 2757 N N . LYS A 1 344 ? 7.213 10.529 16.778 1.00 47.38 344 LYS A N 1
ATOM 2758 C CA . LYS A 1 344 ? 8.153 11.239 17.649 1.00 47.38 344 LYS A CA 1
ATOM 2759 C C . LYS A 1 344 ? 9.370 11.791 16.890 1.00 47.38 344 LYS A C 1
ATOM 2761 O O . LYS A 1 344 ? 9.651 12.972 16.989 1.00 47.38 344 LYS A O 1
ATOM 2766 N N . LYS A 1 345 ? 10.045 10.978 16.066 1.00 47.56 345 LYS A N 1
ATOM 2767 C CA . LYS A 1 345 ? 11.238 11.432 15.320 1.00 47.56 345 LYS A CA 1
ATOM 2768 C C . LYS A 1 345 ? 10.923 12.471 14.244 1.00 47.56 345 LYS A C 1
ATOM 2770 O O . LYS A 1 345 ? 11.660 13.426 14.092 1.00 47.56 345 LYS A O 1
ATOM 2775 N N . VAL A 1 346 ? 9.818 12.301 13.523 1.00 49.75 346 VAL A N 1
ATOM 2776 C CA . VAL A 1 346 ? 9.414 13.223 12.446 1.00 49.75 346 VAL A CA 1
ATOM 2777 C C . VAL A 1 346 ? 8.894 14.558 12.994 1.00 49.75 346 VAL A C 1
ATOM 2779 O O . VAL A 1 346 ? 8.922 15.557 12.287 1.00 49.75 346 VAL A O 1
ATOM 2782 N N . MET A 1 347 ? 8.384 14.578 14.229 1.00 50.72 347 MET A N 1
ATOM 2783 C CA . MET A 1 347 ? 7.968 15.809 14.908 1.00 50.72 347 MET A CA 1
ATOM 2784 C C . MET A 1 347 ? 9.124 16.515 15.629 1.00 50.72 347 MET A C 1
ATOM 2786 O O . MET A 1 347 ? 9.072 17.734 15.752 1.00 50.72 347 MET A O 1
ATOM 2790 N N . ASP A 1 348 ? 10.137 15.769 16.086 1.00 46.88 348 ASP A N 1
ATOM 2791 C CA . ASP A 1 348 ? 11.344 16.320 16.720 1.00 46.88 348 ASP A CA 1
ATOM 2792 C C . ASP A 1 348 ? 12.356 16.859 15.679 1.00 46.88 348 ASP A C 1
ATOM 2794 O O . ASP A 1 348 ? 13.103 17.790 15.978 1.00 46.88 348 ASP A O 1
ATOM 2798 N N . ASP A 1 349 ? 12.360 16.323 14.451 1.00 46.25 349 ASP A N 1
ATOM 2799 C CA . ASP A 1 349 ? 13.215 16.784 13.352 1.00 46.25 349 ASP A CA 1
ATOM 2800 C C . ASP A 1 349 ? 12.476 17.836 12.486 1.00 46.25 349 ASP A C 1
ATOM 2802 O O . ASP A 1 349 ? 11.642 17.504 11.645 1.00 46.25 349 ASP A O 1
ATOM 2806 N N . GLU A 1 350 ? 12.814 19.127 12.636 1.00 40.25 350 GLU A N 1
ATOM 2807 C CA . GLU A 1 350 ? 12.372 20.224 11.740 1.00 40.25 350 GLU A CA 1
ATOM 2808 C C . GLU A 1 350 ? 12.841 20.048 10.275 1.00 40.25 350 GLU A C 1
ATOM 2810 O O . GLU A 1 350 ? 12.378 20.749 9.370 1.00 40.25 350 GLU A O 1
ATOM 2815 N N . GLU A 1 351 ? 13.728 19.089 9.998 1.00 37.22 351 GLU A N 1
ATOM 2816 C CA . GLU A 1 351 ? 14.144 18.741 8.645 1.00 37.22 351 GLU A CA 1
ATOM 2817 C C . GLU A 1 351 ? 13.257 17.645 8.056 1.00 37.22 351 GLU A C 1
ATOM 2819 O O . GLU A 1 351 ? 13.308 16.473 8.419 1.00 37.22 351 GLU A O 1
ATOM 2824 N N . ARG A 1 352 ? 12.477 18.023 7.043 1.00 41.09 352 ARG A N 1
ATOM 2825 C CA . ARG A 1 352 ? 11.795 17.115 6.116 1.00 41.09 352 ARG A CA 1
ATOM 2826 C C . ARG A 1 352 ? 12.840 16.241 5.400 1.00 41.09 352 ARG A C 1
ATOM 2828 O O . ARG A 1 352 ? 13.269 16.585 4.300 1.00 41.09 352 ARG A O 1
ATOM 2835 N N . ILE A 1 353 ? 13.262 15.133 6.021 1.00 40.44 353 ILE A N 1
ATOM 2836 C CA . ILE A 1 353 ? 14.376 14.291 5.556 1.00 40.44 353 ILE A CA 1
ATOM 2837 C C . ILE A 1 353 ? 14.113 13.793 4.128 1.00 40.44 353 ILE A C 1
ATOM 2839 O O . ILE A 1 353 ? 13.292 12.907 3.864 1.00 40.44 353 ILE A O 1
ATOM 2843 N N . GLN A 1 354 ? 14.861 14.373 3.189 1.00 34.28 354 GLN A N 1
ATOM 2844 C CA . GLN A 1 354 ? 15.090 13.822 1.865 1.00 34.28 354 GLN A CA 1
ATOM 2845 C C . GLN A 1 354 ? 15.923 12.546 2.015 1.00 34.28 354 GLN A C 1
ATOM 2847 O O . GLN A 1 354 ? 17.128 12.597 2.213 1.00 34.28 354 GLN A O 1
ATOM 2852 N N . GLY A 1 355 ? 15.263 11.396 1.883 1.00 38.94 355 GLY A N 1
ATOM 2853 C CA . GLY A 1 355 ? 15.919 10.113 1.640 1.00 38.94 355 GLY A CA 1
ATOM 2854 C C . GLY A 1 355 ? 16.599 9.485 2.857 1.00 38.94 355 GLY A C 1
ATOM 2855 O O . GLY A 1 355 ? 17.776 9.702 3.106 1.00 38.94 355 GLY A O 1
ATOM 2856 N N . GLY A 1 356 ? 15.900 8.581 3.545 1.00 33.53 356 GLY A N 1
ATOM 2857 C CA . GLY A 1 356 ? 16.563 7.665 4.476 1.00 33.53 356 GLY A CA 1
ATOM 2858 C C . GLY A 1 356 ? 15.619 6.946 5.429 1.00 33.53 356 GLY A C 1
ATOM 2859 O O . GLY A 1 356 ? 15.208 7.509 6.431 1.00 33.53 356 GLY A O 1
ATOM 2860 N N . THR A 1 357 ? 15.339 5.669 5.145 1.00 33.28 357 THR A N 1
ATOM 2861 C CA . THR A 1 357 ? 14.838 4.648 6.095 1.00 33.28 357 THR A CA 1
ATOM 2862 C C . THR A 1 357 ? 13.640 5.035 6.977 1.00 33.28 357 THR A C 1
ATOM 2864 O O . THR A 1 357 ? 13.765 5.234 8.181 1.00 33.28 357 THR A O 1
ATOM 2867 N N . TRP A 1 358 ? 12.447 4.976 6.384 1.00 38.78 358 TRP A N 1
ATOM 2868 C CA . TRP A 1 358 ? 11.131 5.069 7.047 1.00 38.78 358 TRP A CA 1
ATOM 2869 C C . TRP A 1 358 ? 10.711 3.783 7.781 1.00 38.78 358 TRP A C 1
ATOM 2871 O O . TRP A 1 358 ? 9.560 3.600 8.154 1.00 38.78 358 TRP A O 1
ATOM 2881 N N . ASP A 1 359 ? 11.656 2.868 7.970 1.00 36.69 359 ASP A N 1
ATOM 2882 C CA . ASP A 1 359 ? 11.410 1.455 8.253 1.00 36.69 359 ASP A CA 1
ATOM 2883 C C . ASP A 1 359 ? 11.551 1.116 9.747 1.00 36.69 359 ASP A C 1
ATOM 2885 O O . ASP A 1 359 ? 11.840 -0.022 10.120 1.00 36.69 359 ASP A O 1
ATOM 2889 N N . ARG A 1 360 ? 11.423 2.119 10.623 1.00 36.72 360 ARG A N 1
ATOM 2890 C CA . ARG A 1 360 ? 11.500 1.924 12.074 1.00 36.72 360 ARG A CA 1
ATOM 2891 C C . ARG A 1 360 ? 10.171 2.293 12.727 1.00 36.72 360 ARG A C 1
ATOM 2893 O O . ARG A 1 360 ? 10.058 3.410 13.234 1.00 36.72 360 ARG A O 1
ATOM 2900 N N . PRO A 1 361 ? 9.193 1.367 12.775 1.00 37.72 361 PRO A N 1
ATOM 2901 C CA . PRO A 1 361 ? 8.212 1.415 13.848 1.00 37.72 361 PRO A CA 1
ATOM 2902 C C . PRO A 1 361 ? 9.007 1.492 15.153 1.00 37.72 361 PRO A C 1
ATOM 2904 O O . PR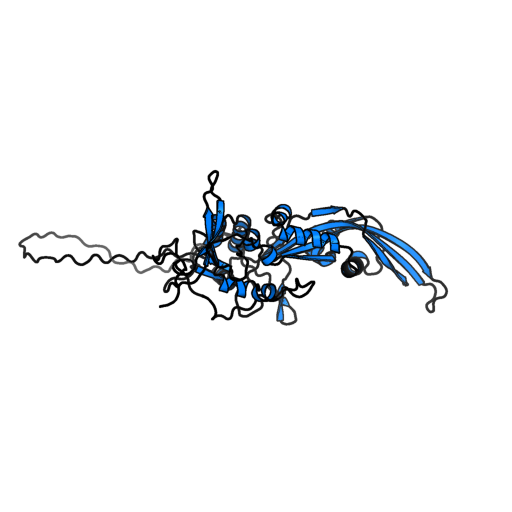O A 1 361 ? 9.887 0.663 15.399 1.00 37.72 361 PRO A O 1
ATOM 2907 N N . ILE A 1 362 ? 8.797 2.548 15.940 1.00 40.47 362 ILE A N 1
ATOM 2908 C CA . ILE A 1 362 ? 9.441 2.633 17.247 1.00 40.47 362 ILE A CA 1
ATOM 2909 C C . ILE A 1 362 ? 8.812 1.519 18.074 1.00 40.47 362 ILE A C 1
ATOM 2911 O O . ILE A 1 362 ? 7.600 1.489 18.293 1.00 40.47 362 ILE A O 1
ATOM 2915 N N . GLU A 1 363 ? 9.656 0.567 18.458 1.00 39.03 363 GLU A N 1
ATOM 2916 C CA . GLU A 1 363 ? 9.278 -0.587 19.249 1.00 39.03 363 GLU A CA 1
ATOM 2917 C C . GLU A 1 363 ? 8.623 -0.115 20.551 1.00 39.03 363 GLU A C 1
ATOM 2919 O O . GLU A 1 363 ? 9.275 0.433 21.438 1.00 39.03 363 GLU A O 1
ATOM 2924 N N . LEU A 1 364 ? 7.312 -0.321 20.666 1.00 40.53 364 LEU A N 1
ATOM 2925 C CA . LEU A 1 364 ? 6.645 -0.292 21.956 1.00 40.53 364 LEU A CA 1
ATOM 2926 C C . LEU A 1 364 ? 7.072 -1.541 22.725 1.00 40.53 364 LEU A C 1
ATOM 2928 O O . LEU A 1 364 ? 6.543 -2.632 22.491 1.00 40.53 364 LEU A O 1
ATOM 2932 N N . GLU A 1 365 ? 8.021 -1.390 23.649 1.00 35.00 365 GLU A N 1
ATOM 2933 C CA . GLU A 1 365 ? 8.218 -2.394 24.691 1.00 35.00 365 GLU A CA 1
ATOM 2934 C C . GLU A 1 365 ? 6.860 -2.744 25.318 1.00 35.00 365 GLU A C 1
ATOM 2936 O O . GLU A 1 365 ? 5.972 -1.900 25.461 1.00 35.00 365 GLU A O 1
ATOM 2941 N N . ASN A 1 366 ? 6.691 -4.010 25.703 1.00 42.12 366 ASN A N 1
ATOM 2942 C CA . ASN A 1 366 ? 5.446 -4.581 26.230 1.00 42.12 366 ASN A CA 1
ATOM 2943 C C . ASN A 1 366 ? 4.887 -3.895 27.508 1.00 42.12 366 ASN A C 1
ATOM 2945 O O . ASN A 1 366 ? 3.919 -4.399 28.071 1.00 42.12 366 ASN A O 1
ATOM 2949 N N . GLY A 1 367 ? 5.456 -2.774 27.972 1.00 39.53 367 GLY A N 1
ATOM 2950 C CA . GLY A 1 367 ? 5.144 -2.124 29.247 1.00 39.53 367 GLY A CA 1
ATOM 2951 C C . GLY A 1 367 ? 4.745 -0.642 29.209 1.00 39.53 367 GLY A C 1
ATOM 2952 O O . GLY A 1 367 ? 4.314 -0.138 30.242 1.00 39.53 367 GLY A O 1
ATOM 2953 N N . THR A 1 368 ? 4.835 0.078 28.085 1.00 48.94 368 THR A N 1
ATOM 2954 C CA . THR A 1 368 ? 4.543 1.527 28.048 1.00 48.94 368 THR A CA 1
ATOM 2955 C C . THR A 1 368 ? 3.285 1.850 27.235 1.00 48.94 368 THR A C 1
ATOM 2957 O O . THR A 1 368 ? 3.296 1.833 26.010 1.00 48.94 368 THR A O 1
ATOM 2960 N N . MET A 1 369 ? 2.214 2.219 27.953 1.00 54.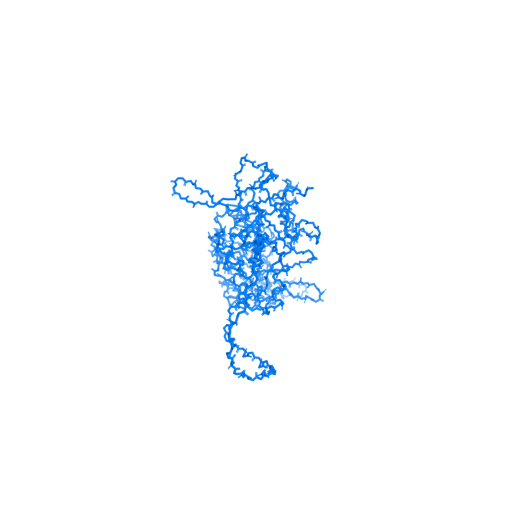62 369 MET A N 1
ATOM 2961 C CA . MET A 1 369 ? 0.944 2.795 27.463 1.00 54.62 369 MET A CA 1
ATOM 2962 C C . MET A 1 369 ? -0.015 1.819 26.750 1.00 54.62 369 MET A C 1
ATOM 2964 O O . MET A 1 369 ? 0.392 0.859 26.096 1.00 54.62 369 MET A O 1
ATOM 2968 N N . PRO A 1 370 ? -1.322 1.933 27.022 1.00 57.12 370 PRO A N 1
ATOM 2969 C CA . PRO A 1 370 ? -1.910 0.915 27.868 1.00 57.12 370 PRO A CA 1
ATOM 2970 C C . PRO A 1 370 ? -2.261 -0.377 27.121 1.00 57.12 370 PRO A C 1
ATOM 2972 O O . PRO A 1 370 ? -2.899 -0.334 26.070 1.00 57.12 370 PRO A O 1
ATOM 2975 N N . PRO A 1 371 ? -1.885 -1.549 27.665 1.00 64.38 371 PRO A N 1
ATOM 2976 C CA . PRO A 1 371 ? -2.289 -2.849 27.134 1.00 64.38 371 PRO A CA 1
ATOM 2977 C C . PRO A 1 371 ? -3.725 -3.230 27.525 1.00 64.38 371 PRO A C 1
ATOM 2979 O O . PRO A 1 371 ? -4.134 -4.362 27.283 1.00 64.38 371 PRO A O 1
ATOM 2982 N N . PHE A 1 372 ? -4.467 -2.330 28.170 1.00 79.56 372 PHE A N 1
ATOM 2983 C CA . PHE A 1 372 ? -5.753 -2.627 28.783 1.00 79.56 372 PHE A CA 1
ATOM 2984 C C . PHE A 1 372 ? -6.908 -1.950 28.043 1.00 79.56 372 PHE A C 1
ATOM 2986 O O . PHE A 1 372 ? -6.745 -0.848 27.518 1.00 79.56 372 PHE A O 1
ATOM 2993 N N . PRO A 1 373 ? -8.089 -2.582 28.027 1.00 89.06 373 PRO A N 1
ATOM 2994 C CA . PRO A 1 373 ? -9.318 -1.931 27.607 1.00 89.06 373 PRO A CA 1
ATOM 2995 C C . PRO A 1 373 ? -9.603 -0.666 28.418 1.00 89.06 373 PRO A C 1
ATOM 2997 O O . PRO A 1 373 ? -9.214 -0.548 29.581 1.00 89.06 373 PRO A O 1
ATOM 3000 N N . VAL A 1 374 ? -10.297 0.286 27.804 1.00 90.50 374 VAL A N 1
ATOM 3001 C CA . VAL A 1 374 ? -10.637 1.572 28.423 1.00 90.50 374 VAL A CA 1
ATOM 3002 C C . VAL A 1 374 ? -12.123 1.866 28.285 1.00 90.50 374 VAL A C 1
ATOM 3004 O O . VAL A 1 374 ? -12.737 1.500 27.289 1.00 90.50 374 VAL A O 1
ATOM 3007 N N . ASP A 1 375 ? -12.691 2.556 29.268 1.00 90.69 375 ASP A N 1
ATOM 3008 C CA . ASP A 1 375 ? -14.065 3.053 29.258 1.00 90.69 375 ASP A CA 1
ATOM 3009 C C . ASP A 1 375 ? -14.060 4.579 29.140 1.00 90.69 375 ASP A C 1
ATOM 3011 O O . ASP A 1 375 ? -13.440 5.280 29.950 1.00 90.69 375 ASP A O 1
ATOM 3015 N N . VAL A 1 376 ? -14.739 5.095 28.118 1.00 89.88 376 VAL A N 1
ATOM 3016 C CA . VAL A 1 376 ? -14.805 6.535 27.833 1.00 89.88 376 VAL A CA 1
ATOM 3017 C C . VAL A 1 376 ? -15.857 7.278 28.666 1.00 89.88 376 VAL A C 1
ATOM 3019 O O . VAL A 1 376 ? -15.754 8.493 28.811 1.00 89.88 376 VAL A O 1
ATOM 3022 N N . ILE A 1 377 ? -16.837 6.581 29.258 1.00 85.75 377 ILE A N 1
ATOM 3023 C CA . ILE A 1 377 ? -17.902 7.182 30.088 1.00 85.75 377 ILE A CA 1
ATOM 3024 C C . ILE A 1 377 ? -17.752 6.814 31.575 1.00 85.75 377 ILE A C 1
ATOM 3026 O O . ILE A 1 377 ? -18.121 7.599 32.449 1.00 85.75 377 ILE A O 1
ATOM 3030 N N . GLY A 1 378 ? -17.194 5.644 31.887 1.00 81.00 378 GLY A N 1
ATOM 3031 C CA . GLY A 1 378 ? -17.063 5.110 33.249 1.00 81.00 378 GLY A CA 1
ATOM 3032 C C . GLY A 1 378 ? -18.300 4.346 33.741 1.00 81.00 378 GLY A C 1
ATOM 3033 O O . GLY A 1 378 ? -18.504 4.221 34.947 1.00 81.00 378 GLY A O 1
ATOM 3034 N N . LYS A 1 379 ? -19.158 3.882 32.821 1.00 83.69 379 LYS A N 1
ATOM 3035 C CA . LYS A 1 379 ? -20.398 3.134 33.115 1.00 83.69 379 LYS A CA 1
ATOM 3036 C C . LYS A 1 379 ? -20.341 1.659 32.717 1.00 83.69 379 LYS A C 1
ATOM 3038 O O . LYS A 1 379 ? -21.325 0.952 32.930 1.00 83.69 379 LYS A O 1
ATOM 3043 N N . LEU A 1 380 ? -19.224 1.204 32.152 1.00 83.88 380 LEU A N 1
ATOM 3044 C CA . LEU A 1 380 ? -18.979 -0.175 31.741 1.00 83.88 380 LEU A CA 1
ATOM 3045 C C . LEU A 1 380 ? -20.080 -0.703 30.809 1.00 83.88 380 LEU A C 1
ATOM 3047 O O . LEU A 1 380 ? -20.619 -1.791 31.002 1.00 83.88 380 LEU A O 1
ATOM 3051 N N . LEU A 1 381 ? -20.447 0.101 29.806 1.00 85.12 381 LEU A N 1
ATOM 3052 C CA . LEU A 1 381 ? -21.399 -0.282 28.761 1.00 85.12 381 LEU A CA 1
ATOM 3053 C C . LEU A 1 381 ? -20.654 -0.769 27.512 1.00 85.12 381 LEU A C 1
ATOM 3055 O O . LEU A 1 381 ? -19.611 -0.227 27.159 1.00 85.12 381 LEU A O 1
ATOM 3059 N N . ASP A 1 382 ? -21.235 -1.733 26.791 1.00 81.88 382 ASP A N 1
ATOM 3060 C CA . ASP A 1 382 ? -20.652 -2.345 25.580 1.00 81.88 382 ASP A CA 1
ATOM 3061 C C . ASP A 1 382 ? -20.149 -1.335 24.534 1.00 81.88 382 ASP A C 1
ATOM 3063 O O . ASP A 1 382 ? -19.175 -1.589 23.834 1.00 81.88 382 ASP A O 1
ATOM 3067 N N . GLN A 1 383 ? -20.847 -0.207 24.401 1.00 84.62 383 GLN A N 1
ATOM 3068 C CA . GLN A 1 383 ? -20.567 0.852 23.425 1.00 84.62 383 GLN A CA 1
ATOM 3069 C C . GLN A 1 383 ? -19.482 1.844 23.881 1.00 84.62 383 GLN A C 1
ATOM 3071 O O . GLN A 1 383 ? -18.983 2.624 23.070 1.00 84.62 383 GLN A O 1
ATOM 3076 N N . ASP A 1 384 ? -19.119 1.809 25.164 1.00 89.56 384 ASP A N 1
ATOM 3077 C CA . ASP A 1 384 ? -18.206 2.764 25.797 1.00 89.56 384 ASP A CA 1
ATOM 3078 C C . ASP A 1 384 ? -16.865 2.123 26.177 1.00 89.56 384 ASP A C 1
ATOM 3080 O O . ASP A 1 384 ? -15.888 2.834 26.403 1.00 89.56 384 ASP A O 1
ATOM 3084 N N . VAL A 1 385 ? -16.799 0.786 26.200 1.00 92.00 385 VAL A N 1
ATOM 3085 C CA . VAL A 1 385 ? -15.562 0.026 26.410 1.00 92.00 385 VAL A CA 1
ATOM 3086 C C . VAL A 1 385 ? -14.871 -0.229 25.071 1.00 92.00 385 VAL A C 1
ATOM 3088 O O . VAL A 1 385 ? -15.473 -0.806 24.164 1.00 92.00 385 VAL A O 1
ATOM 3091 N N . TYR A 1 386 ? -13.607 0.174 24.958 1.00 93.50 386 TYR A N 1
ATOM 3092 C CA . TYR A 1 386 ? -12.757 -0.021 23.784 1.00 93.50 386 TYR A CA 1
ATOM 3093 C C . TYR A 1 386 ? -11.547 -0.889 24.121 1.00 93.50 386 TYR A C 1
ATOM 3095 O O . TYR A 1 386 ? -10.954 -0.754 25.189 1.00 93.50 386 TYR A O 1
ATOM 3103 N N . TYR A 1 387 ? -11.160 -1.757 23.190 1.00 92.81 387 TYR A N 1
ATOM 3104 C CA . TYR A 1 387 ? -10.128 -2.774 23.375 1.00 92.81 387 TYR A CA 1
ATOM 3105 C C . TYR A 1 387 ? -8.889 -2.430 22.545 1.00 92.81 387 TYR A C 1
ATOM 3107 O O . TYR A 1 387 ? -9.043 -2.159 21.353 1.00 92.81 387 TYR A O 1
ATOM 3115 N N . PRO A 1 388 ? -7.673 -2.440 23.119 1.00 91.25 388 PRO A N 1
ATOM 3116 C CA . PRO A 1 388 ? -6.456 -2.204 22.353 1.00 91.25 388 PRO A CA 1
ATOM 3117 C C . PRO A 1 388 ? -6.246 -3.334 21.347 1.00 91.25 388 PRO A C 1
ATOM 3119 O O . PRO A 1 388 ? -6.261 -4.501 21.730 1.00 91.25 388 PRO A O 1
ATOM 3122 N N . ILE A 1 389 ? -6.013 -2.978 20.085 1.00 92.12 389 ILE A N 1
ATOM 3123 C CA . ILE A 1 389 ? -5.704 -3.922 19.009 1.00 92.12 389 ILE A CA 1
ATOM 3124 C C . ILE A 1 389 ? -4.273 -3.698 18.529 1.00 92.12 389 ILE A C 1
ATOM 3126 O O . ILE A 1 389 ? -3.804 -2.559 18.414 1.00 92.12 389 ILE A O 1
ATOM 3130 N N . ARG A 1 390 ? -3.571 -4.794 18.251 1.00 89.75 390 ARG A N 1
ATOM 3131 C CA . ARG A 1 390 ? -2.183 -4.831 17.795 1.00 89.75 390 ARG A CA 1
ATOM 3132 C C . ARG A 1 390 ? -1.975 -5.876 16.702 1.00 89.75 390 ARG A C 1
ATOM 3134 O O . ARG A 1 390 ? -2.760 -6.812 16.567 1.00 89.75 390 ARG A O 1
ATOM 3141 N N . ASN A 1 391 ? -0.856 -5.779 15.987 1.00 91.75 391 ASN A N 1
ATOM 3142 C CA . ASN A 1 391 ? -0.458 -6.772 14.979 1.00 91.75 391 ASN A CA 1
ATOM 3143 C C . ASN A 1 391 ? -0.428 -8.212 15.539 1.00 91.75 391 ASN A C 1
ATOM 3145 O O . ASN A 1 391 ? -0.836 -9.162 14.872 1.00 91.75 391 ASN A O 1
ATOM 3149 N N . ARG A 1 392 ? 0.007 -8.392 16.793 1.00 90.19 392 ARG A N 1
ATOM 3150 C CA . ARG A 1 392 ? 0.051 -9.699 17.467 1.00 90.19 392 ARG A CA 1
ATOM 3151 C C . ARG A 1 392 ? -1.328 -10.334 17.626 1.00 90.19 392 ARG A C 1
ATOM 3153 O O . ARG A 1 392 ? -1.412 -11.551 17.553 1.00 90.19 392 ARG A O 1
ATOM 3160 N N . ASP A 1 393 ? -2.380 -9.534 17.796 1.00 93.69 393 ASP A N 1
ATOM 3161 C CA . ASP A 1 393 ? -3.737 -10.039 18.012 1.00 93.69 393 ASP A CA 1
ATOM 3162 C C . ASP A 1 393 ? -4.265 -10.679 16.717 1.00 93.69 393 ASP A C 1
ATOM 3164 O O . ASP A 1 393 ? -4.884 -11.740 16.748 1.00 93.69 393 ASP A O 1
ATOM 3168 N N . TYR A 1 394 ? -3.921 -10.098 15.559 1.00 96.38 394 TYR A N 1
ATOM 3169 C CA . TYR A 1 394 ? -4.162 -10.699 14.245 1.00 96.38 394 TYR A CA 1
ATOM 3170 C C . TYR A 1 394 ? -3.369 -11.994 14.052 1.00 96.38 394 TYR A C 1
ATOM 3172 O O . TYR A 1 394 ? -3.932 -13.004 13.632 1.00 96.38 394 TYR A O 1
ATOM 3180 N N . ARG A 1 395 ? -2.074 -12.010 14.391 1.00 94.19 395 ARG A N 1
ATOM 3181 C CA . ARG A 1 395 ? -1.250 -13.229 14.287 1.00 94.19 395 ARG A CA 1
ATOM 3182 C C . ARG A 1 395 ? -1.779 -14.359 15.174 1.00 94.19 395 ARG A C 1
ATOM 3184 O O . ARG A 1 395 ? -1.929 -15.481 14.702 1.00 94.19 395 ARG A O 1
ATOM 3191 N N . GLU A 1 396 ? -2.146 -14.047 16.412 1.00 94.56 396 GLU A N 1
ATOM 3192 C CA . GLU A 1 396 ? -2.769 -14.992 17.339 1.00 94.56 396 GLU A CA 1
ATOM 3193 C C . GLU A 1 396 ? -4.119 -15.497 16.812 1.00 94.56 396 GLU A C 1
ATOM 3195 O O . GLU A 1 396 ? -4.404 -16.694 16.867 1.00 94.56 396 GLU A O 1
ATOM 3200 N N . TRP A 1 397 ? -4.951 -14.614 16.252 1.00 96.62 397 TRP A N 1
ATOM 3201 C CA . TRP A 1 397 ? -6.208 -15.019 15.627 1.00 96.62 397 TRP A CA 1
ATOM 3202 C C . TRP A 1 397 ? -5.974 -15.961 14.441 1.00 96.62 397 TRP A C 1
ATOM 3204 O O . TRP A 1 397 ? -6.664 -16.976 14.328 1.00 96.62 397 TRP A O 1
ATOM 3214 N N . ARG A 1 398 ? -4.958 -15.695 13.608 1.00 96.38 398 ARG A N 1
ATOM 3215 C CA . ARG A 1 398 ? -4.565 -16.584 12.505 1.00 96.38 398 ARG A CA 1
ATOM 3216 C C . ARG A 1 398 ? -4.181 -17.971 12.998 1.00 96.38 398 ARG A C 1
ATOM 3218 O O . ARG A 1 398 ? -4.673 -18.963 12.461 1.00 96.38 398 ARG A O 1
ATOM 3225 N N . GLU A 1 399 ? -3.343 -18.044 14.027 1.00 95.00 399 GLU A N 1
ATOM 3226 C CA . GLU A 1 399 ? -2.923 -19.307 14.644 1.00 95.00 399 GLU A CA 1
ATOM 3227 C C . GLU A 1 399 ? -4.113 -20.079 15.229 1.00 95.00 399 GLU A C 1
ATOM 3229 O O . GLU A 1 399 ? -4.230 -21.287 15.026 1.00 95.00 399 GLU A O 1
ATOM 3234 N N . ARG A 1 400 ? -5.038 -19.384 15.904 1.00 95.19 400 ARG A N 1
ATOM 3235 C CA . ARG A 1 400 ? -6.227 -19.996 16.519 1.00 95.19 400 ARG A CA 1
ATOM 3236 C C . ARG A 1 400 ? -7.252 -20.484 15.502 1.00 95.19 400 ARG A C 1
ATOM 3238 O O . ARG A 1 400 ? -7.928 -21.479 15.755 1.00 95.19 400 ARG A O 1
ATOM 3245 N N . LYS A 1 401 ? -7.428 -19.761 14.395 1.00 94.50 401 LYS A N 1
ATOM 3246 C CA . LYS A 1 401 ? -8.507 -20.020 13.429 1.00 94.50 401 LYS A CA 1
ATOM 3247 C C . LYS A 1 401 ? -8.070 -20.786 12.191 1.00 94.50 401 LYS A C 1
ATOM 3249 O O . LYS A 1 401 ? -8.936 -21.311 11.499 1.00 94.50 401 LYS A O 1
ATOM 3254 N N . GLY A 1 402 ? -6.775 -20.832 11.874 1.00 94.50 402 GLY A N 1
ATOM 3255 C CA . GLY A 1 402 ? -6.314 -21.335 10.576 1.00 94.50 402 GLY A CA 1
ATOM 3256 C C . GLY A 1 402 ? -6.831 -20.493 9.400 1.00 94.50 402 GLY A C 1
ATOM 3257 O O . GLY A 1 402 ? -6.943 -20.976 8.275 1.00 94.50 402 GLY A O 1
ATOM 3258 N N . ARG A 1 403 ? -7.165 -19.227 9.664 1.00 95.00 403 ARG A N 1
ATOM 3259 C CA . ARG A 1 403 ? -7.698 -18.227 8.725 1.00 95.00 403 ARG A CA 1
ATOM 3260 C C . ARG A 1 403 ? -6.910 -16.933 8.883 1.00 95.00 403 ARG A C 1
ATOM 3262 O O . ARG A 1 403 ? -6.077 -16.856 9.775 1.00 95.00 403 ARG A O 1
ATOM 3269 N N . GLY A 1 404 ? -7.143 -15.920 8.057 1.00 95.56 404 GLY A N 1
ATOM 3270 C CA . GLY A 1 404 ? -6.407 -14.660 8.186 1.00 95.56 404 GLY A CA 1
ATOM 3271 C C . GLY A 1 404 ? -5.142 -14.662 7.340 1.00 95.56 404 GLY A C 1
ATOM 3272 O O . GLY A 1 404 ? -4.154 -15.288 7.722 1.00 95.56 404 GLY A O 1
ATOM 3273 N N . GLY A 1 405 ? -5.143 -13.975 6.202 1.00 95.69 405 GLY A N 1
ATOM 3274 C CA . GLY A 1 405 ? -4.064 -14.080 5.216 1.00 95.69 405 GLY A CA 1
ATOM 3275 C C . GLY A 1 405 ? -3.482 -12.735 4.814 1.00 95.69 405 GLY A C 1
ATOM 3276 O O . GLY A 1 405 ? -4.228 -11.873 4.365 1.00 95.69 405 GLY A O 1
ATOM 3277 N N . ASP A 1 406 ? -2.161 -12.575 4.947 1.00 97.19 406 ASP A N 1
ATOM 3278 C CA . ASP A 1 406 ? -1.450 -11.404 4.411 1.00 97.19 406 ASP A CA 1
ATOM 3279 C C . ASP A 1 406 ? -1.633 -11.342 2.886 1.00 97.19 406 ASP A C 1
ATOM 3281 O O . ASP A 1 406 ? -1.617 -12.374 2.221 1.00 97.19 406 ASP A O 1
ATOM 3285 N N . PHE A 1 407 ? -1.804 -10.163 2.299 1.00 97.88 407 PHE A N 1
ATOM 3286 C CA . PHE A 1 407 ? -1.971 -10.049 0.848 1.00 97.88 407 PHE A CA 1
ATOM 3287 C C . PHE A 1 407 ? -1.325 -8.779 0.305 1.00 97.88 407 PHE A C 1
ATOM 3289 O O . PHE A 1 407 ? -1.156 -7.788 1.014 1.00 97.88 407 PHE A O 1
ATOM 3296 N N . LEU A 1 408 ? -0.969 -8.819 -0.974 1.00 97.88 408 LEU A N 1
ATOM 3297 C CA . LEU A 1 408 ? -0.330 -7.714 -1.665 1.00 97.88 408 LEU A CA 1
ATOM 3298 C C . LEU A 1 408 ? -1.378 -6.833 -2.329 1.00 97.88 408 LEU A C 1
ATOM 3300 O O . LEU A 1 408 ? -2.248 -7.327 -3.042 1.00 97.88 408 LEU A O 1
ATOM 3304 N N . ILE A 1 409 ? -1.275 -5.528 -2.131 1.00 98.38 409 ILE A N 1
ATOM 3305 C CA . ILE A 1 409 ? -2.149 -4.542 -2.753 1.00 98.38 409 ILE A CA 1
ATOM 3306 C C . ILE A 1 409 ? -1.396 -3.879 -3.900 1.00 98.38 409 ILE A C 1
ATOM 3308 O O . ILE A 1 409 ? -0.302 -3.350 -3.708 1.00 98.38 409 ILE A O 1
ATOM 3312 N N . TYR A 1 410 ? -2.027 -3.839 -5.069 1.00 98.25 410 TYR A N 1
ATOM 3313 C CA . TYR A 1 410 ? -1.730 -2.884 -6.127 1.00 98.25 410 TYR A CA 1
ATOM 3314 C C . TYR A 1 410 ? -2.938 -1.974 -6.329 1.00 98.25 410 TYR A C 1
ATOM 3316 O O . TYR A 1 410 ? -4.083 -2.425 -6.342 1.00 98.25 410 TYR A O 1
ATOM 3324 N N . SER A 1 411 ? -2.694 -0.684 -6.540 1.00 98.44 411 SER A N 1
ATOM 3325 C CA . SER A 1 411 ? -3.725 0.160 -7.138 1.00 98.44 411 SER A CA 1
ATOM 3326 C C . SER A 1 411 ? -3.961 -0.211 -8.605 1.00 98.44 411 SER A C 1
ATOM 3328 O O . SER A 1 411 ? -3.237 -1.016 -9.195 1.00 98.44 411 SER A O 1
ATOM 3330 N N . ASP A 1 412 ? -4.916 0.462 -9.246 1.00 97.00 412 ASP A N 1
ATOM 3331 C CA . ASP A 1 412 ? -4.953 0.513 -10.704 1.00 97.00 412 ASP A CA 1
ATOM 3332 C C . ASP A 1 412 ? -3.616 1.018 -11.280 1.00 97.00 412 ASP A C 1
ATOM 3334 O O . ASP A 1 412 ? -2.969 1.901 -10.706 1.00 97.00 412 ASP A O 1
ATOM 3338 N N . LEU A 1 413 ? -3.205 0.433 -12.411 1.00 97.00 413 LEU A N 1
ATOM 3339 C CA . LEU A 1 413 ? -2.028 0.860 -13.164 1.00 97.00 413 LEU A CA 1
ATOM 3340 C C . LEU A 1 413 ? -2.402 2.052 -14.048 1.00 97.00 413 LEU A C 1
ATOM 3342 O O . LEU A 1 413 ? -3.074 1.900 -15.071 1.00 97.00 413 LEU A O 1
ATOM 3346 N N . GLN A 1 414 ? -1.937 3.246 -13.694 1.00 97.69 414 GLN A N 1
ATOM 3347 C CA . GLN A 1 414 ? -2.140 4.426 -14.522 1.00 97.69 414 GLN A CA 1
ATOM 3348 C C . GLN A 1 414 ? -1.074 4.493 -15.617 1.00 97.69 414 GLN A C 1
ATOM 3350 O O . GLN A 1 414 ? 0.098 4.751 -15.340 1.00 97.69 414 GLN A O 1
ATOM 3355 N N . LEU A 1 415 ? -1.483 4.301 -16.873 1.00 98.12 415 LEU A N 1
ATOM 3356 C CA . LEU A 1 415 ? -0.616 4.510 -18.033 1.00 98.12 415 LEU A CA 1
ATOM 3357 C C . LEU A 1 415 ? -0.407 6.012 -18.269 1.00 98.12 415 LEU A C 1
ATOM 3359 O O . LEU A 1 415 ? -1.350 6.740 -18.580 1.00 98.12 415 LEU A O 1
ATOM 3363 N N . VAL A 1 416 ? 0.838 6.471 -18.174 1.00 97.44 416 VAL A N 1
ATOM 3364 C CA . VAL A 1 416 ? 1.218 7.872 -18.384 1.00 97.44 416 VAL A CA 1
ATOM 3365 C C . VAL A 1 416 ? 2.143 7.978 -19.589 1.00 97.44 416 VAL A C 1
ATOM 3367 O O . VAL A 1 416 ? 3.190 7.332 -19.646 1.00 97.44 416 VAL A O 1
ATOM 3370 N N . ARG A 1 417 ? 1.773 8.825 -20.554 1.00 97.50 417 ARG A N 1
ATOM 3371 C CA . ARG A 1 417 ? 2.655 9.219 -21.657 1.00 97.50 417 ARG A CA 1
ATOM 3372 C C . ARG A 1 417 ? 3.603 10.311 -21.180 1.00 97.50 417 ARG A C 1
ATOM 3374 O O . ARG A 1 417 ? 3.161 11.326 -20.647 1.00 97.50 417 ARG A O 1
ATOM 3381 N N . LEU A 1 418 ? 4.897 10.122 -21.405 1.00 96.31 418 LEU A N 1
ATOM 3382 C CA . LEU A 1 418 ? 5.899 11.120 -21.057 1.00 96.31 418 LEU A CA 1
ATOM 3383 C C . LEU A 1 418 ? 5.892 12.261 -22.081 1.00 96.31 418 LEU A C 1
ATOM 3385 O O . LEU A 1 418 ? 5.872 12.023 -23.289 1.00 96.31 418 LEU A O 1
ATOM 3389 N N . ASN A 1 419 ? 5.950 13.505 -21.598 1.00 92.75 419 ASN A N 1
ATOM 3390 C CA . ASN A 1 419 ? 6.031 14.692 -22.463 1.00 92.75 419 ASN A CA 1
ATOM 3391 C C . ASN A 1 419 ? 7.295 14.682 -23.333 1.00 92.75 419 ASN A C 1
ATOM 3393 O O . ASN A 1 419 ? 7.280 15.142 -24.472 1.00 92.75 419 ASN A O 1
ATOM 3397 N N . ARG A 1 420 ? 8.390 14.157 -22.780 1.00 93.88 420 ARG A N 1
ATOM 3398 C CA . ARG A 1 420 ? 9.636 13.869 -23.486 1.00 93.88 420 ARG A CA 1
ATOM 3399 C C . ARG A 1 420 ? 10.031 12.434 -23.157 1.00 93.88 420 ARG A C 1
ATOM 3401 O O . ARG A 1 420 ? 10.052 12.115 -21.964 1.00 93.88 420 ARG A O 1
ATOM 3408 N N . PRO A 1 421 ? 10.311 11.586 -24.159 1.00 96.94 421 PRO A N 1
ATOM 3409 C CA . PRO A 1 421 ? 10.824 10.254 -23.895 1.00 96.94 421 PRO A CA 1
ATOM 3410 C C . PRO A 1 421 ? 12.113 10.304 -23.070 1.00 96.94 421 PRO A C 1
ATOM 3412 O O . PRO A 1 421 ? 12.889 11.257 -23.176 1.00 96.94 421 PRO A O 1
ATOM 3415 N N . ILE A 1 422 ? 12.329 9.287 -22.237 1.00 97.31 422 ILE A N 1
ATOM 3416 C CA . ILE A 1 422 ? 13.608 9.111 -21.544 1.00 97.31 422 ILE A CA 1
ATOM 3417 C C . ILE A 1 422 ? 14.527 8.366 -22.500 1.00 97.31 422 ILE A C 1
ATOM 3419 O O . ILE A 1 422 ? 14.301 7.190 -22.786 1.00 97.31 422 ILE A O 1
ATOM 3423 N N . GLU A 1 423 ? 15.543 9.066 -22.987 1.00 96.88 423 GLU A N 1
ATOM 3424 C CA . GLU A 1 423 ? 16.545 8.511 -23.889 1.00 96.88 423 GLU A CA 1
ATOM 3425 C C . GLU A 1 423 ? 17.697 7.900 -23.087 1.00 96.88 423 GLU A C 1
ATOM 3427 O O . GLU A 1 423 ? 18.351 8.567 -22.282 1.00 96.88 423 GLU A O 1
ATOM 3432 N N . LEU A 1 424 ? 17.950 6.615 -23.311 1.00 96.25 424 LEU A N 1
ATOM 3433 C CA . LEU A 1 424 ? 18.993 5.846 -22.651 1.00 96.25 424 LEU A CA 1
ATOM 3434 C C . LEU A 1 424 ? 20.031 5.407 -23.681 1.00 96.25 424 LEU A C 1
ATOM 3436 O O . LEU A 1 424 ? 19.751 4.602 -24.569 1.00 96.25 424 LEU A O 1
ATOM 3440 N N . ASP A 1 425 ? 21.256 5.897 -23.514 1.00 93.81 425 ASP A N 1
ATOM 3441 C CA . ASP A 1 425 ? 22.429 5.325 -24.170 1.00 93.81 425 ASP A CA 1
ATOM 3442 C C . ASP A 1 425 ? 22.961 4.150 -23.331 1.00 93.81 425 ASP A C 1
ATOM 3444 O O . ASP A 1 425 ? 23.391 4.337 -22.181 1.00 93.81 425 ASP A O 1
ATOM 3448 N N . MET A 1 426 ? 22.911 2.943 -23.900 1.00 91.00 426 MET A N 1
ATOM 3449 C CA . MET A 1 426 ? 23.328 1.703 -23.238 1.00 91.00 426 MET A CA 1
ATOM 3450 C C . MET A 1 426 ? 24.828 1.420 -23.377 1.00 91.00 426 MET A C 1
ATOM 3452 O O . MET A 1 426 ? 25.327 0.492 -22.738 1.00 91.00 426 MET A O 1
ATOM 3456 N N . GLY A 1 427 ? 25.549 2.243 -24.143 1.00 88.00 427 GLY A N 1
ATOM 3457 C CA . GLY A 1 427 ? 26.957 2.071 -24.466 1.00 88.00 427 GLY A CA 1
ATOM 3458 C C . GLY A 1 427 ? 27.200 1.063 -25.589 1.00 88.00 427 GLY A C 1
ATOM 3459 O O . GLY A 1 427 ? 26.281 0.440 -26.125 1.00 88.00 427 GLY A O 1
ATOM 3460 N N . VAL A 1 428 ? 28.476 0.920 -25.949 1.00 88.00 428 VAL A N 1
ATOM 3461 C CA . VAL A 1 428 ? 28.938 -0.036 -26.960 1.00 88.00 428 VAL A CA 1
ATOM 3462 C C . VAL A 1 428 ? 29.412 -1.306 -26.272 1.00 88.00 428 VAL A C 1
ATOM 3464 O O . VAL A 1 428 ? 30.304 -1.254 -25.425 1.00 88.00 428 VAL A O 1
ATOM 3467 N N . VAL A 1 429 ? 28.878 -2.446 -26.692 1.00 85.56 429 VAL A N 1
ATOM 3468 C CA . VAL A 1 429 ? 29.341 -3.769 -26.271 1.00 85.56 429 VAL A CA 1
ATOM 3469 C C . VAL A 1 429 ? 29.978 -4.457 -27.469 1.00 85.56 429 VAL A C 1
ATOM 3471 O O . VAL A 1 429 ? 29.357 -4.523 -28.525 1.00 85.56 429 VAL A O 1
ATOM 3474 N N . CYS A 1 430 ? 31.207 -4.949 -27.318 1.00 83.12 430 CYS A N 1
ATOM 3475 C CA . CYS A 1 430 ? 31.932 -5.644 -28.379 1.00 83.12 430 CYS A CA 1
ATOM 3476 C C . CYS A 1 430 ? 32.264 -7.076 -27.949 1.00 83.12 430 CYS A C 1
ATOM 3478 O O . CYS A 1 430 ? 32.758 -7.268 -26.835 1.00 83.12 430 CYS A O 1
ATOM 3480 N N . GLY A 1 431 ? 31.989 -8.037 -28.830 1.00 76.25 431 GLY A N 1
ATOM 3481 C CA . GLY A 1 431 ? 32.270 -9.466 -28.668 1.00 76.25 431 GLY A CA 1
ATOM 3482 C C . GLY A 1 431 ? 33.383 -9.947 -29.580 1.00 76.25 431 GLY A C 1
ATOM 3483 O O . GLY A 1 431 ? 33.536 -9.359 -30.683 1.00 76.25 431 GLY A O 1
#

pLDDT: mean 80.28, std 21.08, range [27.52, 98.69]